Protein AF-0000000069866896 (afdb_homodimer)

Radius of gyration: 44.09 Å; Cα contacts (8 Å, |Δi|>4): 687; chains: 2; bounding box: 106×120×138 Å

InterPro domains:
  IPR025711 PepSY domain [PF03413] (64-121)
  IPR025711 PepSY domain [PF03413] (147-204)

Sequence (416 aa):
MKKILYGALTGFALFLVAGCTPKTPTAVSSTNEQKETAISTSETSSSVQQEATTTSEKTSAVAVSLEKVTTAFEKKYPEAKITSLQLDTDFGRYFYEIEGVDQQKEYQVEVNAETGEFTKEKVETLDADEQNGVKMQEEALDLTNIISREQATTLAEKAAKVGQATDWKLEKELGITYWEVKVKEGQQKIEVKIDAHSGKILTTERDDMKKILYGALTGFALFLVAGCTPKTPTAVSSTNEQKETAISTSETSSSVQQEATTTSEKTSAVAVSLEKVTTAFEKKYPEAKITSLQLDTDFGRYFYEIEGVDQQKEYQVEVNAETGEFTKEKVETLDADEQNGVKMQEEALDLTNIISREQATTLAEKAAKVGQATDWKLEKELGITYWEVKVKEGQQKIEVKIDAHSGKILTTERDD

Organism: Enterococcus faecalis (strain ATCC 700802 / V583) (NCBI:txid226185)

Secondary structure (DSSP, 8-state):
---------------------------------------------------------GGGG--S-HHHHHHHHHHHSTT-EEEEEEEEEETTEEEEEEEEE-SSEEEEEEEETTT--EEEEEEEEPPGGGTTTHHHHHH----TTPPPHHHHHHHHHHHHSSSEEEEEEEEEETTEEEEEEEEEETTEEEEEEEETTT--EEEEEEE-/---------------------------------------------------------GGGG--S-HHHHHHHHHHH-TT-EEEEEEEEEETTEEEEEEEEE-SSEEEEEEEETTT--EEEEEEEEPPGGGTTTHHHHHH----TTPPPHHHHHHHHHHHHSSSEEEEEEEEEETTEEEEEEEEEETTEEEEEEEETTT--EEEEEEE-

Solvent-accessible surface area (backbone atoms only — not comparable to full-atom values): 24681 Å² total; per-residue (Å²): 130,80,86,76,87,73,82,90,84,91,80,91,74,91,82,87,89,81,88,79,87,81,82,88,85,86,83,89,86,89,80,89,78,86,80,79,80,75,77,78,77,79,77,79,79,77,76,76,74,76,71,76,72,74,79,69,59,82,62,62,59,51,64,46,48,70,68,57,53,51,50,53,49,38,67,75,38,72,73,40,39,51,34,34,41,32,43,41,66,58,96,86,42,46,30,33,41,39,28,28,26,32,48,53,37,35,39,40,36,30,29,36,17,57,80,57,46,76,45,31,38,35,39,34,58,46,55,79,88,37,28,80,38,45,44,36,71,70,29,43,52,74,74,75,77,42,60,49,68,67,56,50,41,54,53,39,32,61,72,61,71,48,53,43,71,66,34,41,32,41,36,49,56,95,91,40,41,26,34,41,33,36,25,39,44,90,89,38,40,32,40,28,30,26,35,27,64,78,64,46,78,70,48,77,47,73,52,132,132,80,80,85,84,89,88,82,88,82,87,90,80,86,73,86,78,84,83,77,86,81,78,82,86,78,87,81,89,88,77,87,80,76,79,75,73,77,74,76,76,73,78,74,77,74,74,74,73,74,71,75,70,73,78,69,61,80,63,64,60,52,66,46,48,70,68,56,53,51,49,52,49,37,69,75,37,72,72,40,39,51,34,33,41,31,42,41,67,57,94,88,41,44,31,34,41,40,29,28,26,31,48,53,37,35,38,37,36,30,28,36,17,57,80,58,46,78,45,32,40,35,39,34,58,47,55,79,89,37,29,78,39,46,43,37,72,71,30,42,51,73,76,74,78,43,61,50,70,66,54,50,42,53,52,39,33,61,72,60,70,50,52,43,70,66,32,40,31,40,38,52,57,96,89,40,41,26,33,42,33,34,25,39,44,91,90,38,40,32,41,28,30,26,34,26,64,80,62,47,78,71,48,77,46,74,53,131

pLDDT: mean 75.47, std 33.35, range [16.34, 98.94]

Structure (mmCIF, N/CA/C/O backbone):
data_AF-0000000069866896-model_v1
#
loop_
_entity.id
_entity.type
_entity.pdbx_description
1 polymer 'Lipoprotein, putative'
#
loop_
_atom_site.group_PDB
_atom_site.id
_atom_site.type_symbol
_atom_site.label_atom_id
_atom_site.label_alt_id
_atom_site.label_comp_id
_atom_site.label_asym_id
_atom_site.label_entity_id
_atom_site.label_seq_id
_atom_site.pdbx_PDB_ins_code
_atom_site.Cartn_x
_atom_site.Cartn_y
_atom_site.Cartn_z
_atom_site.occupancy
_atom_site.B_iso_or_equiv
_atom_site.auth_seq_id
_atom_site.auth_comp_id
_atom_site.auth_asym_id
_atom_site.auth_atom_id
_atom_site.pdbx_PDB_model_num
ATOM 1 N N . MET A 1 1 ? -50.562 -15.789 8.359 1 18.11 1 MET A N 1
ATOM 2 C CA . MET A 1 1 ? -51.438 -16.938 8.516 1 18.11 1 MET A CA 1
ATOM 3 C C . MET A 1 1 ? -52.25 -17.172 7.246 1 18.11 1 MET A C 1
ATOM 5 O O . MET A 1 1 ? -53 -18.156 7.156 1 18.11 1 MET A O 1
ATOM 9 N N . LYS A 1 2 ? -52.156 -16.047 6.371 1 21.34 2 LYS A N 1
ATOM 10 C CA . LYS A 1 2 ? -53.531 -15.992 5.875 1 21.34 2 LYS A CA 1
ATOM 11 C C . LYS A 1 2 ? -53.844 -17.188 4.98 1 21.34 2 LYS A C 1
ATOM 13 O O . LYS A 1 2 ? -52.938 -17.828 4.457 1 21.34 2 LYS A O 1
ATOM 18 N N . LYS A 1 3 ? -54.625 -16.875 3.834 1 18.48 3 LYS A N 1
ATOM 19 C CA . LYS A 1 3 ? -55.875 -17.453 3.383 1 18.48 3 LYS A CA 1
ATOM 20 C C . LYS A 1 3 ? -55.656 -18.578 2.365 1 18.48 3 LYS A C 1
ATOM 22 O O . LYS A 1 3 ? -54.844 -18.422 1.441 1 18.48 3 LYS A O 1
ATOM 27 N N . ILE A 1 4 ? -56.156 -19.828 2.529 1 22.61 4 ILE A N 1
ATOM 28 C CA . ILE A 1 4 ? -56.125 -21.266 2.33 1 22.61 4 ILE A CA 1
ATOM 29 C C . ILE A 1 4 ? -56.844 -21.641 1.04 1 22.61 4 ILE A C 1
ATOM 31 O O . ILE A 1 4 ? -56.969 -22.812 0.704 1 22.61 4 ILE A O 1
ATOM 35 N N . LEU A 1 5 ? -56.812 -20.734 -0.034 1 19.7 5 LEU A N 1
ATOM 36 C CA . LEU A 1 5 ? -58 -21 -0.825 1 19.7 5 LEU A CA 1
ATOM 37 C C . LEU A 1 5 ? -57.906 -22.359 -1.504 1 19.7 5 LEU A C 1
ATOM 39 O O . LEU A 1 5 ? -56.938 -22.656 -2.197 1 19.7 5 LEU A O 1
ATOM 43 N N . TYR A 1 6 ? -58.875 -23.344 -1.36 1 19.8 6 TYR A N 1
ATOM 44 C CA . TYR A 1 6 ? -59.094 -24.781 -1.345 1 19.8 6 TYR A CA 1
ATOM 45 C C . TYR A 1 6 ? -59.625 -25.266 -2.686 1 19.8 6 TYR A C 1
ATOM 47 O O . TYR A 1 6 ? -59.688 -26.469 -2.936 1 19.8 6 TYR A O 1
ATOM 55 N N . GLY A 1 7 ? -59.719 -24.594 -3.854 1 18.8 7 GLY A N 1
ATOM 56 C CA . GLY A 1 7 ? -60.969 -24.953 -4.453 1 18.8 7 GLY A CA 1
ATOM 57 C C . GLY A 1 7 ? -61 -26.375 -4.996 1 18.8 7 GLY A C 1
ATOM 58 O O . GLY A 1 7 ? -59.969 -26.969 -5.258 1 18.8 7 GLY A O 1
ATOM 59 N N . AL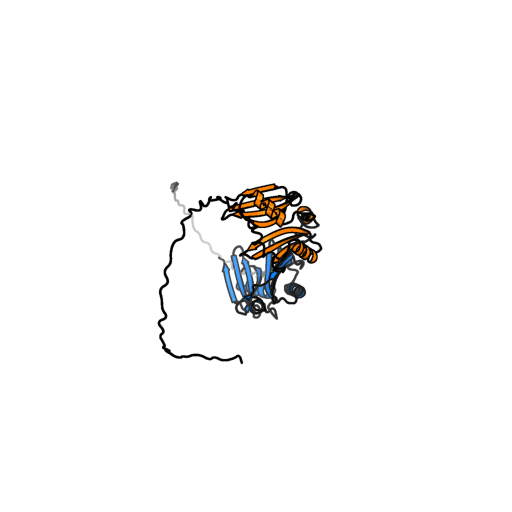A A 1 8 ? -62.219 -26.688 -5.578 1 19.08 8 ALA A N 1
ATOM 60 C CA . ALA A 1 8 ? -63.156 -27.797 -5.555 1 19.08 8 ALA A CA 1
ATOM 61 C C . ALA A 1 8 ? -62.844 -28.797 -6.668 1 19.08 8 ALA A C 1
ATOM 63 O O . ALA A 1 8 ? -62.156 -28.469 -7.625 1 19.0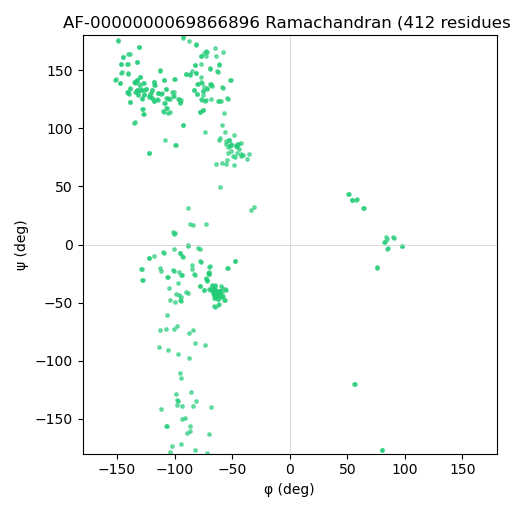8 8 ALA A O 1
ATOM 64 N N . LEU A 1 9 ? -63.938 -29.469 -7.184 1 18.72 9 LEU A N 1
ATOM 65 C CA . LEU A 1 9 ? -64.562 -30.781 -7.031 1 18.72 9 LEU A CA 1
ATOM 66 C C . LEU A 1 9 ? -64.438 -31.578 -8.328 1 18.72 9 LEU A C 1
ATOM 68 O O . LEU A 1 9 ? -63.969 -32.719 -8.32 1 18.72 9 LEU A O 1
ATOM 72 N N . THR A 1 10 ? -65.375 -31.547 -9.422 1 18.38 10 THR A N 1
ATOM 73 C CA . THR A 1 10 ? -66.375 -32.625 -9.625 1 18.38 10 THR A CA 1
ATOM 74 C C . THR A 1 10 ? -65.938 -33.531 -10.773 1 18.38 10 THR A C 1
ATOM 76 O O . THR A 1 10 ? -65.125 -33.125 -11.617 1 18.38 10 THR A O 1
ATOM 79 N N . GLY A 1 11 ? -66.812 -34.688 -11.188 1 16.78 11 GLY A N 1
ATOM 80 C CA . GLY A 1 11 ? -66.938 -36.125 -11.258 1 16.78 11 GLY A CA 1
ATOM 81 C C . GLY A 1 11 ? -67.062 -36.656 -12.68 1 16.78 11 GLY A C 1
ATOM 82 O O . GLY A 1 11 ? -66.812 -37.844 -12.922 1 16.78 11 GLY A O 1
ATOM 83 N N . PHE A 1 12 ? -67.25 -36.031 -13.922 1 18.12 12 PHE A N 1
ATOM 84 C CA . PHE A 1 12 ? -68.375 -36.625 -14.625 1 18.12 12 PHE A CA 1
ATOM 85 C C . PHE A 1 12 ? -67.938 -37.875 -15.398 1 18.12 12 PHE A C 1
ATOM 87 O O . PHE A 1 12 ? -66.812 -37.875 -15.977 1 18.12 12 PHE A O 1
ATOM 94 N N . ALA A 1 13 ? -68.875 -38.969 -15.609 1 17.62 13 ALA A N 1
ATOM 95 C CA . ALA A 1 13 ? -69.062 -40.438 -15.648 1 17.62 13 ALA A CA 1
ATOM 96 C C . ALA A 1 13 ? -69.062 -40.938 -17.094 1 17.62 13 ALA A C 1
ATOM 98 O O . ALA A 1 13 ? -68.875 -42.125 -17.328 1 17.62 13 ALA A O 1
ATOM 99 N N . LEU A 1 14 ? -69 -40.375 -18.25 1 18.34 14 LEU A N 1
ATOM 100 C CA . LEU A 1 14 ? -69.938 -40.969 -19.141 1 18.34 14 LEU A CA 1
ATOM 101 C C . LEU A 1 14 ? -69.5 -42.312 -19.688 1 18.34 14 LEU A C 1
ATOM 103 O O . LEU A 1 14 ? -68.312 -42.438 -20.125 1 18.34 14 LEU A O 1
ATOM 107 N N . PHE A 1 15 ? -70.5 -43.281 -19.891 1 16.72 15 PHE A N 1
ATOM 108 C CA . PHE A 1 15 ? -70.688 -44.719 -19.828 1 16.72 15 PHE A CA 1
ATOM 109 C C . PHE A 1 15 ? -70.312 -45.375 -21.156 1 16.72 15 PHE A C 1
ATOM 111 O O . PHE A 1 15 ? -69.562 -46.344 -21.172 1 16.72 15 PHE A O 1
ATOM 118 N N . LEU A 1 16 ? -71.312 -45.719 -22.156 1 16.92 16 LEU A N 1
ATOM 119 C CA . LEU A 1 16 ? -71.812 -47.062 -22.266 1 16.92 16 LEU A CA 1
ATOM 120 C C . LEU A 1 16 ? -71.125 -47.844 -23.359 1 16.92 16 LEU A C 1
ATOM 122 O O . LEU A 1 16 ? -70.438 -47.281 -24.188 1 16.92 16 LEU A O 1
ATOM 126 N N . VAL A 1 17 ? -71.938 -48.625 -24.266 1 18.25 17 VAL A N 1
ATOM 127 C CA . VAL A 1 17 ? -72.312 -50.031 -24.328 1 18.25 17 VAL A CA 1
ATOM 128 C C . VAL A 1 17 ? -71.625 -50.656 -25.547 1 18.25 17 VAL A C 1
ATOM 130 O O . VAL A 1 17 ? -71.125 -49.969 -26.438 1 18.25 17 VAL A O 1
ATOM 133 N N . ALA A 1 18 ? -72.375 -51.656 -26.359 1 18 18 ALA A N 1
ATOM 134 C CA . ALA A 1 18 ? -72.25 -53.125 -26.359 1 18 18 ALA A CA 1
ATOM 135 C C . ALA A 1 18 ? -71.688 -53.625 -27.672 1 18 18 ALA A C 1
ATOM 137 O O . ALA A 1 18 ? -70.688 -54.375 -27.656 1 18 18 ALA A O 1
ATOM 138 N N . GLY A 1 19 ? -72.375 -53.656 -28.812 1 16.98 19 GLY A N 1
ATOM 139 C CA . GLY A 1 19 ? -72.812 -55.031 -29.125 1 16.98 19 GLY A CA 1
ATOM 140 C C . GLY A 1 19 ? -71.875 -55.719 -30.094 1 16.98 19 GLY A C 1
ATOM 141 O O . GLY A 1 19 ? -70.938 -55.062 -30.641 1 16.98 19 GLY A O 1
ATOM 142 N N . CYS A 1 20 ? -72.5 -56.406 -31.141 1 19.55 20 CYS A N 1
ATOM 143 C CA . CYS A 1 20 ? -72.562 -57.844 -31.422 1 19.55 20 CYS A CA 1
ATOM 144 C C . CYS A 1 20 ? -71.562 -58.219 -32.5 1 19.55 20 CYS A C 1
ATOM 146 O O . CYS A 1 20 ? -70.812 -59.188 -32.344 1 19.55 20 CYS A O 1
ATOM 148 N N . THR A 1 21 ? -71.688 -57.906 -33.844 1 17.23 21 THR A N 1
ATOM 149 C CA . THR A 1 21 ? -72.062 -59.125 -34.562 1 17.23 21 THR A CA 1
ATOM 150 C C . THR A 1 21 ? -70.812 -59.844 -35.094 1 17.23 21 THR A C 1
ATOM 152 O O . THR A 1 21 ? -69.75 -59.188 -35.312 1 17.23 21 THR A O 1
ATOM 155 N N . PRO A 1 22 ? -71 -61.062 -35.812 1 17.48 22 PRO A N 1
ATOM 156 C CA . PRO A 1 22 ? -70.375 -62.406 -35.812 1 17.48 22 PRO A CA 1
ATOM 157 C C . PRO A 1 22 ? -69.312 -62.562 -36.875 1 17.48 22 PRO A C 1
ATOM 159 O O . PRO A 1 22 ? -68.5 -63.5 -36.812 1 17.48 22 PRO A O 1
ATOM 162 N N . LYS A 1 23 ? -69.375 -61.781 -37.906 1 17.7 23 LYS A N 1
ATOM 163 C CA . LYS A 1 23 ? -69.375 -62.5 -39.156 1 17.7 23 LYS A CA 1
ATOM 164 C C . LYS A 1 23 ? -68.125 -63.375 -39.281 1 17.7 23 LYS A C 1
ATOM 166 O O . LYS A 1 23 ? -67.062 -63 -38.812 1 17.7 23 LYS A O 1
ATOM 171 N N . THR A 1 24 ? -68 -64.312 -40.156 1 16.86 24 THR A N 1
ATOM 172 C CA . THR A 1 24 ? -67.625 -65.688 -40.312 1 16.86 24 THR A CA 1
ATOM 173 C C . THR A 1 24 ? -66.125 -65.812 -40.719 1 16.86 24 THR A C 1
ATOM 175 O O . THR A 1 24 ? -65.562 -64.812 -41.25 1 16.86 24 THR A O 1
ATOM 178 N N . PRO A 1 25 ? -65.625 -67.062 -41.094 1 16.39 25 PRO A N 1
ATOM 179 C CA . PRO A 1 25 ? -64.562 -68 -40.688 1 16.39 25 PRO A CA 1
ATOM 180 C C . PRO A 1 25 ? -63.312 -67.875 -41.562 1 16.39 25 PRO A C 1
ATOM 182 O O . PRO A 1 25 ? -62.188 -67.812 -41.062 1 16.39 25 PRO A O 1
ATOM 185 N N . THR A 1 26 ? -63.375 -68.312 -42.906 1 17.56 26 THR A N 1
ATOM 186 C CA . THR A 1 26 ? -62.656 -69.562 -43.156 1 17.56 26 THR A CA 1
ATOM 187 C C . THR A 1 26 ? -61.188 -69.312 -43.531 1 17.56 26 THR A C 1
ATOM 189 O O . THR A 1 26 ? -60.844 -68.25 -43.969 1 17.56 26 THR A O 1
ATOM 192 N N . ALA A 1 27 ? -60.406 -70.375 -44.188 1 17.64 27 ALA A N 1
ATOM 193 C CA . ALA A 1 27 ? -59.188 -71.125 -43.875 1 17.64 27 ALA A CA 1
ATOM 194 C C . ALA A 1 27 ? -58 -70.688 -44.656 1 17.64 27 ALA A C 1
ATOM 196 O O . ALA A 1 27 ? -56.906 -70.5 -44.125 1 17.64 27 ALA A O 1
ATOM 197 N N . VAL A 1 28 ? -58 -70.5 -46.031 1 19.02 28 VAL A N 1
ATOM 198 C CA . VAL A 1 28 ? -57.188 -71.562 -46.688 1 19.02 28 VAL A CA 1
ATOM 199 C C . VAL A 1 28 ? -55.719 -71.188 -46.625 1 19.02 28 VAL A C 1
ATOM 201 O O . VAL A 1 28 ? -55.375 -70 -46.438 1 19.02 28 VAL A O 1
ATOM 204 N N . SER A 1 29 ? -54.656 -72 -47.25 1 16.8 29 SER A N 1
ATOM 205 C CA . SER A 1 29 ? -53.469 -72.812 -46.938 1 16.8 29 SER A CA 1
ATOM 206 C C . SER A 1 29 ? -52.188 -72.062 -47.344 1 16.8 29 SER A C 1
ATOM 208 O O . SER A 1 29 ? -51.25 -71.938 -46.531 1 16.8 29 SER A O 1
ATOM 210 N N . SER A 1 30 ? -51.781 -71.875 -48.688 1 17.64 30 SER A N 1
ATOM 211 C CA . SER A 1 30 ? -50.656 -72.625 -49.156 1 17.64 30 SER A CA 1
ATOM 212 C C . SER A 1 30 ? -49.344 -71.938 -48.875 1 17.64 30 SER A C 1
ATOM 214 O O . SER A 1 30 ? -49.344 -70.688 -48.594 1 17.64 30 SER A O 1
ATOM 216 N N . THR A 1 31 ? -48.094 -72.312 -49.656 1 18 31 THR A N 1
ATOM 217 C CA . THR A 1 31 ? -46.781 -72.875 -49.375 1 18 31 THR A CA 1
ATOM 218 C C . THR A 1 31 ? -45.719 -71.812 -49.438 1 18 31 THR A C 1
ATOM 220 O O . THR A 1 31 ? -44.75 -71.812 -48.688 1 18 31 THR A O 1
ATOM 223 N N . ASN A 1 32 ? -45.75 -70.812 -50.344 1 19.34 32 ASN A N 1
ATOM 224 C CA . ASN A 1 32 ? -44.531 -70.688 -51.125 1 19.34 32 ASN A CA 1
ATOM 225 C C . ASN A 1 32 ? -43.406 -70.062 -50.312 1 19.34 32 ASN A C 1
ATOM 227 O O . ASN A 1 32 ? -43.594 -69.062 -49.688 1 19.34 32 ASN A O 1
ATOM 231 N N . GLU A 1 33 ? -42.188 -70.625 -50.219 1 17.58 33 GLU A N 1
ATOM 232 C CA . GLU A 1 33 ? -40.969 -70.75 -49.375 1 17.58 33 GLU A CA 1
ATOM 233 C C . GLU A 1 33 ? -40.156 -69.438 -49.438 1 17.58 33 GLU A C 1
ATOM 235 O O . GLU A 1 33 ? -39.812 -68.875 -48.406 1 17.58 33 GLU A O 1
ATOM 240 N N . GLN A 1 34 ? -39.219 -69.25 -50.469 1 18.62 34 GLN A N 1
ATOM 241 C CA . GLN A 1 34 ? -37.812 -69.375 -50.219 1 18.62 34 GLN A CA 1
ATOM 242 C C . GLN A 1 34 ? -37.219 -68.062 -49.719 1 18.62 34 GLN A C 1
ATOM 244 O O . GLN A 1 34 ? -37.875 -67.062 -49.719 1 18.62 34 GLN A O 1
ATOM 249 N N . LYS A 1 35 ? -36.031 -67.5 -50.438 1 21.28 35 LYS A N 1
ATOM 250 C CA . LYS A 1 35 ? -34.625 -67.375 -50.125 1 21.28 35 LYS A CA 1
ATOM 251 C C . LYS A 1 35 ? -34.25 -65.938 -49.844 1 21.28 35 LYS A C 1
ATOM 253 O O . LYS A 1 35 ? -34.438 -65.062 -50.688 1 21.28 35 LYS A O 1
ATOM 258 N N . GLU A 1 36 ? -34.281 -65.438 -48.781 1 21.36 36 GLU A N 1
ATOM 259 C CA . GLU A 1 36 ? -34.125 -64.062 -48.438 1 21.36 36 GLU A CA 1
ATOM 260 C C . GLU A 1 36 ? -32.656 -63.594 -48.562 1 21.36 36 GLU A C 1
ATOM 262 O O . GLU A 1 36 ? -31.766 -64.25 -47.969 1 21.36 36 GLU A O 1
ATOM 267 N N . THR A 1 37 ? -32.438 -63.031 -49.656 1 24.77 37 THR A N 1
ATOM 268 C CA . THR A 1 37 ? -31.109 -62.469 -49.969 1 24.77 37 THR A CA 1
ATOM 269 C C . THR A 1 37 ? -30.734 -61.406 -48.906 1 24.77 37 THR A C 1
ATOM 271 O O . THR A 1 37 ? -31.453 -60.438 -48.719 1 24.77 37 THR A O 1
ATOM 274 N N . ALA A 1 38 ? -29.875 -61.75 -47.969 1 22.69 38 ALA A N 1
ATOM 275 C CA . ALA A 1 38 ? -29.391 -61.031 -46.812 1 22.69 38 ALA A CA 1
ATOM 276 C C . ALA A 1 38 ? -28.594 -59.781 -47.219 1 22.69 38 ALA A C 1
ATOM 278 O O . ALA A 1 38 ? -27.547 -59.875 -47.844 1 22.69 38 ALA A O 1
ATOM 279 N N . ILE A 1 39 ? -29.203 -58.781 -47.75 1 22.2 39 ILE A N 1
ATOM 280 C CA . ILE A 1 39 ? -28.406 -57.625 -48.125 1 22.2 39 ILE A CA 1
ATOM 281 C C . ILE A 1 39 ? -27.719 -57.062 -46.875 1 22.2 39 ILE A C 1
ATOM 283 O O . ILE A 1 39 ? -28.375 -56.719 -45.906 1 22.2 39 ILE A O 1
ATOM 287 N N . SER A 1 40 ? -26.453 -57.5 -46.531 1 21.53 40 SER A N 1
ATOM 288 C CA . SER A 1 40 ? -25.594 -57.094 -45.438 1 21.53 40 SER A CA 1
ATOM 289 C C . SER A 1 40 ? -25.281 -55.594 -45.5 1 21.53 40 SER A C 1
ATOM 291 O O . SER A 1 40 ? -24.656 -55.125 -46.438 1 21.53 40 SER A O 1
ATOM 293 N N . THR A 1 41 ? -26.219 -54.719 -45.25 1 23.33 41 THR A N 1
ATOM 294 C CA . THR A 1 41 ? -25.922 -53.281 -45.219 1 23.33 41 THR A CA 1
ATOM 295 C C . THR A 1 41 ? -24.812 -52.969 -44.219 1 23.33 41 THR A C 1
ATOM 297 O O . THR A 1 41 ? -24.953 -53.281 -43.031 1 23.33 41 THR A O 1
ATOM 300 N N . SER A 1 42 ? -23.531 -52.844 -44.625 1 25.25 42 SER A N 1
ATOM 301 C CA . SER A 1 42 ? -22.312 -52.406 -43.938 1 25.25 42 SER A CA 1
ATOM 302 C C . SER A 1 42 ? -22.484 -51.031 -43.281 1 25.25 42 SER A C 1
ATOM 304 O O . SER A 1 42 ? -22.766 -50.062 -43.969 1 25.25 42 SER A O 1
ATOM 306 N N . GLU A 1 43 ? -23.031 -50.938 -42.094 1 23.8 43 GLU A N 1
ATOM 307 C CA . GLU A 1 43 ? -23.141 -49.75 -41.25 1 23.8 43 GLU A CA 1
ATOM 308 C C . GLU A 1 43 ? -21.766 -49.125 -41 1 23.8 43 GLU A C 1
ATOM 310 O O . GLU A 1 43 ? -20.875 -49.812 -40.469 1 23.8 43 GLU A O 1
ATOM 315 N N . THR A 1 44 ? -21.266 -48.25 -41.875 1 28.25 44 THR A N 1
ATOM 316 C CA . THR A 1 44 ? -20.078 -47.438 -41.656 1 28.25 44 THR A CA 1
ATOM 317 C C . THR A 1 44 ? -20.219 -46.625 -40.375 1 28.25 44 THR A C 1
ATOM 319 O O . THR A 1 44 ? -21.141 -45.812 -40.25 1 28.25 44 THR A O 1
ATOM 322 N N . SER A 1 45 ? -19.812 -47.125 -39.188 1 25.72 45 SER A N 1
ATOM 323 C CA . SER A 1 45 ? -19.703 -46.5 -37.875 1 25.72 45 SER A CA 1
ATOM 324 C C . SER A 1 45 ? -18.859 -45.219 -37.969 1 25.72 45 SER A C 1
ATOM 326 O O . SER A 1 45 ? -17.672 -45.281 -38.312 1 25.72 45 SER A O 1
ATOM 328 N N . SER A 1 46 ? -19.406 -44.094 -38.438 1 29.73 46 SER A N 1
ATOM 329 C CA . SER A 1 46 ? -18.766 -42.781 -38.344 1 29.73 46 SER A CA 1
ATOM 330 C C . SER A 1 46 ? -18.328 -42.5 -36.906 1 29.73 46 SER A C 1
ATOM 332 O O . SER A 1 46 ? -19.156 -42.344 -36 1 29.73 46 SER A O 1
ATOM 334 N N . SER A 1 47 ? -17.094 -42.969 -36.5 1 28.16 47 SER A N 1
ATOM 335 C CA . SER A 1 47 ? -16.422 -42.594 -35.25 1 28.16 47 SER A CA 1
ATOM 336 C C . SER A 1 47 ? -16.359 -41.062 -35.094 1 28.16 47 SER A C 1
ATOM 338 O O . SER A 1 47 ? -15.805 -40.375 -35.938 1 28.16 47 SER A O 1
ATOM 340 N N . VAL A 1 48 ? -17.422 -40.469 -34.531 1 30.62 48 VAL A N 1
ATOM 341 C CA . VAL A 1 48 ? -17.344 -39.094 -34.062 1 30.62 48 VAL A CA 1
ATOM 342 C C . VAL A 1 48 ? -16.125 -38.938 -33.156 1 30.62 48 VAL A C 1
ATOM 344 O O . VAL A 1 48 ? -16.062 -39.531 -32.062 1 30.62 48 VAL A O 1
ATOM 347 N N . GLN A 1 49 ? -14.898 -38.781 -33.688 1 29 49 GLN A N 1
ATOM 348 C CA . GLN A 1 49 ? -13.789 -38.25 -32.906 1 29 49 GLN A CA 1
ATOM 349 C C . GLN A 1 49 ? -14.219 -37 -32.125 1 29 49 GLN A C 1
ATOM 351 O O . GLN A 1 49 ? -14.578 -35.969 -32.719 1 29 49 GLN A O 1
ATOM 356 N N . GLN A 1 50 ? -14.797 -37.188 -30.938 1 29.97 50 GLN A N 1
ATOM 357 C CA . GLN A 1 50 ? -14.852 -36.062 -30 1 29.97 50 GLN A CA 1
ATOM 358 C C . GLN A 1 50 ? -13.508 -35.344 -29.906 1 29.97 50 GLN A C 1
ATOM 360 O O . GLN A 1 50 ? -12.539 -35.906 -29.391 1 29.97 50 GLN A O 1
ATOM 365 N N . GLU A 1 51 ? -13.188 -34.531 -30.844 1 30.19 51 GLU A N 1
ATOM 366 C CA . GLU A 1 51 ? -12.102 -33.594 -30.609 1 30.19 51 GLU A CA 1
ATOM 367 C C . GLU A 1 51 ? -12.227 -32.938 -29.234 1 30.19 51 GLU A C 1
ATOM 369 O O . GLU A 1 51 ? -13.195 -32.25 -28.969 1 30.19 51 GLU A O 1
ATOM 374 N N . ALA A 1 52 ? -11.695 -33.562 -28.156 1 33.41 52 ALA A N 1
ATOM 375 C CA . ALA A 1 52 ? -11.367 -32.812 -26.953 1 33.41 52 ALA A CA 1
ATOM 376 C C . ALA A 1 52 ? -10.742 -31.453 -27.312 1 33.41 52 ALA A C 1
ATOM 378 O O . ALA A 1 52 ? -9.641 -31.406 -27.859 1 33.41 52 ALA A O 1
ATOM 379 N N . THR A 1 53 ? -11.492 -30.484 -27.719 1 33.78 53 THR A N 1
ATOM 380 C CA . THR A 1 53 ? -10.992 -29.125 -27.719 1 33.78 53 THR A CA 1
ATOM 381 C C . THR A 1 53 ? -10.25 -28.812 -26.422 1 33.78 53 THR A C 1
ATOM 383 O O . THR A 1 53 ? -10.844 -28.828 -25.344 1 33.78 53 THR A O 1
ATOM 386 N N . THR A 1 54 ? -8.977 -29.188 -26.297 1 33.44 54 THR A N 1
ATOM 387 C CA . THR A 1 54 ? -8.086 -28.656 -25.266 1 33.44 54 THR A CA 1
ATOM 388 C C . THR A 1 54 ? -8.406 -27.188 -25 1 33.44 54 THR A C 1
ATOM 390 O O . THR A 1 54 ? -8.273 -26.344 -25.891 1 33.44 54 THR A O 1
ATOM 393 N N . THR A 1 55 ? -9.43 -26.844 -24.281 1 35.5 55 THR A N 1
ATOM 394 C CA . THR A 1 55 ? -9.648 -25.531 -23.703 1 35.5 55 THR A CA 1
ATOM 395 C C . THR A 1 55 ? -8.328 -24.891 -23.297 1 35.5 55 THR A C 1
ATOM 397 O O . THR A 1 55 ? -7.844 -25.078 -22.188 1 35.5 55 THR A O 1
ATOM 400 N N . SER A 1 56 ? -7.211 -25.141 -23.906 1 39.41 56 SER A N 1
ATOM 401 C CA . SER A 1 56 ? -6.016 -24.312 -23.766 1 39.41 56 SER A CA 1
ATOM 402 C C . SER A 1 56 ? -6.355 -22.828 -23.922 1 39.41 56 SER A C 1
ATOM 404 O O . SER A 1 56 ? -5.457 -21.984 -24.047 1 39.41 56 SER A O 1
ATOM 406 N N . GLU A 1 57 ? -7.457 -22.391 -24.391 1 43.88 57 GLU A N 1
ATOM 407 C CA . GLU A 1 57 ? -7.68 -21.031 -24.859 1 43.88 57 GLU A CA 1
ATOM 408 C C . GLU A 1 57 ? -7.594 -20.031 -23.703 1 43.88 57 GLU A C 1
ATOM 410 O O . GLU A 1 57 ? -7.191 -18.875 -23.891 1 43.88 57 GLU A O 1
ATOM 415 N N . LYS A 1 58 ? -8.148 -20.359 -22.5 1 51.28 58 LYS A N 1
ATOM 416 C CA . LYS A 1 58 ? -8.617 -19.297 -21.609 1 51.28 58 LYS A CA 1
ATOM 417 C C . LYS A 1 58 ? -7.453 -18.531 -20.984 1 51.28 58 LYS A C 1
ATOM 419 O O . LYS A 1 58 ? -7.633 -17.453 -20.438 1 51.28 58 LYS A O 1
ATOM 424 N N . THR A 1 59 ? -6.266 -19.188 -20.734 1 56.31 59 THR A N 1
ATOM 425 C CA . THR A 1 59 ? -5.184 -18.391 -20.156 1 56.31 59 THR A CA 1
ATOM 426 C C . THR A 1 59 ? -4.422 -17.641 -21.25 1 56.31 59 THR A C 1
ATOM 428 O O . THR A 1 59 ? -3.248 -17.312 -21.062 1 56.31 59 THR A O 1
ATOM 431 N N . SER A 1 60 ? -5.066 -17.578 -22.375 1 57.91 60 SER A N 1
ATOM 432 C CA . SER A 1 60 ? -4.414 -16.875 -23.484 1 57.91 60 SER A CA 1
ATOM 433 C C . SER A 1 60 ? -4 -15.469 -23.062 1 57.91 60 SER A C 1
ATOM 435 O O . SER A 1 60 ? -2.971 -14.961 -23.516 1 57.91 60 SER A O 1
ATOM 437 N N . ALA A 1 61 ? -4.664 -14.953 -21.953 1 66.75 61 ALA A N 1
ATOM 438 C CA . ALA A 1 61 ? -4.398 -13.555 -21.609 1 66.75 61 ALA A CA 1
ATOM 439 C C . ALA A 1 61 ? -3.197 -13.438 -20.688 1 66.75 61 ALA A C 1
ATOM 441 O O . ALA A 1 61 ? -2.783 -12.328 -20.328 1 66.75 61 ALA A O 1
ATOM 442 N N . VAL A 1 62 ? -2.621 -14.547 -20.344 1 81.06 62 VAL A N 1
ATOM 443 C CA . VAL A 1 62 ? -1.446 -14.477 -19.484 1 81.06 62 VAL A CA 1
ATOM 444 C C . VAL A 1 62 ? -0.178 -14.609 -20.312 1 81.06 62 VAL A C 1
ATOM 446 O O . VAL A 1 62 ? 0.33 -15.719 -20.516 1 81.06 62 VAL A O 1
ATOM 449 N N . ALA A 1 63 ? 0.231 -13.492 -20.797 1 83.5 63 ALA A N 1
ATOM 450 C CA . ALA A 1 63 ? 1.38 -13.461 -21.703 1 83.5 63 ALA A CA 1
ATOM 451 C C . ALA A 1 63 ? 2.691 -13.469 -20.922 1 83.5 63 ALA A C 1
ATOM 453 O O . ALA A 1 63 ? 3.721 -13.922 -21.422 1 83.5 63 ALA A O 1
ATOM 454 N N . VAL A 1 64 ? 2.666 -12.984 -19.719 1 92.44 64 VAL A N 1
ATOM 455 C CA . VAL A 1 64 ? 3.863 -12.922 -18.891 1 92.44 64 VAL A CA 1
ATOM 456 C C . VAL A 1 64 ? 3.93 -14.148 -17.969 1 92.44 64 VAL A C 1
ATOM 458 O O . VAL A 1 64 ? 3.004 -14.398 -17.203 1 92.44 64 VAL A O 1
ATOM 461 N N . SER A 1 65 ? 4.98 -14.844 -18.109 1 93.31 65 SER A N 1
ATOM 462 C CA . SER A 1 65 ? 5.117 -16.078 -17.359 1 93.31 65 SER A CA 1
ATOM 463 C C . SER A 1 65 ? 5.488 -15.805 -15.906 1 93.31 65 SER A C 1
ATOM 465 O O . SER A 1 65 ? 5.949 -14.711 -15.578 1 93.31 65 SER A O 1
ATOM 467 N N . LEU A 1 66 ? 5.262 -16.812 -15.109 1 93.81 66 LEU A N 1
ATOM 468 C CA . LEU A 1 66 ? 5.641 -16.719 -13.711 1 93.81 66 LEU A CA 1
ATOM 469 C C . LEU A 1 66 ? 7.145 -16.516 -13.562 1 93.81 66 LEU A C 1
ATOM 471 O O . LEU A 1 66 ? 7.594 -15.742 -12.711 1 93.81 66 LEU A O 1
ATOM 475 N N . GLU A 1 67 ? 7.898 -17.172 -14.352 1 92.75 67 GLU A N 1
ATOM 476 C CA . GLU A 1 67 ? 9.352 -17.047 -14.32 1 92.75 67 GLU A CA 1
ATOM 477 C C . GLU A 1 67 ? 9.789 -15.625 -14.641 1 92.75 67 GLU A C 1
ATOM 479 O O . GLU A 1 67 ? 10.656 -15.07 -13.969 1 92.75 67 GLU A O 1
ATOM 484 N N . LYS A 1 68 ? 9.125 -15.047 -15.602 1 95.12 68 LYS A N 1
ATOM 485 C CA . LYS A 1 68 ? 9.477 -13.68 -15.992 1 95.12 68 LYS A CA 1
ATOM 486 C C . LYS A 1 68 ? 9.148 -12.695 -14.875 1 95.12 68 LYS A C 1
ATOM 488 O O . LYS A 1 68 ? 9.93 -11.789 -14.594 1 95.12 68 LYS A O 1
ATOM 493 N N . VAL A 1 69 ? 8.031 -12.906 -14.281 1 96.38 69 VAL A N 1
ATOM 494 C CA . VAL A 1 69 ? 7.602 -11.969 -13.242 1 96.38 69 VAL A CA 1
ATOM 495 C C . VAL A 1 69 ? 8.492 -12.117 -12.016 1 96.38 69 VAL A C 1
ATOM 497 O O . VAL A 1 69 ? 8.836 -11.125 -11.367 1 96.38 69 VAL A O 1
ATOM 500 N N . THR A 1 70 ? 8.867 -13.344 -11.688 1 96.88 70 THR A N 1
ATOM 501 C CA . THR A 1 70 ? 9.758 -13.57 -10.555 1 96.88 70 THR A CA 1
ATOM 502 C C . THR A 1 70 ? 11.133 -12.953 -10.805 1 96.88 70 THR A C 1
ATOM 504 O O . THR A 1 70 ? 11.703 -12.32 -9.922 1 96.88 70 THR A O 1
ATOM 507 N N . THR A 1 71 ? 11.617 -13.062 -12 1 96.69 71 THR A N 1
ATOM 508 C CA . THR A 1 71 ? 12.898 -12.484 -12.375 1 96.69 71 THR A CA 1
ATOM 509 C C . THR A 1 71 ? 12.852 -10.961 -12.281 1 96.69 71 THR A C 1
ATOM 511 O O . THR A 1 71 ? 13.781 -10.336 -11.773 1 96.69 71 THR A O 1
ATOM 514 N N . ALA A 1 72 ? 11.734 -10.398 -12.773 1 97.5 72 ALA A N 1
ATOM 515 C CA . ALA A 1 72 ? 11.578 -8.945 -12.727 1 97.5 72 ALA A CA 1
ATOM 516 C C . ALA A 1 72 ? 11.562 -8.445 -11.281 1 97.5 72 ALA A C 1
ATOM 518 O O . ALA A 1 72 ? 12.172 -7.418 -10.969 1 97.5 72 ALA A O 1
ATOM 519 N N . PHE A 1 73 ? 10.859 -9.195 -10.445 1 98.44 73 PHE A N 1
ATOM 520 C CA . PHE A 1 73 ? 10.789 -8.859 -9.023 1 98.44 73 PHE A CA 1
ATOM 521 C C . PHE A 1 73 ? 12.172 -8.922 -8.391 1 98.44 73 PHE A C 1
ATOM 523 O O . PHE A 1 73 ? 12.578 -7.992 -7.684 1 98.44 73 PHE A O 1
ATOM 530 N N . GLU A 1 74 ? 12.852 -9.953 -8.672 1 97.75 74 GLU A N 1
ATOM 531 C CA . GLU A 1 74 ? 14.164 -10.156 -8.07 1 97.75 74 GLU A CA 1
ATOM 532 C C . GLU A 1 74 ? 15.172 -9.117 -8.57 1 97.75 74 GLU A C 1
ATOM 534 O O . GLU A 1 74 ? 16.062 -8.695 -7.824 1 97.75 74 GLU A O 1
ATOM 539 N N . LYS A 1 75 ? 15.047 -8.727 -9.805 1 98.06 75 LYS A N 1
ATOM 540 C CA . LYS A 1 75 ? 15.906 -7.68 -10.352 1 98.06 75 LYS A CA 1
ATOM 541 C C . LYS A 1 75 ? 15.648 -6.34 -9.672 1 98.06 75 LYS A C 1
ATOM 543 O O . LYS A 1 75 ? 16.578 -5.605 -9.352 1 98.06 75 LYS A O 1
ATOM 548 N N . LYS A 1 76 ? 14.414 -6.086 -9.43 1 97.56 76 LYS A N 1
ATOM 549 C CA . LYS A 1 76 ? 14.039 -4.809 -8.828 1 97.56 76 LYS A CA 1
ATOM 550 C C . LYS A 1 76 ? 14.398 -4.77 -7.348 1 97.56 76 LYS A C 1
ATOM 552 O O . LYS A 1 76 ? 14.75 -3.711 -6.816 1 97.56 76 LYS A O 1
ATOM 557 N N . TYR A 1 77 ? 14.203 -5.867 -6.703 1 98.19 77 TYR A N 1
ATOM 558 C CA . TYR A 1 77 ? 14.484 -5.992 -5.277 1 98.19 77 TYR A CA 1
ATOM 559 C C . TYR A 1 77 ? 15.484 -7.113 -5.02 1 98.19 77 TYR A C 1
ATOM 561 O O . TYR A 1 77 ? 15.133 -8.156 -4.473 1 98.19 77 TYR A O 1
ATOM 569 N N . PRO A 1 78 ? 16.734 -6.906 -5.219 1 98.38 78 PRO A N 1
ATOM 570 C CA . PRO A 1 78 ? 17.734 -7.977 -5.246 1 98.38 78 PRO A CA 1
ATOM 571 C C . PRO A 1 78 ? 17.969 -8.594 -3.871 1 98.38 78 PRO A C 1
ATOM 573 O O . PRO A 1 78 ? 18.469 -9.719 -3.775 1 98.38 78 PRO A O 1
ATOM 576 N N . GLU A 1 79 ? 17.578 -7.871 -2.789 1 98.44 79 GLU A N 1
ATOM 577 C CA . GLU A 1 79 ? 17.812 -8.406 -1.451 1 98.44 79 GLU A CA 1
ATOM 578 C C . GLU A 1 79 ? 16.578 -9.141 -0.928 1 98.44 79 GLU A C 1
ATOM 580 O O . GLU A 1 79 ? 16.625 -9.75 0.144 1 98.44 79 GLU A O 1
ATOM 585 N N . ALA A 1 80 ? 15.523 -9.055 -1.643 1 98.75 80 ALA A N 1
ATOM 586 C CA . ALA A 1 80 ? 14.266 -9.641 -1.178 1 98.75 80 ALA A CA 1
ATOM 587 C C . ALA A 1 80 ? 14.125 -11.086 -1.652 1 98.75 80 ALA A C 1
ATOM 589 O O . ALA A 1 80 ? 14.625 -11.445 -2.721 1 98.75 80 ALA A O 1
ATOM 590 N N . LYS A 1 81 ? 13.5 -11.891 -0.846 1 98.75 81 LYS A N 1
ATOM 591 C CA . LYS A 1 81 ? 13.039 -13.219 -1.227 1 98.75 81 LYS A CA 1
ATOM 592 C C . LYS A 1 81 ? 11.516 -13.266 -1.322 1 98.75 81 LYS A C 1
ATOM 594 O O . LYS A 1 81 ? 10.82 -12.68 -0.491 1 98.75 81 LYS A O 1
ATOM 599 N N . ILE A 1 82 ? 11.039 -13.992 -2.295 1 98.88 82 ILE A N 1
ATOM 600 C CA . ILE A 1 82 ? 9.602 -14.07 -2.525 1 98.88 82 ILE A CA 1
ATOM 601 C C . ILE A 1 82 ? 8.953 -14.961 -1.468 1 98.88 82 ILE A C 1
ATOM 603 O O . ILE A 1 82 ? 9.445 -16.047 -1.186 1 98.88 82 ILE A O 1
ATOM 607 N N . THR A 1 83 ? 7.848 -14.5 -0.843 1 98.81 83 THR A N 1
ATOM 608 C CA . THR A 1 83 ? 7.148 -15.25 0.191 1 98.81 83 THR A CA 1
ATOM 609 C C . THR A 1 83 ? 5.773 -15.695 -0.298 1 98.81 83 THR A C 1
ATOM 611 O O . THR A 1 83 ? 5.156 -16.578 0.287 1 98.81 83 THR A O 1
ATOM 614 N N . SER A 1 84 ? 5.254 -15.023 -1.269 1 98.69 84 SER A N 1
ATOM 615 C CA . SER A 1 84 ? 3.973 -15.375 -1.869 1 98.69 84 SER A CA 1
ATOM 616 C C . SER A 1 84 ? 3.914 -14.953 -3.334 1 98.69 84 SER A C 1
ATOM 618 O O . SER A 1 84 ? 4.43 -13.898 -3.703 1 98.69 84 SER A O 1
ATOM 620 N N . LEU A 1 85 ? 3.297 -15.75 -4.191 1 98.5 85 LEU A N 1
ATOM 621 C CA . LEU A 1 85 ? 3.074 -15.484 -5.609 1 98.5 85 LEU A CA 1
ATOM 622 C C . LEU A 1 85 ? 1.671 -15.914 -6.027 1 98.5 85 LEU A C 1
ATOM 624 O O . LEU A 1 85 ? 1.296 -17.078 -5.859 1 98.5 85 LEU A O 1
ATOM 628 N N . GLN A 1 86 ? 0.925 -14.969 -6.562 1 98.12 86 GLN A N 1
ATOM 629 C CA . GLN A 1 86 ? -0.461 -15.258 -6.922 1 98.12 86 GLN A CA 1
ATOM 630 C C . GLN A 1 86 ? -0.779 -14.758 -8.328 1 98.12 86 GLN A C 1
ATOM 632 O O . GLN A 1 86 ? -0.348 -13.672 -8.719 1 98.12 86 GLN A O 1
ATOM 637 N N . LEU A 1 87 ? -1.384 -15.57 -9.078 1 97.62 87 LEU A N 1
ATOM 638 C CA . LEU A 1 87 ? -2.049 -15.188 -10.32 1 97.62 87 LEU A CA 1
ATOM 639 C C . LEU A 1 87 ? -3.564 -15.211 -10.156 1 97.62 87 LEU A C 1
ATOM 641 O O . LEU A 1 87 ? -4.141 -16.266 -9.852 1 97.62 87 LEU A O 1
ATOM 645 N N . ASP A 1 88 ? -4.164 -14.039 -10.312 1 94.31 88 ASP A N 1
ATOM 646 C CA . ASP A 1 88 ? -5.605 -13.898 -10.141 1 94.31 88 ASP A CA 1
ATOM 647 C C . ASP A 1 88 ? -6.23 -13.148 -11.312 1 94.31 88 ASP A C 1
ATOM 649 O O . ASP A 1 88 ? -5.523 -12.711 -12.227 1 94.31 88 ASP A O 1
ATOM 653 N N . THR A 1 89 ? -7.555 -13.172 -11.305 1 90 89 THR A N 1
ATOM 654 C CA . THR A 1 89 ? -8.281 -12.523 -12.391 1 90 89 THR A CA 1
ATOM 655 C C . THR A 1 89 ? -9.367 -11.594 -11.844 1 90 89 THR A C 1
ATOM 657 O O . THR A 1 89 ? -10 -11.906 -10.836 1 90 89 THR A O 1
ATOM 660 N N . ASP A 1 90 ? -9.391 -10.367 -12.422 1 86.06 90 ASP A N 1
ATOM 661 C CA . ASP A 1 90 ? -10.438 -9.391 -12.156 1 86.06 90 ASP A CA 1
ATOM 662 C C . ASP A 1 90 ? -11.047 -8.867 -13.453 1 86.06 90 ASP A C 1
ATOM 664 O O . ASP A 1 90 ? -10.359 -8.258 -14.273 1 86.06 90 ASP A O 1
ATOM 668 N N . PHE A 1 91 ? -12.312 -9.148 -13.609 1 85.44 91 PHE A N 1
ATOM 669 C CA . PHE A 1 91 ? -13.047 -8.742 -14.805 1 85.44 91 PHE A CA 1
ATOM 670 C C . PHE A 1 91 ? -12.305 -9.164 -16.062 1 85.44 91 PHE A C 1
ATOM 672 O O . PHE A 1 91 ? -12.125 -8.367 -16.984 1 85.44 91 PHE A O 1
ATOM 679 N N . GLY A 1 92 ? -11.812 -10.328 -16.078 1 83.94 92 GLY A N 1
ATOM 680 C CA . GLY A 1 92 ? -11.203 -10.922 -17.266 1 83.94 92 GLY A CA 1
ATOM 681 C C . GLY A 1 92 ? -9.742 -10.547 -17.438 1 83.94 92 GLY A C 1
ATOM 682 O O . GLY A 1 92 ? -9.07 -11.023 -18.344 1 83.94 92 GLY A O 1
ATOM 683 N N . ARG A 1 93 ? -9.266 -9.711 -16.547 1 89.38 93 ARG A N 1
ATOM 684 C CA . ARG A 1 93 ? -7.867 -9.312 -16.656 1 89.38 93 ARG A CA 1
ATOM 685 C C . ARG A 1 93 ? -7.023 -10.008 -15.586 1 89.38 93 ARG A C 1
ATOM 687 O O . ARG A 1 93 ? -7.312 -9.898 -14.391 1 89.38 93 ARG A O 1
ATOM 694 N N . TYR A 1 94 ? -5.984 -10.68 -16.094 1 93.38 94 TYR A N 1
ATOM 695 C CA . TYR A 1 94 ? -5.121 -11.406 -15.164 1 93.38 94 TYR A CA 1
ATOM 696 C C . TYR A 1 94 ? -4.035 -10.492 -14.617 1 93.38 94 TYR A C 1
ATOM 698 O O . TYR A 1 94 ? -3.521 -9.625 -15.328 1 93.38 94 TYR A O 1
ATOM 706 N N . PHE A 1 95 ? -3.67 -10.727 -13.391 1 96.81 95 PHE A N 1
ATOM 707 C CA . PHE A 1 95 ? -2.555 -10.031 -12.75 1 96.81 95 PHE A CA 1
ATOM 708 C C . PHE A 1 95 ? -1.845 -10.945 -11.766 1 96.81 95 PHE A C 1
ATOM 710 O O . PHE A 1 95 ? -2.449 -11.883 -11.227 1 96.81 95 PHE A O 1
ATOM 717 N N . TYR A 1 96 ? -0.597 -10.562 -11.578 1 98.12 96 TYR A N 1
ATOM 718 C CA . TYR A 1 96 ? 0.191 -11.219 -10.539 1 98.12 96 TYR A CA 1
ATOM 719 C C . TYR A 1 96 ? 0.255 -10.367 -9.281 1 98.12 96 TYR A C 1
ATOM 721 O O . TYR A 1 96 ? 0.307 -9.141 -9.352 1 98.12 96 TYR A O 1
ATOM 729 N N . GLU A 1 97 ? 0.217 -10.984 -8.172 1 98.5 97 GLU A N 1
ATOM 730 C CA . GLU A 1 97 ? 0.604 -10.383 -6.898 1 98.5 97 GLU A CA 1
ATOM 731 C C . GLU A 1 97 ? 1.791 -11.117 -6.281 1 98.5 97 GLU A C 1
ATOM 733 O O . GLU A 1 97 ? 1.729 -12.328 -6.051 1 98.5 97 GLU A O 1
ATOM 738 N N . ILE A 1 98 ? 2.824 -10.352 -6.035 1 98.81 98 ILE A N 1
ATOM 739 C CA . ILE A 1 98 ? 4.039 -10.914 -5.457 1 98.81 98 ILE A CA 1
ATOM 740 C C . ILE A 1 98 ? 4.328 -10.242 -4.113 1 98.81 98 ILE A C 1
ATOM 742 O O . ILE A 1 98 ? 4.258 -9.016 -3.996 1 98.81 98 ILE A O 1
ATOM 746 N N . GLU A 1 99 ? 4.613 -11.055 -3.174 1 98.88 99 GLU A N 1
ATOM 747 C CA . GLU A 1 99 ? 5.125 -10.555 -1.9 1 98.88 99 GLU A CA 1
ATOM 748 C C . GLU A 1 99 ? 6.535 -11.078 -1.63 1 98.88 99 GLU A C 1
ATOM 750 O O . GLU A 1 99 ? 6.848 -12.227 -1.943 1 98.88 99 GLU A O 1
ATOM 755 N N . GLY A 1 100 ? 7.379 -10.219 -1.1 1 98.88 100 GLY A N 1
ATOM 756 C CA . GLY A 1 100 ? 8.734 -10.562 -0.697 1 98.88 100 GLY A CA 1
ATOM 757 C C . GLY A 1 100 ? 9.188 -9.82 0.547 1 98.88 100 GLY A C 1
ATOM 758 O O . GLY A 1 100 ? 8.539 -8.875 0.987 1 98.88 100 GLY A O 1
ATOM 759 N N . VAL A 1 101 ? 10.211 -10.375 1.124 1 98.88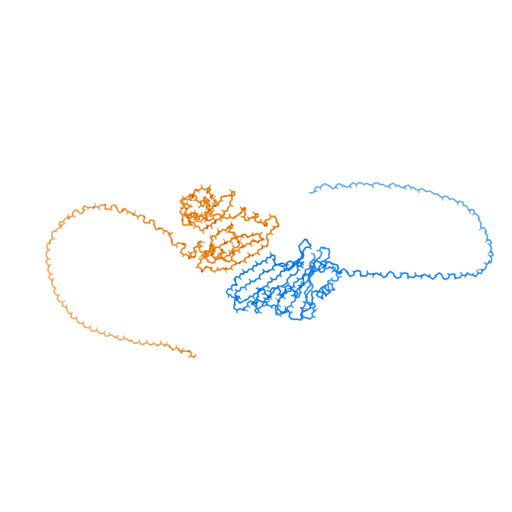 101 VAL A N 1
ATOM 760 C CA . VAL A 1 101 ? 10.781 -9.75 2.312 1 98.88 101 VAL A CA 1
ATOM 761 C C . VAL A 1 101 ? 12.305 -9.719 2.203 1 98.88 101 VAL A C 1
ATOM 763 O O . VAL A 1 101 ? 12.906 -10.625 1.623 1 98.88 101 VAL A O 1
ATOM 766 N N . ASP A 1 102 ? 12.914 -8.602 2.627 1 98.75 102 ASP A N 1
ATOM 767 C CA . ASP A 1 102 ? 14.344 -8.609 2.918 1 98.75 102 ASP A CA 1
ATOM 768 C C . ASP A 1 102 ? 14.594 -8.562 4.422 1 98.75 102 ASP A C 1
ATOM 770 O O . ASP A 1 102 ? 13.758 -9 5.211 1 98.75 102 ASP A O 1
ATOM 774 N N . GLN A 1 103 ? 15.773 -8.086 4.867 1 98.69 103 GLN A N 1
ATOM 775 C CA . GLN A 1 103 ? 16.141 -8.133 6.281 1 98.69 103 GLN A CA 1
ATOM 776 C C . GLN A 1 103 ? 15.297 -7.156 7.098 1 98.69 103 GLN A C 1
ATOM 778 O O . GLN A 1 103 ? 15.109 -7.348 8.297 1 98.69 103 GLN A O 1
ATOM 783 N N . GLN A 1 104 ? 14.781 -6.074 6.441 1 98.25 104 GLN A N 1
ATOM 784 C CA . GLN A 1 104 ? 14.18 -4.977 7.195 1 98.25 104 GLN A CA 1
ATOM 785 C C . GLN A 1 104 ? 12.789 -4.645 6.668 1 98.25 104 GLN A C 1
ATOM 787 O O . GLN A 1 104 ? 11.969 -4.07 7.387 1 98.25 104 GLN A O 1
ATOM 792 N N . LYS A 1 105 ? 12.531 -5.043 5.41 1 98.69 105 LYS A N 1
ATOM 793 C CA . LYS A 1 105 ? 11.328 -4.531 4.762 1 98.69 105 LYS A CA 1
ATOM 794 C C . LYS A 1 105 ? 10.547 -5.652 4.086 1 98.69 105 LYS A C 1
ATOM 796 O O . LYS A 1 105 ? 11.109 -6.703 3.768 1 98.69 105 LYS A O 1
ATOM 801 N N . GLU A 1 106 ? 9.266 -5.398 3.898 1 98.88 106 GLU A N 1
ATOM 802 C CA . GLU A 1 106 ? 8.398 -6.227 3.068 1 98.88 106 GLU A CA 1
ATOM 803 C C . GLU A 1 106 ? 7.941 -5.473 1.823 1 98.88 106 GLU A C 1
ATOM 805 O O . GLU A 1 106 ? 7.785 -4.25 1.854 1 98.88 106 GLU A O 1
ATOM 810 N N . TYR A 1 107 ? 7.707 -6.23 0.777 1 98.88 107 TYR A N 1
ATOM 811 C CA . TYR A 1 107 ? 7.32 -5.715 -0.53 1 98.88 107 TYR A CA 1
ATOM 812 C C . TYR A 1 107 ? 6.059 -6.406 -1.038 1 98.88 107 TYR A C 1
ATOM 814 O O . TYR A 1 107 ? 5.898 -7.617 -0.867 1 98.88 107 TYR A O 1
ATOM 822 N N . GLN A 1 108 ? 5.191 -5.664 -1.61 1 98.81 108 GLN A N 1
ATOM 823 C CA . GLN A 1 108 ? 4.047 -6.176 -2.354 1 98.81 108 GLN A CA 1
ATOM 824 C C . GLN A 1 108 ? 3.922 -5.496 -3.713 1 98.81 108 GLN A C 1
ATOM 826 O O . GLN A 1 108 ? 3.883 -4.266 -3.797 1 98.81 108 GLN A O 1
ATOM 831 N N . VAL A 1 109 ? 3.801 -6.34 -4.727 1 98.69 109 VAL A N 1
ATOM 832 C CA . VAL A 1 109 ? 3.762 -5.785 -6.074 1 98.69 109 VAL A CA 1
ATOM 833 C C . VAL A 1 109 ? 2.637 -6.441 -6.871 1 98.69 109 VAL A C 1
ATOM 835 O O . VAL A 1 109 ? 2.389 -7.645 -6.73 1 98.69 109 VAL A O 1
ATOM 838 N N . GLU A 1 110 ? 1.977 -5.648 -7.609 1 98.5 110 GLU A N 1
ATOM 839 C CA . GLU A 1 110 ? 1.047 -6.137 -8.625 1 98.5 110 GLU A CA 1
ATOM 840 C C . GLU A 1 110 ? 1.604 -5.926 -10.031 1 98.5 110 GLU A C 1
ATOM 842 O O . GLU A 1 110 ? 2.129 -4.855 -10.344 1 98.5 110 GLU A O 1
ATOM 847 N N . VAL A 1 111 ? 1.475 -7 -10.82 1 98.06 111 VAL A N 1
ATOM 848 C CA . VAL A 1 111 ? 2.016 -6.969 -12.18 1 98.06 111 VAL A CA 1
ATOM 849 C C . VAL A 1 111 ? 0.928 -7.355 -13.18 1 98.06 111 VAL A C 1
ATOM 851 O O . VAL A 1 111 ? 0.268 -8.383 -13.016 1 98.06 111 VAL A O 1
ATOM 854 N N . ASN A 1 112 ? 0.781 -6.508 -14.172 1 96.38 112 ASN A N 1
ATOM 855 C CA . ASN A 1 112 ? -0.103 -6.871 -15.273 1 96.38 112 ASN A CA 1
ATOM 856 C C . ASN A 1 112 ? 0.379 -8.133 -15.984 1 96.38 112 ASN A C 1
ATOM 858 O O . ASN A 1 112 ? 1.517 -8.188 -16.453 1 96.38 112 ASN A O 1
ATOM 862 N N . ALA A 1 113 ? -0.489 -9.102 -16.031 1 96.5 113 ALA A N 1
ATOM 863 C CA . ALA A 1 113 ? -0.064 -10.414 -16.531 1 96.5 113 ALA A CA 1
ATOM 864 C C . ALA A 1 113 ? 0.028 -10.422 -18.047 1 96.5 113 ALA A C 1
ATOM 866 O O . ALA A 1 113 ? 0.583 -11.352 -18.641 1 96.5 113 ALA A O 1
ATOM 867 N N . GLU A 1 114 ? -0.535 -9.445 -18.703 1 94.19 114 GLU A N 1
ATOM 868 C CA . GLU A 1 114 ? -0.451 -9.328 -20.156 1 94.19 114 GLU A CA 1
ATOM 869 C C . GLU A 1 114 ? 0.782 -8.539 -20.578 1 94.19 114 GLU A C 1
ATOM 871 O O . GLU A 1 114 ? 1.541 -8.977 -21.438 1 94.19 114 GLU A O 1
ATOM 876 N N . THR A 1 115 ? 1.109 -7.406 -19.859 1 94.19 115 THR A N 1
ATOM 877 C CA . THR A 1 115 ? 2.135 -6.477 -20.328 1 94.19 115 THR A CA 1
ATOM 878 C C . THR A 1 115 ? 3.406 -6.613 -19.484 1 94.19 115 THR A C 1
ATOM 880 O O . THR A 1 115 ? 4.488 -6.211 -19.922 1 94.19 115 THR A O 1
ATOM 883 N N . GLY A 1 116 ? 3.291 -7.023 -18.25 1 96.06 116 GLY A N 1
ATOM 884 C CA . GLY A 1 116 ? 4.43 -7.129 -17.359 1 96.06 116 GLY A CA 1
ATOM 885 C C . GLY A 1 116 ? 4.691 -5.859 -16.562 1 96.06 116 GLY A C 1
ATOM 886 O O . GLY A 1 116 ? 5.637 -5.797 -15.781 1 96.06 116 GLY A O 1
ATOM 887 N N . GLU A 1 117 ? 3.816 -4.945 -16.703 1 95.69 117 GLU A N 1
ATOM 888 C CA . GLU A 1 117 ? 4.012 -3.672 -16.016 1 95.69 117 GLU A CA 1
ATOM 889 C C . GLU A 1 117 ? 3.684 -3.787 -14.531 1 95.69 117 GLU A C 1
ATOM 891 O O . GLU A 1 117 ? 2.691 -4.418 -14.156 1 95.69 117 GLU A O 1
ATOM 896 N N . PHE A 1 118 ? 4.516 -3.156 -13.734 1 97.56 118 PHE A N 1
ATOM 897 C CA . PHE A 1 118 ? 4.195 -3.02 -12.312 1 97.56 118 PHE A CA 1
ATOM 898 C C . PHE A 1 118 ? 3.113 -1.965 -12.109 1 97.56 118 PHE A C 1
ATOM 900 O O . PHE A 1 118 ? 3.355 -0.773 -12.305 1 97.56 118 PHE A O 1
ATOM 907 N N . THR A 1 119 ? 1.959 -2.439 -11.609 1 97.44 119 THR A N 1
ATOM 908 C CA . THR A 1 119 ? 0.816 -1.537 -11.523 1 97.44 119 THR A CA 1
ATOM 909 C C . THR A 1 119 ? 0.646 -1.021 -10.094 1 97.44 119 THR A C 1
ATOM 911 O O . THR A 1 119 ? 0.006 0.01 -9.875 1 97.44 119 THR A O 1
ATOM 914 N N . LYS A 1 120 ? 1.167 -1.729 -9.133 1 98.44 120 LYS A N 1
ATOM 915 C CA . LYS A 1 120 ? 1.157 -1.351 -7.723 1 98.44 120 LYS A CA 1
ATOM 916 C C . LYS A 1 120 ? 2.408 -1.857 -7.008 1 98.44 120 LYS A C 1
ATOM 918 O O . LYS A 1 120 ? 2.855 -2.98 -7.25 1 98.44 120 LYS A O 1
ATOM 923 N N . GLU A 1 121 ? 2.92 -1.016 -6.172 1 98.69 121 GLU A N 1
ATOM 924 C CA . GLU A 1 121 ? 4.055 -1.375 -5.324 1 98.69 121 GLU A CA 1
ATOM 925 C C . GLU A 1 121 ? 3.881 -0.825 -3.91 1 98.69 121 GLU A C 1
ATOM 927 O O . GLU A 1 121 ? 3.527 0.342 -3.73 1 98.69 121 GLU A O 1
ATOM 932 N N . LYS A 1 122 ? 4.137 -1.651 -2.992 1 98.69 122 LYS A N 1
ATOM 933 C CA . LYS A 1 122 ? 4.094 -1.27 -1.584 1 98.69 122 LYS A CA 1
ATOM 934 C C . LYS A 1 122 ? 5.32 -1.786 -0.836 1 98.69 122 LYS A C 1
ATOM 936 O O . LYS A 1 122 ? 5.691 -2.951 -0.977 1 98.69 122 LYS A O 1
ATOM 941 N N . VAL A 1 123 ? 5.941 -0.909 -0.103 1 98.56 123 VAL A N 1
ATOM 942 C CA . VAL A 1 123 ? 7.07 -1.245 0.758 1 98.56 123 VAL A CA 1
ATOM 943 C C . VAL A 1 123 ? 6.777 -0.802 2.189 1 98.56 123 VAL A C 1
ATOM 945 O O . VAL A 1 123 ? 6.332 0.323 2.42 1 98.56 123 VAL A O 1
ATOM 948 N N . GLU A 1 124 ? 7.047 -1.699 3.119 1 98.44 124 GLU A N 1
ATOM 949 C CA . GLU A 1 124 ? 6.82 -1.389 4.527 1 98.44 124 GLU A CA 1
ATOM 950 C C . GLU A 1 124 ? 7.941 -1.944 5.402 1 98.44 124 GLU A C 1
ATOM 952 O O . GLU A 1 124 ? 8.477 -3.021 5.125 1 98.44 124 GLU A O 1
ATOM 957 N N . THR A 1 125 ? 8.195 -1.178 6.465 1 98.06 125 THR A N 1
ATOM 958 C CA . THR A 1 125 ? 9.148 -1.685 7.445 1 98.06 125 THR A CA 1
ATOM 959 C C . THR A 1 125 ? 8.547 -2.844 8.234 1 98.06 125 THR A C 1
ATOM 961 O O . THR A 1 125 ? 7.391 -2.785 8.648 1 98.06 125 THR A O 1
ATOM 964 N N . LEU A 1 126 ? 9.328 -3.871 8.375 1 98.38 126 LEU A N 1
ATOM 965 C CA . LEU A 1 126 ? 8.891 -5.012 9.172 1 98.38 126 LEU A CA 1
ATOM 966 C C . LEU A 1 126 ? 8.828 -4.652 10.656 1 98.38 126 LEU A C 1
ATOM 968 O O . LEU A 1 126 ? 9.602 -3.811 11.125 1 98.38 126 LEU A O 1
ATOM 972 N N . ASP A 1 127 ? 7.887 -5.398 11.344 1 96.56 127 ASP A N 1
ATOM 973 C CA . ASP A 1 127 ? 7.934 -5.336 12.797 1 96.56 127 ASP A CA 1
ATOM 974 C C . ASP A 1 127 ? 9.266 -5.863 13.328 1 96.56 127 ASP A C 1
ATOM 976 O O . ASP A 1 127 ? 9.906 -6.695 12.68 1 96.56 127 ASP A O 1
ATOM 980 N N . AL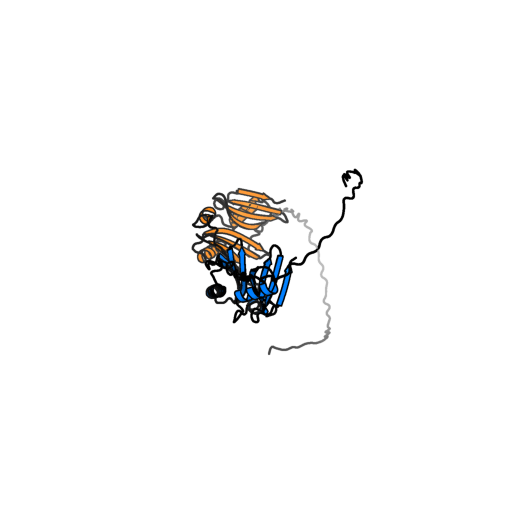A A 1 128 ? 9.547 -5.359 14.461 1 96.19 128 ALA A N 1
ATOM 981 C CA . ALA A 1 128 ? 10.859 -5.656 15.023 1 96.19 128 ALA A CA 1
ATOM 982 C C . ALA A 1 128 ? 11.086 -7.16 15.125 1 96.19 128 ALA A C 1
ATOM 984 O O . ALA A 1 128 ? 12.172 -7.652 14.82 1 96.19 128 ALA A O 1
ATOM 985 N N . ASP A 1 129 ? 10.078 -7.922 15.484 1 97.94 129 ASP A N 1
ATOM 986 C CA . ASP A 1 129 ? 10.219 -9.359 15.719 1 97.94 129 ASP A CA 1
ATOM 987 C C . ASP A 1 129 ? 10.266 -10.125 14.398 1 97.94 129 ASP A C 1
ATOM 989 O O . ASP A 1 129 ? 10.508 -11.336 14.383 1 97.94 129 ASP A O 1
ATOM 993 N N . GLU A 1 130 ? 10.109 -9.484 13.266 1 98.38 130 GLU A N 1
ATOM 994 C CA . GLU A 1 130 ? 10.125 -10.109 11.945 1 98.38 130 GLU A CA 1
ATOM 995 C C . GLU A 1 130 ? 11.383 -9.719 11.172 1 98.38 130 GLU A C 1
ATOM 997 O O . GLU A 1 130 ? 11.625 -10.227 10.07 1 98.38 130 GLU A O 1
ATOM 1002 N N . GLN A 1 131 ? 12.188 -8.789 11.719 1 98.31 131 GLN A N 1
ATOM 1003 C CA . GLN A 1 131 ? 13.367 -8.242 11.047 1 98.31 131 GLN A CA 1
ATOM 1004 C C . GLN A 1 131 ? 14.562 -9.18 11.195 1 98.31 131 GLN A C 1
ATOM 1006 O O . GLN A 1 131 ? 14.453 -10.242 11.805 1 98.31 131 GLN A O 1
ATOM 1011 N N . ASN A 1 132 ? 15.641 -8.828 10.469 1 98.38 132 ASN A N 1
ATOM 1012 C CA . ASN A 1 132 ? 16.922 -9.516 10.57 1 98.38 132 ASN A CA 1
ATOM 1013 C C . ASN A 1 132 ? 16.828 -10.969 10.133 1 98.38 132 ASN A C 1
ATOM 1015 O O . ASN A 1 132 ? 17.391 -11.859 10.781 1 98.38 132 ASN A O 1
ATOM 1019 N N . GLY A 1 133 ? 15.945 -11.211 9.195 1 98.19 133 GLY A N 1
ATOM 1020 C CA . GLY A 1 133 ? 15.898 -12.5 8.508 1 98.19 133 GLY A CA 1
ATOM 1021 C C . GLY A 1 133 ? 14.852 -13.43 9.078 1 98.19 133 GLY A C 1
ATOM 1022 O O . GLY A 1 133 ? 14.633 -14.523 8.547 1 98.19 133 GLY A O 1
ATOM 1023 N N . VAL A 1 134 ? 14.109 -13.062 10.117 1 98.31 134 VAL A N 1
ATOM 1024 C CA . VAL A 1 134 ? 13.156 -13.945 10.781 1 98.31 134 VAL A CA 1
ATOM 1025 C C . VAL A 1 134 ? 12.023 -14.297 9.82 1 98.31 134 VAL A C 1
ATOM 1027 O O . VAL A 1 134 ? 11.781 -15.477 9.539 1 98.31 134 VAL A O 1
ATOM 1030 N N . LYS A 1 135 ? 11.438 -13.305 9.297 1 98.12 135 LYS A N 1
ATOM 1031 C CA . LYS A 1 135 ? 10.32 -13.555 8.391 1 98.12 135 LYS A CA 1
ATOM 1032 C C . LYS A 1 135 ? 10.805 -14.227 7.105 1 98.12 135 LYS A C 1
ATOM 1034 O O . LYS A 1 135 ? 10.102 -15.062 6.535 1 98.12 135 LYS A O 1
ATOM 1039 N N . MET A 1 136 ? 11.953 -13.836 6.609 1 98.25 136 MET A N 1
ATOM 1040 C CA . MET A 1 136 ? 12.539 -14.422 5.41 1 98.25 136 MET A CA 1
ATOM 1041 C C . MET A 1 136 ? 12.719 -15.93 5.574 1 98.25 136 MET A C 1
ATOM 1043 O O . MET A 1 136 ? 12.32 -16.703 4.703 1 98.25 136 MET A O 1
ATOM 1047 N N . GLN A 1 137 ? 13.273 -16.297 6.676 1 97.19 137 GLN A N 1
ATOM 1048 C CA . GLN A 1 137 ? 13.5 -17.719 6.945 1 97.19 137 GLN A CA 1
ATOM 1049 C C . GLN A 1 137 ? 12.188 -18.469 7.059 1 97.19 137 GLN A C 1
ATOM 1051 O O . GLN A 1 137 ? 12.07 -19.609 6.582 1 97.19 137 GLN A O 1
ATOM 1056 N N . GLU A 1 138 ? 11.234 -17.812 7.605 1 97.06 138 GLU A N 1
ATOM 1057 C CA . GLU A 1 138 ? 9.961 -18.469 7.887 1 97.06 138 GLU A CA 1
ATOM 1058 C C . GLU A 1 138 ? 9.117 -18.609 6.617 1 97.06 138 GLU A C 1
ATOM 1060 O O . GLU A 1 138 ? 8.43 -19.609 6.43 1 97.06 138 GLU A O 1
ATOM 1065 N N . GLU A 1 139 ? 9.211 -17.609 5.742 1 98.12 139 GLU A N 1
ATOM 1066 C CA . GLU A 1 139 ? 8.141 -17.547 4.746 1 98.12 139 GLU A CA 1
ATOM 1067 C C . GLU A 1 139 ? 8.703 -17.609 3.328 1 98.12 139 GLU A C 1
ATOM 1069 O O . GLU A 1 139 ? 7.961 -17.797 2.367 1 98.12 139 GLU A O 1
ATOM 1074 N N . ALA A 1 140 ? 9.992 -17.469 3.119 1 98.56 140 ALA A N 1
ATOM 1075 C CA . ALA A 1 140 ? 10.562 -17.5 1.772 1 98.56 140 ALA A CA 1
ATOM 1076 C C . ALA A 1 140 ? 10.242 -18.812 1.066 1 98.56 140 ALA A C 1
ATOM 1078 O O . ALA A 1 140 ? 10.375 -19.891 1.656 1 98.56 140 ALA A O 1
ATOM 1079 N N . LEU A 1 141 ? 9.852 -18.656 -0.119 1 98.69 141 LEU A N 1
ATOM 1080 C CA . LEU A 1 141 ? 9.516 -19.844 -0.917 1 98.69 141 LEU A CA 1
ATOM 1081 C C . LEU A 1 141 ? 10.766 -20.484 -1.485 1 98.69 141 LEU A C 1
ATOM 1083 O O . LEU A 1 141 ? 11.742 -19.812 -1.793 1 98.69 141 LEU A O 1
ATOM 1087 N N . ASP A 1 142 ? 10.758 -21.781 -1.633 1 96.81 142 ASP A N 1
ATOM 1088 C CA . ASP A 1 142 ? 11.703 -22.5 -2.48 1 96.81 142 ASP A CA 1
ATOM 1089 C C . ASP A 1 142 ? 11.141 -22.703 -3.885 1 96.81 142 ASP A C 1
ATOM 1091 O O . ASP A 1 142 ? 10.328 -23.594 -4.109 1 96.81 142 ASP A O 1
ATOM 1095 N N . LEU A 1 143 ? 11.648 -21.891 -4.758 1 97.12 143 LEU A N 1
ATOM 1096 C CA . LEU A 1 143 ? 11.078 -21.906 -6.102 1 97.12 143 LEU A CA 1
ATOM 1097 C C . LEU A 1 143 ? 11.953 -22.703 -7.062 1 97.12 143 LEU A C 1
ATOM 1099 O O . LEU A 1 143 ? 11.75 -22.656 -8.273 1 97.12 143 LEU A O 1
ATOM 1103 N N . THR A 1 144 ? 12.945 -23.391 -6.48 1 95.44 144 THR A N 1
ATOM 1104 C CA . THR A 1 144 ? 13.82 -24.203 -7.309 1 95.44 144 THR A CA 1
ATOM 1105 C C . THR A 1 144 ? 13.117 -25.5 -7.719 1 95.44 144 THR A C 1
ATOM 1107 O O . THR A 1 144 ? 12.602 -26.234 -6.871 1 95.44 144 THR A O 1
ATOM 1110 N N . ASN A 1 145 ? 13.023 -25.781 -8.984 1 96.38 145 ASN A N 1
ATOM 1111 C CA . ASN A 1 145 ? 12.516 -27.016 -9.57 1 96.38 145 ASN A CA 1
ATOM 1112 C C . ASN A 1 145 ? 11.086 -27.297 -9.133 1 96.38 145 ASN A C 1
ATOM 1114 O O . ASN A 1 145 ? 10.75 -28.422 -8.766 1 96.38 145 ASN A O 1
ATOM 1118 N N . ILE A 1 146 ? 10.258 -26.297 -9.031 1 97.81 146 ILE A N 1
ATOM 1119 C CA . ILE A 1 146 ? 8.852 -26.516 -8.727 1 97.81 146 ILE A CA 1
ATOM 1120 C C . ILE A 1 146 ? 8.094 -26.875 -10 1 97.81 146 ILE A C 1
ATOM 1122 O O . ILE A 1 146 ? 8.547 -26.578 -11.102 1 97.81 146 ILE A O 1
ATOM 1126 N N . ILE A 1 147 ? 6.969 -27.609 -9.797 1 98 147 ILE A N 1
ATOM 1127 C CA . ILE A 1 147 ? 6.125 -27.891 -10.961 1 98 147 ILE A CA 1
ATOM 1128 C C . ILE A 1 147 ? 5.586 -26.578 -11.523 1 98 147 ILE A C 1
ATOM 1130 O O . ILE A 1 147 ? 5.391 -25.609 -10.781 1 98 147 ILE A O 1
ATOM 1134 N N . SER A 1 148 ? 5.371 -26.578 -12.812 1 96.12 148 SER A N 1
ATOM 1135 C CA . SER A 1 148 ? 4.887 -25.375 -13.484 1 96.12 148 SER A CA 1
ATOM 1136 C C . SER A 1 148 ? 3.424 -25.109 -13.156 1 96.12 148 SER A C 1
ATOM 1138 O O . SER A 1 148 ? 2.732 -25.969 -12.617 1 96.12 148 SER A O 1
ATOM 1140 N N . ARG A 1 149 ? 3.018 -23.984 -13.477 1 96.44 149 ARG A N 1
ATOM 1141 C CA . ARG A 1 149 ? 1.604 -23.656 -13.32 1 96.44 149 ARG A CA 1
ATOM 1142 C C . ARG A 1 149 ? 0.73 -24.578 -14.156 1 96.44 149 ARG A C 1
ATOM 1144 O O . ARG A 1 149 ? -0.343 -25 -13.711 1 96.44 149 ARG A O 1
ATOM 1151 N N . GLU A 1 150 ? 1.152 -24.891 -15.367 1 96 150 GLU A N 1
ATOM 1152 C CA . GLU A 1 150 ? 0.414 -25.797 -16.25 1 96 150 GLU A CA 1
ATOM 1153 C C . GLU A 1 150 ? 0.259 -27.172 -15.625 1 96 150 GLU A C 1
ATOM 1155 O O . GLU A 1 150 ? -0.825 -27.766 -15.664 1 96 150 GLU A O 1
ATOM 1160 N N . GLN A 1 151 ? 1.333 -27.609 -15.102 1 97.94 151 GLN A N 1
ATOM 1161 C CA . GLN A 1 151 ? 1.265 -28.906 -14.43 1 97.94 151 GLN A CA 1
ATOM 1162 C C . GLN A 1 151 ? 0.333 -28.859 -13.227 1 97.94 151 GLN A C 1
ATOM 1164 O O . GLN A 1 151 ? -0.484 -29.75 -13.023 1 97.94 151 GLN A O 1
ATOM 1169 N N . ALA A 1 152 ? 0.472 -27.781 -12.438 1 98.31 152 ALA A N 1
ATOM 1170 C CA . ALA A 1 152 ? -0.408 -27.625 -11.281 1 98.31 152 ALA A CA 1
ATOM 1171 C C . ALA A 1 152 ? -1.871 -27.562 -11.711 1 98.31 152 ALA A C 1
ATOM 1173 O O . ALA A 1 152 ? -2.744 -28.109 -11.023 1 98.31 152 ALA A O 1
ATOM 1174 N N . THR A 1 153 ? -2.104 -26.953 -12.82 1 97.94 153 THR A N 1
ATOM 1175 C CA . THR A 1 153 ? -3.451 -26.859 -13.375 1 97.94 153 THR A CA 1
ATOM 1176 C C . THR A 1 153 ? -4 -28.25 -13.688 1 97.94 153 THR A C 1
ATOM 1178 O O . THR A 1 153 ? -5.102 -28.594 -13.25 1 97.94 153 THR A O 1
ATOM 1181 N N . THR A 1 154 ? -3.225 -28.953 -14.398 1 98.62 154 THR A N 1
ATOM 1182 C CA . THR A 1 154 ? -3.641 -30.297 -14.789 1 98.62 154 THR A CA 1
ATOM 1183 C C . THR A 1 154 ? -3.941 -31.156 -13.562 1 98.62 154 THR A C 1
ATOM 1185 O O . THR A 1 154 ? -4.984 -31.812 -13.492 1 98.62 154 THR A O 1
ATOM 1188 N N . LEU A 1 155 ? -3.07 -31.062 -12.609 1 98.88 155 LEU A N 1
ATOM 1189 C CA . LEU A 1 155 ? -3.23 -31.859 -11.398 1 98.88 155 LEU A CA 1
ATOM 1190 C C . LEU A 1 155 ? -4.469 -31.422 -10.625 1 98.88 155 LEU A C 1
ATOM 1192 O O . LEU A 1 155 ? -5.23 -32.281 -10.141 1 98.88 155 LEU A O 1
ATOM 1196 N N . ALA A 1 156 ? -4.672 -30.141 -10.5 1 98.81 156 ALA A N 1
ATOM 1197 C CA . ALA A 1 156 ? -5.797 -29.609 -9.734 1 98.81 156 ALA A CA 1
ATOM 1198 C C . ALA A 1 156 ? -7.125 -29.984 -10.391 1 98.81 156 ALA A C 1
ATOM 1200 O O . ALA A 1 156 ? -8.07 -30.391 -9.703 1 98.81 156 ALA A O 1
ATOM 1201 N N . GLU A 1 157 ? -7.148 -29.781 -11.688 1 98.56 157 GLU A N 1
ATOM 1202 C CA . GLU A 1 157 ? -8.391 -30.078 -12.383 1 98.56 157 GLU A CA 1
ATOM 1203 C C . GLU A 1 157 ? -8.711 -31.562 -12.328 1 98.56 157 GLU A C 1
ATOM 1205 O O . GLU A 1 157 ? -9.875 -31.953 -12.172 1 98.56 157 GLU A O 1
ATOM 1210 N N . LYS A 1 158 ? -7.703 -32.375 -12.43 1 98.62 158 LYS A N 1
ATOM 1211 C CA . LYS A 1 158 ? -7.906 -33.812 -12.273 1 98.62 158 LYS A CA 1
ATOM 1212 C C . LYS A 1 158 ? -8.445 -34.156 -10.891 1 98.62 158 LYS A C 1
ATOM 1214 O O . LYS A 1 158 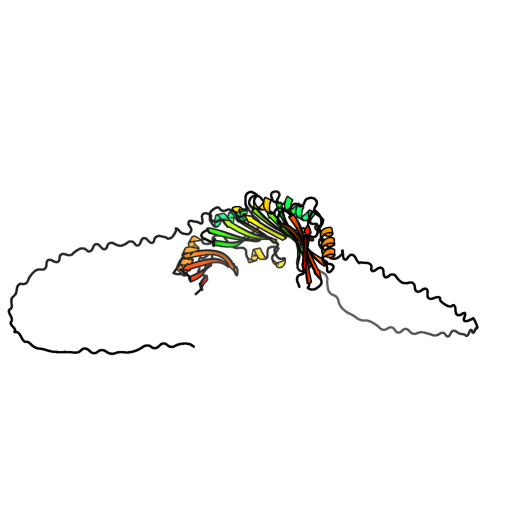? -9.375 -34.938 -10.75 1 98.62 158 LYS A O 1
ATOM 1219 N N . ALA A 1 159 ? -7.871 -33.5 -9.906 1 98.38 159 ALA A N 1
ATOM 1220 C CA . ALA A 1 159 ? -8.305 -33.75 -8.531 1 98.38 159 ALA A CA 1
ATOM 1221 C C . ALA A 1 159 ? -9.734 -33.25 -8.312 1 98.38 159 ALA A C 1
ATOM 1223 O O . ALA A 1 159 ? -10.5 -33.875 -7.578 1 98.38 159 ALA A O 1
ATOM 1224 N N . ALA A 1 160 ? -10.039 -32.156 -8.898 1 97.69 160 ALA A N 1
ATOM 1225 C CA . ALA A 1 160 ? -11.359 -31.562 -8.742 1 97.69 160 ALA A CA 1
ATOM 1226 C C . ALA A 1 160 ? -12.414 -32.344 -9.508 1 97.69 160 ALA A C 1
ATOM 1228 O O . ALA A 1 160 ? -13.602 -32.312 -9.18 1 97.69 160 ALA A O 1
ATOM 1229 N N . LYS A 1 161 ? -12.055 -32.969 -10.578 1 97.25 161 LYS A N 1
ATOM 1230 C CA . LYS A 1 161 ? -12.883 -33.812 -11.43 1 97.25 161 LYS A CA 1
ATOM 1231 C C . LYS A 1 161 ? -13.82 -32.969 -12.297 1 97.25 161 LYS A C 1
ATOM 1233 O O . LYS A 1 161 ? -14.383 -33.469 -13.273 1 97.25 161 LYS A O 1
ATOM 1238 N N . VAL A 1 162 ? -14.016 -31.781 -11.898 1 95.5 162 VAL A N 1
ATOM 1239 C CA . VAL A 1 162 ? -14.867 -30.859 -12.656 1 95.5 162 VAL A CA 1
ATOM 1240 C C . VAL A 1 162 ? -14.258 -29.469 -12.648 1 95.5 162 VAL A C 1
ATOM 1242 O O . VAL A 1 162 ? -13.391 -29.156 -11.836 1 95.5 162 VAL A O 1
ATOM 1245 N N . GLY A 1 163 ? -14.773 -28.719 -13.555 1 96.06 163 GLY A N 1
ATOM 1246 C CA . GLY A 1 163 ? -14.461 -27.297 -13.516 1 96.06 163 GLY A CA 1
ATOM 1247 C C . GLY A 1 163 ? -13.102 -26.969 -14.109 1 96.06 163 GLY A C 1
ATOM 1248 O O . GLY A 1 163 ? -12.445 -27.844 -14.695 1 96.06 163 GLY A O 1
ATOM 1249 N N . GLN A 1 164 ? -12.836 -25.625 -13.984 1 95.62 164 GLN A N 1
ATOM 1250 C CA . GLN A 1 164 ? -11.586 -25.109 -14.531 1 95.62 164 GLN A CA 1
ATOM 1251 C C . GLN A 1 164 ? -10.844 -24.266 -13.5 1 95.62 164 GLN A C 1
ATOM 1253 O O . GLN A 1 164 ? -11.461 -23.547 -12.711 1 95.62 164 GLN A O 1
ATOM 1258 N N . ALA A 1 165 ? -9.477 -24.453 -13.625 1 95.69 165 ALA A N 1
ATOM 1259 C CA . ALA A 1 165 ? -8.648 -23.656 -12.734 1 95.69 165 ALA A CA 1
ATOM 1260 C C . ALA A 1 165 ? -8.711 -22.172 -13.102 1 95.69 165 ALA A C 1
ATOM 1262 O O . ALA A 1 165 ? -8.633 -21.812 -14.281 1 95.69 165 ALA A O 1
ATOM 1263 N N . THR A 1 166 ? -8.805 -21.219 -12.039 1 93.75 166 THR A N 1
ATOM 1264 C CA . THR A 1 166 ? -8.945 -19.797 -12.305 1 93.75 166 THR A CA 1
ATOM 1265 C C . THR A 1 166 ? -7.898 -19 -11.539 1 93.75 166 THR A C 1
ATOM 1267 O O . THR A 1 166 ? -7.523 -17.906 -11.953 1 93.75 166 THR A O 1
ATOM 1270 N N . ASP A 1 167 ? -7.539 -19.516 -10.422 1 95.88 167 ASP A N 1
ATOM 1271 C CA . ASP A 1 167 ? -6.602 -18.812 -9.555 1 95.88 167 ASP A CA 1
ATOM 1272 C C . ASP A 1 167 ? -5.492 -19.75 -9.07 1 95.88 167 ASP A C 1
ATOM 1274 O O . ASP A 1 167 ? -5.75 -20.906 -8.742 1 95.88 167 ASP A O 1
ATOM 1278 N N . TRP A 1 168 ? -4.348 -19.203 -9.008 1 97.81 168 TRP A N 1
ATOM 1279 C CA . TRP A 1 168 ? -3.166 -19.938 -8.57 1 97.81 168 TRP A CA 1
ATOM 1280 C C . TRP A 1 168 ? -2.398 -19.156 -7.512 1 97.81 168 TRP A C 1
ATOM 1282 O O . TRP A 1 168 ? -2.203 -17.953 -7.645 1 97.81 168 TRP A O 1
ATOM 1292 N N . LYS A 1 169 ? -1.941 -19.828 -6.496 1 98.62 169 LYS A N 1
ATOM 1293 C CA . LYS A 1 169 ? -1.116 -19.219 -5.461 1 98.62 169 LYS A CA 1
ATOM 1294 C C . LYS A 1 169 ? -0.011 -20.156 -5 1 98.62 169 LYS A C 1
ATOM 1296 O O . LYS A 1 169 ? -0.252 -21.344 -4.797 1 98.62 169 LYS A O 1
ATOM 1301 N N . LEU A 1 170 ? 1.182 -19.594 -4.961 1 98.75 170 LEU A N 1
ATOM 1302 C CA . LEU A 1 170 ? 2.297 -20.281 -4.305 1 98.75 170 LEU A CA 1
ATOM 1303 C C . LEU A 1 170 ? 2.545 -19.703 -2.918 1 98.75 170 LEU A C 1
ATOM 1305 O O . LEU A 1 170 ? 2.707 -18.484 -2.768 1 98.75 170 LEU A O 1
ATOM 1309 N N . GLU A 1 171 ? 2.59 -20.547 -1.908 1 98 171 GLU A N 1
ATOM 1310 C CA . GLU A 1 171 ? 2.893 -20.156 -0.535 1 98 171 GLU A CA 1
ATOM 1311 C C . GLU A 1 171 ? 3.596 -21.281 0.218 1 98 171 GLU A C 1
ATOM 1313 O O . GLU A 1 171 ? 3.822 -22.359 -0.336 1 98 171 GLU A O 1
ATOM 1318 N N . LYS A 1 172 ? 3.963 -20.906 1.418 1 98.25 172 LYS A N 1
ATOM 1319 C CA . LYS A 1 172 ? 4.676 -21.859 2.266 1 98.25 172 LYS A CA 1
ATOM 1320 C C . LYS A 1 172 ? 3.998 -22 3.625 1 98.25 172 LYS A C 1
ATOM 1322 O O . LYS A 1 172 ? 3.59 -21 4.227 1 98.25 172 LYS A O 1
ATOM 1327 N N . GLU A 1 173 ? 3.824 -23.156 4.012 1 94.56 173 GLU A N 1
ATOM 1328 C CA . GLU A 1 173 ? 3.336 -23.5 5.34 1 94.56 173 GLU A CA 1
ATOM 1329 C C . GLU A 1 173 ? 4.07 -24.703 5.902 1 94.56 173 GLU A C 1
ATOM 1331 O O . GLU A 1 173 ? 4.215 -25.719 5.215 1 94.56 173 GLU A O 1
ATOM 1336 N N . LEU A 1 174 ? 4.555 -24.562 7.129 1 92.12 174 LEU A N 1
ATOM 1337 C CA . LEU A 1 174 ? 5.242 -25.656 7.801 1 92.12 174 LEU A CA 1
ATOM 1338 C C . LEU A 1 174 ? 6.387 -26.188 6.945 1 92.12 174 LEU A C 1
ATOM 1340 O O . LEU A 1 174 ? 6.512 -27.406 6.75 1 92.12 174 LEU A O 1
ATOM 1344 N N . GLY A 1 175 ? 7.051 -25.312 6.301 1 95.19 175 GLY A N 1
ATOM 1345 C CA . GLY A 1 175 ? 8.266 -25.641 5.562 1 95.19 175 GLY A CA 1
ATOM 1346 C C . GLY A 1 175 ? 7.988 -26.203 4.188 1 95.19 175 GLY A C 1
ATOM 1347 O O . GLY A 1 175 ? 8.922 -26.531 3.449 1 95.19 175 GLY A O 1
ATOM 1348 N N . ILE A 1 176 ? 6.703 -26.281 3.836 1 97 176 ILE A N 1
ATOM 1349 C CA . ILE A 1 176 ? 6.336 -26.859 2.549 1 97 176 ILE A CA 1
ATOM 1350 C C . ILE A 1 176 ? 5.84 -25.766 1.61 1 97 176 ILE A C 1
ATOM 1352 O O . ILE A 1 176 ? 4.871 -25.062 1.921 1 97 176 ILE A O 1
ATOM 1356 N N . THR A 1 177 ? 6.539 -25.672 0.493 1 98.62 177 THR A N 1
ATOM 1357 C CA . THR A 1 177 ? 6.016 -24.828 -0.58 1 98.62 177 THR A CA 1
ATOM 1358 C C . THR A 1 177 ? 4.945 -25.562 -1.376 1 98.62 177 THR A C 1
ATOM 1360 O O . THR A 1 177 ? 5.156 -26.703 -1.798 1 98.62 177 THR A O 1
ATOM 1363 N N . TYR A 1 178 ? 3.801 -24.906 -1.562 1 98.75 178 TYR A N 1
ATOM 1364 C CA . TYR A 1 178 ? 2.719 -25.594 -2.264 1 98.75 178 TYR A CA 1
ATOM 1365 C C . TYR A 1 178 ? 1.977 -24.625 -3.184 1 98.75 178 TYR A C 1
ATOM 1367 O O . TYR A 1 178 ? 1.979 -23.422 -2.957 1 98.75 178 TYR A O 1
ATOM 1375 N N . TRP A 1 179 ? 1.378 -25.188 -4.184 1 98.75 179 TRP A N 1
ATOM 1376 C CA . TRP A 1 179 ? 0.37 -24.5 -4.984 1 98.75 179 TRP A CA 1
ATOM 1377 C C . TRP A 1 179 ? -1.001 -24.578 -4.324 1 98.75 179 TRP A C 1
ATOM 1379 O O . TRP A 1 179 ? -1.394 -25.641 -3.818 1 98.75 179 TRP A O 1
ATOM 1389 N N . GLU A 1 180 ? -1.668 -23.547 -4.246 1 98.81 180 GLU A N 1
ATOM 1390 C CA . GLU A 1 180 ? -3.107 -23.516 -4.008 1 98.81 180 GLU A CA 1
ATOM 1391 C C . GLU A 1 180 ? -3.867 -23.078 -5.258 1 98.81 180 GLU A C 1
ATOM 1393 O O . GLU A 1 180 ? -3.744 -21.938 -5.699 1 98.81 180 GLU A O 1
ATOM 1398 N N . VAL A 1 181 ? -4.652 -23.984 -5.805 1 98.56 181 VAL A N 1
ATOM 1399 C CA . VAL A 1 181 ? -5.363 -23.734 -7.051 1 98.56 181 VAL A CA 1
ATOM 1400 C C . VAL A 1 181 ? -6.871 -23.719 -6.797 1 98.56 181 VAL A C 1
ATOM 1402 O O . VAL A 1 181 ? -7.402 -24.641 -6.16 1 98.56 181 VAL A O 1
ATOM 1405 N N . LYS A 1 182 ? -7.504 -22.719 -7.277 1 97.75 182 LYS A N 1
ATOM 1406 C CA . LYS A 1 182 ? -8.961 -22.672 -7.238 1 97.75 182 LYS A CA 1
ATOM 1407 C C . LYS A 1 182 ? -9.562 -23.141 -8.562 1 97.75 182 LYS A C 1
ATOM 1409 O O . LYS A 1 182 ? -9.219 -22.625 -9.625 1 97.75 182 LYS A O 1
ATOM 1414 N N . VAL A 1 183 ? -10.43 -24.109 -8.461 1 97.44 183 VAL A N 1
ATOM 1415 C CA . VAL A 1 183 ? -11.156 -24.656 -9.609 1 97.44 183 VAL A CA 1
ATOM 1416 C C . VAL A 1 183 ? -12.641 -24.281 -9.492 1 97.44 183 VAL A C 1
ATOM 1418 O O . VAL A 1 183 ? -13.25 -24.469 -8.438 1 97.44 183 VAL A O 1
ATOM 1421 N N . LYS A 1 184 ? -13.102 -23.766 -10.562 1 95.06 184 LYS A N 1
ATOM 1422 C CA . LYS A 1 184 ? -14.492 -23.328 -10.539 1 95.06 184 LYS A CA 1
ATOM 1423 C C . LYS A 1 184 ? -15.328 -24.109 -11.555 1 95.06 184 LYS A C 1
ATOM 1425 O O . LYS A 1 184 ? -14.875 -24.359 -12.68 1 95.06 184 LYS A O 1
ATOM 1430 N N . GLU A 1 185 ? -16.484 -24.484 -11.125 1 93.69 185 GLU A N 1
ATOM 1431 C CA . GLU A 1 185 ? -17.547 -25.062 -11.93 1 93.69 185 GLU A CA 1
ATOM 1432 C C . GLU A 1 185 ? -18.906 -24.438 -11.594 1 93.69 185 GLU A C 1
ATOM 1434 O O . GLU A 1 185 ? -19.531 -24.797 -10.602 1 93.69 185 GLU A O 1
ATOM 1439 N N . GLY A 1 186 ? -19.344 -23.578 -12.5 1 91.06 186 GLY A N 1
ATOM 1440 C CA . GLY A 1 186 ? -20.516 -22.812 -12.117 1 91.06 186 GLY A CA 1
ATOM 1441 C C . GLY A 1 186 ? -20.328 -22.031 -10.836 1 91.06 186 GLY A C 1
ATOM 1442 O O . GLY A 1 186 ? -19.422 -21.203 -10.742 1 91.06 186 GLY A O 1
ATOM 1443 N N . GLN A 1 187 ? -21.141 -22.297 -9.828 1 92.25 187 GLN A N 1
ATOM 1444 C CA . GLN A 1 187 ? -21.062 -21.594 -8.555 1 92.25 187 GLN A CA 1
ATOM 1445 C C . GLN A 1 187 ? -20.156 -22.344 -7.57 1 92.25 187 GLN A C 1
ATOM 1447 O O . GLN A 1 187 ? -19.812 -21.812 -6.512 1 92.25 187 GLN A O 1
ATOM 1452 N N . GLN A 1 188 ? -19.844 -23.469 -7.941 1 93.94 188 GLN A N 1
ATOM 1453 C CA . GLN A 1 188 ? -19.031 -24.281 -7.055 1 93.94 188 GLN A CA 1
ATOM 1454 C C . GLN A 1 188 ? -17.562 -23.891 -7.145 1 93.94 188 GLN A C 1
ATOM 1456 O O . GLN A 1 188 ? -17.031 -23.672 -8.242 1 93.94 188 GLN A O 1
ATOM 1461 N N . LYS A 1 189 ? -16.953 -23.844 -5.91 1 96.81 189 LYS A N 1
ATOM 1462 C CA . LYS A 1 189 ? -15.516 -23.578 -5.809 1 96.81 189 LYS A CA 1
ATOM 1463 C C . LYS A 1 189 ? -14.789 -24.719 -5.113 1 96.81 189 LYS A C 1
ATOM 1465 O O . LYS A 1 189 ? -15.203 -25.172 -4.047 1 96.81 189 LYS A O 1
ATOM 1470 N N . ILE A 1 190 ? -13.742 -25.125 -5.77 1 98.12 190 ILE A N 1
ATOM 1471 C CA . ILE A 1 190 ? -12.898 -26.188 -5.227 1 98.12 190 ILE A CA 1
ATOM 1472 C C . ILE A 1 190 ? -11.469 -25.672 -5.082 1 98.12 190 ILE A C 1
ATOM 1474 O O . ILE A 1 190 ? -10.898 -25.125 -6.031 1 98.12 190 ILE A O 1
ATOM 1478 N N . GLU A 1 191 ? -10.977 -25.844 -3.912 1 98.56 191 GLU A N 1
ATOM 1479 C CA . GLU A 1 191 ? -9.586 -25.469 -3.66 1 98.56 191 GLU A CA 1
ATOM 1480 C C . GLU A 1 191 ? -8.703 -26.703 -3.516 1 98.56 191 GLU A C 1
ATOM 1482 O O . GLU A 1 191 ? -8.984 -27.594 -2.701 1 98.56 191 GLU A O 1
ATOM 1487 N N . VAL A 1 192 ? -7.641 -26.734 -4.309 1 98.81 192 VAL A N 1
ATOM 1488 C CA . VAL A 1 192 ? -6.727 -27.859 -4.309 1 98.81 192 VAL A CA 1
ATOM 1489 C C . VAL A 1 192 ? -5.324 -27.406 -3.916 1 98.81 192 VAL A C 1
ATOM 1491 O O . VAL A 1 192 ? -4.777 -26.484 -4.523 1 98.81 192 VAL A O 1
ATOM 1494 N N . LYS A 1 193 ? -4.746 -28.031 -2.922 1 98.81 193 LYS A N 1
ATOM 1495 C CA . LYS A 1 193 ? -3.348 -27.797 -2.564 1 98.81 193 LYS A CA 1
ATOM 1496 C C . LYS A 1 193 ? -2.453 -28.922 -3.076 1 98.81 193 LYS A C 1
ATOM 1498 O O . LYS A 1 193 ? -2.768 -30.094 -2.906 1 98.81 193 LYS A O 1
ATOM 1503 N N . ILE A 1 194 ? -1.408 -28.484 -3.703 1 98.94 194 ILE A N 1
ATOM 1504 C CA . ILE A 1 194 ? -0.488 -29.391 -4.367 1 98.94 194 ILE A CA 1
ATOM 1505 C C . ILE A 1 194 ? 0.943 -29.109 -3.92 1 98.94 194 ILE A C 1
ATOM 1507 O O . ILE A 1 194 ? 1.406 -27.969 -4.012 1 98.94 194 ILE A O 1
ATOM 1511 N N . ASP A 1 195 ? 1.639 -30.094 -3.443 1 98.88 195 ASP A N 1
ATOM 1512 C CA . ASP A 1 195 ? 3.059 -29.891 -3.168 1 98.88 195 ASP A CA 1
ATOM 1513 C C . ASP A 1 195 ? 3.791 -29.375 -4.402 1 98.88 195 ASP A C 1
ATOM 1515 O O . ASP A 1 195 ? 3.721 -29.984 -5.473 1 98.88 195 ASP A O 1
ATOM 1519 N N . ALA A 1 196 ? 4.441 -28.312 -4.23 1 98.81 196 ALA A N 1
ATOM 1520 C CA . ALA A 1 196 ? 4.977 -27.609 -5.395 1 98.81 196 ALA A CA 1
ATOM 1521 C C . ALA A 1 196 ? 6.133 -28.391 -6.016 1 98.81 196 ALA A C 1
ATOM 1523 O O . ALA A 1 196 ? 6.465 -28.188 -7.188 1 98.81 196 ALA A O 1
ATOM 1524 N N . HIS A 1 197 ? 6.801 -29.219 -5.289 1 98.69 197 HIS A N 1
ATOM 1525 C CA . HIS A 1 197 ? 7.961 -29.953 -5.789 1 98.69 197 HIS A CA 1
ATOM 1526 C C . HIS A 1 197 ? 7.57 -31.328 -6.297 1 98.69 197 HIS A C 1
ATOM 1528 O O . HIS A 1 197 ? 7.844 -31.672 -7.449 1 98.69 197 HIS A O 1
ATOM 1534 N N . SER A 1 198 ? 6.754 -32.062 -5.582 1 98.5 198 SER A N 1
ATOM 1535 C CA . SER A 1 198 ? 6.457 -33.438 -5.922 1 98.5 198 SER A CA 1
ATOM 1536 C C . SER A 1 198 ? 5.199 -33.531 -6.777 1 98.5 198 SER A C 1
ATOM 1538 O O . SER A 1 198 ? 4.961 -34.562 -7.418 1 98.5 198 SER A O 1
ATOM 1540 N N . GLY A 1 199 ? 4.32 -32.625 -6.695 1 98.69 199 GLY A N 1
ATOM 1541 C CA . GLY A 1 199 ? 3.045 -32.688 -7.391 1 98.69 199 GLY A CA 1
ATOM 1542 C C . GLY A 1 199 ? 1.997 -33.5 -6.641 1 98.69 199 GLY A C 1
ATOM 1543 O O . GLY A 1 199 ? 0.877 -33.688 -7.125 1 98.69 199 GLY A O 1
ATOM 1544 N N . LYS A 1 200 ? 2.4 -33.875 -5.441 1 98.69 200 LYS A N 1
ATOM 1545 C CA . LYS A 1 200 ? 1.44 -34.625 -4.633 1 98.69 200 LYS A CA 1
ATOM 1546 C C . LYS A 1 200 ? 0.277 -33.75 -4.199 1 98.69 200 LYS A C 1
ATOM 1548 O O . LYS A 1 200 ? 0.481 -32.594 -3.781 1 98.69 200 LYS A O 1
ATOM 1553 N N . ILE A 1 201 ? -0.958 -34.281 -4.277 1 98.88 201 ILE A N 1
ATOM 1554 C CA . ILE A 1 201 ? -2.129 -33.562 -3.787 1 98.88 201 ILE A CA 1
ATOM 1555 C C . ILE A 1 201 ? -2.145 -33.562 -2.262 1 98.88 201 ILE A C 1
ATOM 1557 O O . ILE A 1 201 ? -2.133 -34.656 -1.644 1 98.88 201 ILE A O 1
ATOM 1561 N N . LEU A 1 202 ? -2.191 -32.344 -1.723 1 98.69 202 LEU A N 1
ATOM 1562 C CA . LEU A 1 202 ? -2.162 -32.25 -0.268 1 98.69 202 LEU A CA 1
ATOM 1563 C C . LEU A 1 202 ? -3.576 -32.156 0.298 1 98.69 202 LEU A C 1
ATOM 1565 O O . LEU A 1 202 ? -3.877 -32.781 1.322 1 98.69 202 LEU A O 1
ATOM 1569 N N . THR A 1 203 ? -4.441 -31.312 -0.224 1 98.25 203 THR A N 1
ATOM 1570 C CA . THR A 1 203 ? -5.836 -31.188 0.183 1 98.25 203 THR A CA 1
ATOM 1571 C C . THR A 1 203 ? -6.719 -30.828 -1.013 1 98.25 203 THR A C 1
ATOM 1573 O O . THR A 1 203 ? -6.242 -30.266 -1.999 1 98.25 203 THR A O 1
ATOM 1576 N N . THR A 1 204 ? -7.949 -31.281 -1.026 1 98.25 204 THR A N 1
ATOM 1577 C CA . THR A 1 204 ? -9.031 -30.844 -1.901 1 98.25 204 THR A CA 1
ATOM 1578 C C . THR A 1 204 ? -10.258 -30.438 -1.086 1 98.25 204 THR A C 1
ATOM 1580 O O . THR A 1 204 ? -10.836 -31.266 -0.38 1 98.25 204 THR A O 1
ATOM 1583 N N . GLU A 1 205 ? -10.523 -29.156 -1.137 1 97.69 205 GLU A N 1
ATOM 1584 C CA . GLU A 1 205 ? -11.656 -28.656 -0.37 1 97.69 205 GLU A CA 1
ATOM 1585 C C . GLU A 1 205 ? -12.742 -28.109 -1.291 1 97.69 205 GLU A C 1
ATOM 1587 O O . GLU A 1 205 ? -12.484 -27.234 -2.123 1 97.69 205 GLU A O 1
ATOM 1592 N N . ARG A 1 206 ? -13.961 -28.547 -1.202 1 94.44 206 ARG A N 1
ATOM 1593 C CA . ARG A 1 206 ? -15.102 -28.109 -1.999 1 94.44 206 ARG A CA 1
ATOM 1594 C C . ARG A 1 206 ? -16.031 -27.219 -1.176 1 94.44 206 ARG A C 1
ATOM 1596 O O . ARG A 1 206 ? -16.391 -27.562 -0.052 1 94.44 206 ARG A O 1
ATOM 1603 N N . ASP A 1 207 ? -16.062 -25.891 -1.645 1 85.19 207 ASP A N 1
ATOM 1604 C CA . ASP A 1 207 ? -17.031 -25.016 -0.987 1 85.19 207 ASP A CA 1
ATOM 1605 C C . ASP A 1 207 ? -18.438 -25.281 -1.514 1 85.19 207 ASP A C 1
ATOM 1607 O O . ASP A 1 207 ? -18.641 -25.438 -2.721 1 85.19 207 ASP A O 1
ATOM 1611 N N . ASP A 1 208 ? -19.453 -25.797 -0.785 1 63.31 208 ASP A N 1
ATOM 1612 C CA . ASP A 1 208 ? -20.844 -26 -1.165 1 63.31 208 ASP A CA 1
ATOM 1613 C C . ASP A 1 208 ? -21.531 -24.672 -1.458 1 63.31 208 ASP A C 1
ATOM 1615 O O . ASP A 1 208 ? -21.156 -23.641 -0.919 1 63.31 208 ASP A O 1
ATOM 1619 N N . MET B 1 1 ? 33.062 -15.305 30.016 1 22.59 1 MET B N 1
ATOM 1620 C CA . MET B 1 1 ? 33.594 -15.867 31.25 1 22.59 1 MET B CA 1
ATOM 1621 C C . MET B 1 1 ? 33.281 -14.984 32.438 1 22.59 1 MET B C 1
ATOM 1623 O O . MET B 1 1 ? 34.125 -14.773 33.312 1 22.59 1 MET B O 1
ATOM 1627 N N . LYS B 1 2 ? 32.281 -14.273 32 1 24.34 2 LYS B N 1
ATOM 1628 C CA . LYS B 1 2 ? 31.828 -13.266 32.938 1 24.34 2 LYS B CA 1
ATOM 1629 C C . LYS B 1 2 ? 31.578 -13.883 34.312 1 24.34 2 LYS B C 1
ATOM 1631 O O . LYS B 1 2 ? 31.188 -15.047 34.438 1 24.34 2 LYS B O 1
ATOM 1636 N N . LYS B 1 3 ? 31.984 -13 35.094 1 23.25 3 LYS B N 1
ATOM 1637 C CA . LYS B 1 3 ? 32.25 -12.758 36.531 1 23.25 3 LYS B CA 1
ATOM 1638 C C . LYS B 1 3 ? 31.016 -13.133 37.375 1 23.25 3 LYS B C 1
ATOM 1640 O O . LYS B 1 3 ? 29.875 -12.875 36.969 1 23.25 3 LYS B O 1
ATOM 1645 N N . ILE B 1 4 ? 31.484 -13.68 38.438 1 19.59 4 ILE B N 1
ATOM 1646 C CA . ILE B 1 4 ? 31.016 -14.516 39.531 1 19.59 4 ILE B CA 1
ATOM 1647 C C . ILE B 1 4 ? 30.078 -13.719 40.438 1 19.59 4 ILE B C 1
ATOM 1649 O O . ILE B 1 4 ? 30.141 -12.484 40.438 1 19.59 4 ILE B O 1
ATOM 1653 N N . LEU B 1 5 ? 29.859 -14.25 41.656 1 17.94 5 LEU B N 1
ATOM 1654 C CA . LEU B 1 5 ? 28.734 -14.719 42.469 1 17.94 5 LEU B CA 1
ATOM 1655 C C . LEU B 1 5 ? 28.438 -13.727 43.594 1 17.94 5 LEU B C 1
ATOM 1657 O O . LEU B 1 5 ? 27.281 -13.344 43.781 1 17.94 5 LEU B O 1
ATOM 1661 N N . TYR B 1 6 ? 29.406 -13.422 44.562 1 18.17 6 TYR B N 1
ATOM 1662 C CA . TYR B 1 6 ? 29.125 -13.945 45.906 1 18.17 6 TYR B CA 1
ATOM 1663 C C . TYR B 1 6 ? 28.266 -12.969 46.688 1 18.17 6 TYR B C 1
ATOM 1665 O O . TYR B 1 6 ? 28.266 -11.773 46.406 1 18.17 6 TYR B O 1
ATOM 1673 N N . GLY B 1 7 ? 27.812 -13.461 48.062 1 17.16 7 GLY B N 1
ATOM 1674 C CA . GLY B 1 7 ? 26.734 -13.68 49.031 1 17.16 7 GLY B CA 1
ATOM 1675 C C . GLY B 1 7 ? 26.594 -12.562 50.031 1 17.16 7 GLY B C 1
ATOM 1676 O O . GLY B 1 7 ? 25.562 -11.867 50.062 1 17.16 7 GLY B O 1
ATOM 1677 N N . ALA B 1 8 ? 26.969 -12.938 51.312 1 18 8 ALA B N 1
ATOM 1678 C CA . ALA B 1 8 ? 26.109 -13.117 52.469 1 18 8 ALA B CA 1
ATOM 1679 C C . ALA B 1 8 ? 26.109 -11.867 53.344 1 18 8 ALA B C 1
ATOM 1681 O O . ALA B 1 8 ? 25.047 -11.352 53.688 1 18 8 ALA B O 1
ATOM 1682 N N . LEU B 1 9 ? 27 -11.805 54.406 1 18.08 9 LEU B N 1
ATOM 1683 C CA . LEU B 1 9 ? 26.641 -12.148 55.781 1 18.08 9 LEU B CA 1
ATOM 1684 C C . LEU B 1 9 ? 26.344 -10.898 56.594 1 18.08 9 LEU B C 1
ATOM 1686 O O . LEU B 1 9 ? 26.688 -9.789 56.188 1 18.08 9 LEU B O 1
ATOM 1690 N N . THR B 1 10 ? 27 -10.734 57.844 1 17.47 10 THR B N 1
ATOM 1691 C CA . THR B 1 10 ? 26.641 -10.844 59.25 1 17.47 10 THR B CA 1
ATOM 1692 C C . THR B 1 10 ? 26.516 -9.469 59.875 1 17.47 10 THR B C 1
ATOM 1694 O O . THR B 1 10 ? 25.5 -9.164 60.531 1 17.47 10 THR B O 1
ATOM 1697 N N . GLY B 1 11 ? 27.578 -8.844 60.469 1 16.73 11 GLY B N 1
ATOM 1698 C CA . GLY B 1 11 ? 27.781 -8.883 61.906 1 16.73 11 GLY B CA 1
ATOM 1699 C C . GLY B 1 11 ? 27.172 -7.695 62.625 1 16.73 11 GLY B C 1
ATOM 1700 O O . GLY B 1 11 ? 26.781 -6.707 61.969 1 16.73 11 GLY B O 1
ATOM 1701 N N . PHE B 1 12 ? 27.844 -7.285 63.844 1 18.47 12 PHE B N 1
ATOM 1702 C CA . PHE B 1 12 ? 27.734 -7.23 65.312 1 18.47 12 PHE B CA 1
ATOM 1703 C C . PHE B 1 12 ? 27.375 -5.82 65.75 1 18.47 12 PHE B C 1
ATOM 1705 O O . PHE B 1 12 ? 27.609 -4.848 65.062 1 18.47 12 PHE B O 1
ATOM 1712 N N . ALA B 1 13 ? 27.406 -5.68 67.188 1 16.34 13 ALA B N 1
ATOM 1713 C CA . ALA B 1 13 ? 26.703 -5.301 68.375 1 16.34 13 ALA B CA 1
ATOM 1714 C C . ALA B 1 13 ? 27.031 -3.865 68.812 1 16.34 13 ALA B C 1
ATOM 1716 O O . ALA B 1 13 ? 26.203 -3.166 69.375 1 16.34 13 ALA B O 1
ATOM 1717 N N . LEU B 1 14 ? 28.266 -3.262 68.625 1 17.41 14 LEU B N 1
ATOM 1718 C CA . LEU B 1 14 ? 28.75 -2.871 69.938 1 17.41 14 LEU B CA 1
ATOM 1719 C C . LEU B 1 14 ? 28.062 -1.607 70.438 1 17.41 14 LEU B C 1
ATOM 1721 O O . LEU B 1 14 ? 27.688 -0.747 69.625 1 17.41 14 LEU B O 1
ATOM 1725 N N . PHE B 1 15 ? 28.078 -1.515 71.875 1 16.48 15 PHE B N 1
ATOM 1726 C CA . PHE B 1 15 ? 27.406 -1.057 73.062 1 16.48 15 PHE B CA 1
ATOM 1727 C C . PHE B 1 15 ? 27.734 0.408 73.375 1 16.48 15 PHE B C 1
ATOM 1729 O O . PHE B 1 15 ? 27.031 1.076 74.125 1 16.48 15 PHE B O 1
ATOM 1736 N N . LEU B 1 16 ? 28.828 0.968 72.875 1 17.19 16 LEU B N 1
ATOM 1737 C CA . LEU B 1 16 ? 29.422 1.613 74 1 17.19 16 LEU B CA 1
ATOM 1738 C C . LEU B 1 16 ? 28.531 2.734 74.562 1 17.19 16 LEU B C 1
ATOM 1740 O O . LEU B 1 16 ? 27.766 3.322 73.75 1 17.19 16 LEU B O 1
ATOM 1744 N N . VAL B 1 17 ? 28.922 3.047 75.812 1 17.66 17 VAL B N 1
ATOM 1745 C CA . VAL B 1 17 ? 28.516 3.455 77.188 1 17.66 17 VAL B CA 1
ATOM 1746 C C . VAL B 1 17 ? 28.297 4.969 77.188 1 17.66 17 VAL B C 1
ATOM 1748 O O . VAL B 1 17 ? 27.234 5.441 77.625 1 17.66 17 VAL B O 1
ATOM 1751 N N . ALA B 1 18 ? 29.438 5.766 77.375 1 18.45 18 ALA B N 1
ATOM 1752 C CA . ALA B 1 18 ? 29.5 6.34 78.75 1 18.45 18 ALA B CA 1
ATOM 1753 C C . ALA B 1 18 ? 28.672 7.621 78.812 1 18.45 18 ALA B C 1
ATOM 1755 O O . ALA B 1 18 ? 28.281 8.188 77.812 1 18.45 18 ALA B O 1
ATOM 1756 N N . GLY B 1 19 ? 29.281 8.523 79.5 1 16.73 19 GLY B N 1
ATOM 1757 C CA . GLY B 1 19 ? 29 9.078 80.812 1 16.73 19 GLY B CA 1
ATOM 1758 C C . GLY B 1 19 ? 28.25 10.391 80.75 1 16.73 19 GLY B C 1
ATOM 1759 O O . GLY B 1 19 ? 28.031 10.953 79.688 1 16.73 19 GLY B O 1
ATOM 1760 N N . CYS B 1 20 ? 28.812 11.234 81.688 1 19.16 20 CYS B N 1
ATOM 1761 C CA . CYS B 1 20 ? 28.266 11.922 82.812 1 19.16 20 CYS B CA 1
ATOM 1762 C C . CYS B 1 20 ? 27.703 13.289 82.438 1 19.16 20 CYS B C 1
ATOM 1764 O O . CYS B 1 20 ? 26.562 13.617 82.75 1 19.16 20 CYS B O 1
ATOM 1766 N N . THR B 1 21 ? 28.516 14.383 82.188 1 17.83 21 THR B N 1
ATOM 1767 C CA . THR B 1 21 ? 28.484 15.258 83.375 1 17.83 21 THR B CA 1
ATOM 1768 C C . THR B 1 21 ? 27.391 16.312 83.188 1 17.83 21 THR B C 1
ATOM 1770 O O . THR B 1 21 ? 27 16.656 82.062 1 17.83 21 THR B O 1
ATOM 1773 N N . PRO B 1 22 ? 27.266 17.188 84.375 1 17.58 22 PRO B N 1
ATOM 1774 C CA . PRO B 1 22 ? 26.172 17.812 85.125 1 17.58 22 PRO B CA 1
ATOM 1775 C C . PRO B 1 22 ? 25.734 19.156 84.5 1 17.58 22 PRO B C 1
ATOM 1777 O O . PRO B 1 22 ? 24.625 19.609 84.75 1 17.58 22 PRO B O 1
ATOM 1780 N N . LYS B 1 23 ? 26.453 19.797 83.688 1 18.14 23 LYS B N 1
ATOM 1781 C CA . LYS B 1 23 ? 26.672 21.141 84.188 1 18.14 23 LYS B CA 1
ATOM 1782 C C . LYS B 1 23 ? 25.375 21.938 84.25 1 18.14 23 LYS B C 1
ATOM 1784 O O . LYS B 1 23 ? 24.453 21.672 83.438 1 18.14 23 LYS B O 1
ATOM 1789 N N . THR B 1 24 ? 25.562 23.094 84.938 1 17.55 24 THR B N 1
ATOM 1790 C CA . THR B 1 24 ? 24.891 23.922 85.938 1 17.55 24 THR B CA 1
ATOM 1791 C C . THR B 1 24 ? 23.828 24.797 85.25 1 17.55 24 THR B C 1
ATOM 1793 O O . THR B 1 24 ? 23.812 24.969 84.062 1 17.55 24 THR B O 1
ATOM 1796 N N . PRO B 1 25 ? 23.859 26.141 85.688 1 17.38 25 PRO B N 1
ATOM 1797 C CA . PRO B 1 25 ? 22.859 26.859 86.5 1 17.38 25 PRO B CA 1
ATOM 1798 C C . PRO B 1 25 ? 21.844 27.609 85.625 1 17.38 25 PRO B C 1
ATOM 1800 O O . PRO B 1 25 ? 22.031 27.719 84.438 1 17.38 25 PRO B O 1
ATOM 1803 N N . THR B 1 26 ? 21.578 28.859 86.188 1 17.17 26 THR B N 1
ATOM 1804 C CA . THR B 1 26 ? 20.391 29.516 86.688 1 17.17 26 THR B CA 1
ATOM 1805 C C . THR B 1 26 ? 19.781 30.469 85.688 1 17.17 26 THR B C 1
ATOM 1807 O O . THR B 1 26 ? 18.547 30.516 85.562 1 17.17 26 THR B O 1
ATOM 1810 N N . ALA B 1 27 ? 20.578 31.312 84.938 1 18.92 27 ALA B N 1
ATOM 1811 C CA . ALA B 1 27 ? 20.234 32.688 85.25 1 18.92 27 ALA B CA 1
ATOM 1812 C C . ALA B 1 27 ? 18.906 33.094 84.625 1 18.92 27 ALA B C 1
ATOM 1814 O O . ALA B 1 27 ? 18.484 32.531 83.625 1 18.92 27 ALA B O 1
ATOM 1815 N N . VAL B 1 28 ? 18.375 34.312 85.188 1 17.94 28 VAL B N 1
ATOM 1816 C CA . VAL B 1 28 ? 17.141 34.938 85.625 1 17.94 28 VAL B CA 1
ATOM 1817 C C . VAL B 1 28 ? 16.422 35.562 84.438 1 17.94 28 VAL B C 1
ATOM 1819 O O . VAL B 1 28 ? 15.227 35.344 84.25 1 17.94 28 VAL B O 1
ATOM 1822 N N . SER B 1 29 ? 16.922 36.75 83.875 1 17.89 29 SER B N 1
ATOM 1823 C CA . SER B 1 29 ? 16.188 38 84.188 1 17.89 29 SER B CA 1
ATOM 1824 C C . SER B 1 29 ? 15.039 38.188 83.188 1 17.89 29 SER B C 1
ATOM 1826 O O . SER B 1 29 ? 15.016 37.594 82.125 1 17.89 29 SER B O 1
ATOM 1828 N N . SER B 1 30 ? 14.625 39.594 83.062 1 17.59 30 SER B N 1
ATOM 1829 C CA . SER B 1 30 ? 13.422 40.375 83.312 1 17.59 30 SER B CA 1
ATOM 1830 C C . SER B 1 30 ? 12.594 40.5 82 1 17.59 30 SER B C 1
ATOM 1832 O O . SER B 1 30 ? 11.484 39.969 81.938 1 17.59 30 SER B O 1
ATOM 1834 N N . THR B 1 31 ? 12.477 41.781 81.5 1 18.66 31 THR B N 1
ATOM 1835 C CA . THR B 1 31 ? 11.32 42.688 81.5 1 18.66 31 THR B CA 1
ATOM 1836 C C . THR B 1 31 ? 10.609 42.688 80.188 1 18.66 31 THR B C 1
ATOM 1838 O O . THR B 1 31 ? 9.375 42.688 80.125 1 18.66 31 THR B O 1
ATOM 1841 N N . ASN B 1 32 ? 11.344 42.844 79.062 1 17.91 32 ASN B N 1
ATOM 1842 C CA . ASN B 1 32 ? 10.93 44 78.25 1 17.91 32 ASN B CA 1
ATOM 1843 C C . ASN B 1 32 ? 9.594 43.719 77.562 1 17.91 32 ASN B C 1
ATOM 1845 O O . ASN B 1 32 ? 9.211 42.594 77.375 1 17.91 32 ASN B O 1
ATOM 1849 N N . GLU B 1 33 ? 9.008 44.938 77.125 1 21.25 33 GLU B N 1
ATOM 1850 C CA . GLU B 1 33 ? 7.785 45.656 76.812 1 21.25 33 GLU B CA 1
ATOM 1851 C C . GLU B 1 33 ? 7.195 45.219 75.5 1 21.25 33 GLU B C 1
ATOM 1853 O O . GLU B 1 33 ? 7.934 44.938 74.5 1 21.25 33 GLU B O 1
ATOM 1858 N N . GLN B 1 34 ? 5.855 45 75.438 1 19.75 34 GLN B N 1
ATOM 1859 C CA . GLN B 1 34 ? 4.855 44.375 74.625 1 19.75 34 GLN B CA 1
ATOM 1860 C C . GLN B 1 34 ? 4.613 45.188 73.312 1 19.75 34 GLN B C 1
ATOM 1862 O O . GLN B 1 34 ? 3.74 44.844 72.562 1 19.75 34 GLN B O 1
ATOM 1867 N N . LYS B 1 35 ? 5.609 46.125 72.938 1 21.91 35 LYS B N 1
ATOM 1868 C CA . LYS B 1 35 ? 4.82 47.062 72.125 1 21.91 35 LYS B CA 1
ATOM 1869 C C . LYS B 1 35 ? 4.176 46.375 70.938 1 21.91 35 LYS B C 1
ATOM 1871 O O . LYS B 1 35 ? 4.809 45.531 70.25 1 21.91 35 LYS B O 1
ATOM 1876 N N . GLU B 1 36 ? 2.838 46.5 70.875 1 20.67 36 GLU B N 1
ATOM 1877 C CA . GLU B 1 36 ? 1.739 46 70.062 1 20.67 36 GLU B CA 1
ATOM 1878 C C . GLU B 1 36 ? 1.909 46.406 68.625 1 20.67 36 GLU B C 1
ATOM 1880 O O . GLU B 1 36 ? 1.824 47.562 68.25 1 20.67 36 GLU B O 1
ATOM 1885 N N . THR B 1 37 ? 3.172 46.156 68.062 1 19.88 37 THR B N 1
ATOM 1886 C CA . THR B 1 37 ? 3.219 46.781 66.75 1 19.88 37 THR B CA 1
ATOM 1887 C C . THR B 1 37 ? 2.078 46.25 65.875 1 19.88 37 THR B C 1
ATOM 1889 O O . THR B 1 37 ? 1.878 45.031 65.75 1 19.88 37 THR B O 1
ATOM 1892 N N . ALA B 1 38 ? 1.122 47.188 65.562 1 24.14 38 ALA B N 1
ATOM 1893 C CA . ALA B 1 38 ? -0.059 47.156 64.688 1 24.14 38 ALA B CA 1
ATOM 1894 C C . ALA B 1 38 ? 0.302 46.719 63.281 1 24.14 38 ALA B C 1
ATOM 1896 O O . ALA B 1 38 ? 1.098 47.375 62.594 1 24.14 38 ALA B O 1
ATOM 1897 N N . ILE B 1 39 ? 0.592 45.5 63.031 1 22.17 39 ILE B N 1
ATOM 1898 C CA . ILE B 1 39 ? 0.982 45.094 61.688 1 22.17 39 ILE B CA 1
ATOM 1899 C C . ILE B 1 39 ? -0.158 45.375 60.719 1 22.17 39 ILE B C 1
ATOM 1901 O O . ILE B 1 39 ? -1.298 44.969 60.938 1 22.17 39 ILE B O 1
ATOM 1905 N N . SER B 1 40 ? -0.076 46.594 60.188 1 23.91 40 SER B N 1
ATOM 1906 C CA . SER B 1 40 ? -0.886 46.969 59.031 1 23.91 40 SER B CA 1
ATOM 1907 C C . SER B 1 40 ? -0.804 45.906 57.938 1 23.91 40 SER B C 1
ATOM 1909 O O . SER B 1 40 ? 0.29 45.531 57.5 1 23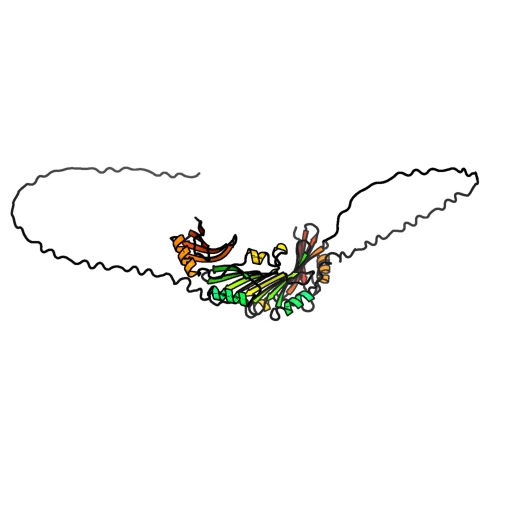.91 40 SER B O 1
ATOM 1911 N N . THR B 1 41 ? -1.763 45 57.969 1 24.41 41 THR B N 1
ATOM 1912 C CA . THR B 1 41 ? -1.938 43.906 57 1 24.41 41 THR B CA 1
ATOM 1913 C C . THR B 1 41 ? -2.025 44.469 55.594 1 24.41 41 THR B C 1
ATOM 1915 O O . THR B 1 41 ? -2.967 45.188 55.25 1 24.41 41 THR B O 1
ATOM 1918 N N . SER B 1 42 ? -0.854 45.031 55.062 1 24.48 42 SER B N 1
ATOM 1919 C CA . SER B 1 42 ? -0.918 45.281 53.625 1 24.48 42 SER B CA 1
ATOM 1920 C C . SER B 1 42 ? -1.33 44.031 52.844 1 24.48 42 SER B C 1
ATOM 1922 O O . SER B 1 42 ? -0.7 43 52.969 1 24.48 42 SER B O 1
ATOM 1924 N N . GLU B 1 43 ? -2.66 43.875 52.656 1 23.45 43 GLU B N 1
ATOM 1925 C CA . GLU B 1 43 ? -3.248 42.875 51.781 1 23.45 43 GLU B CA 1
ATOM 1926 C C . GLU B 1 43 ? -2.576 42.875 50.406 1 23.45 43 GLU B C 1
ATOM 1928 O O . GLU B 1 43 ? -2.602 43.875 49.688 1 23.45 43 GLU B O 1
ATOM 1933 N N . THR B 1 44 ? -1.247 42.438 50.312 1 26.02 44 THR B N 1
ATOM 1934 C CA . THR B 1 44 ? -0.659 42.25 49 1 26.02 44 THR B CA 1
ATOM 1935 C C . THR B 1 44 ? -1.535 41.344 48.125 1 26.02 44 THR B C 1
ATOM 1937 O O . THR B 1 44 ? -1.787 40.188 48.5 1 26.02 44 THR B O 1
ATOM 1940 N N . SER B 1 45 ? -2.484 41.906 47.375 1 26.48 45 SER B N 1
ATOM 1941 C CA . SER B 1 45 ? -3.236 41.281 46.312 1 26.48 45 SER B CA 1
ATOM 1942 C C . SER B 1 45 ? -2.311 40.562 45.344 1 26.48 45 SER B C 1
ATOM 1944 O O . SER B 1 45 ? -1.459 41.188 44.688 1 26.48 45 SER B O 1
ATOM 1946 N N . SER B 1 46 ? -1.807 39.375 45.75 1 28.95 46 SER B N 1
ATOM 1947 C CA . SER B 1 46 ? -1.035 38.531 44.844 1 28.95 46 SER B CA 1
ATOM 1948 C C . SER B 1 46 ? -1.791 38.281 43.531 1 28.95 46 SER B C 1
ATOM 1950 O O . SER B 1 46 ? -2.877 37.719 43.562 1 28.95 46 SER B O 1
ATOM 1952 N N . SER B 1 47 ? -1.63 39.25 42.594 1 29.55 47 SER B N 1
ATOM 1953 C CA . SER B 1 47 ? -1.995 38.969 41.219 1 29.55 47 SER B CA 1
ATOM 1954 C C . SER B 1 47 ? -1.453 37.625 40.75 1 29.55 47 SER B C 1
ATOM 1956 O O . SER B 1 47 ? -0.244 37.406 40.781 1 29.55 47 SER B O 1
ATOM 1958 N N . VAL B 1 48 ? -2.225 36.594 41.062 1 30.66 48 VAL B N 1
ATOM 1959 C CA . VAL B 1 48 ? -1.951 35.281 40.438 1 30.66 48 VAL B CA 1
ATOM 1960 C C . VAL B 1 48 ? -1.757 35.469 38.938 1 30.66 48 VAL B C 1
ATOM 1962 O O . VAL B 1 48 ? -2.684 35.875 38.219 1 30.66 48 VAL B O 1
ATOM 1965 N N . GLN B 1 49 ? -0.586 36 38.5 1 28.77 49 GLN B N 1
ATOM 1966 C CA . GLN B 1 49 ? -0.257 35.75 37.094 1 28.77 49 GLN B CA 1
ATOM 1967 C C . GLN B 1 49 ? -0.478 34.312 36.719 1 28.77 49 GLN B C 1
ATOM 1969 O O . GLN B 1 49 ? 0.196 33.406 37.25 1 28.77 49 GLN B O 1
ATOM 1974 N N . GLN B 1 50 ? -1.715 33.938 36.375 1 30.47 50 GLN B N 1
ATOM 1975 C CA . GLN B 1 50 ? -1.872 32.688 35.656 1 30.47 50 GLN B CA 1
ATOM 1976 C C . GLN B 1 50 ? -0.801 32.562 34.594 1 30.47 50 GLN B C 1
ATOM 1978 O O . GLN B 1 50 ? -0.791 33.312 33.594 1 30.47 50 GLN B O 1
ATOM 1983 N N . GLU B 1 51 ? 0.377 32.219 34.969 1 30.33 51 GLU B N 1
ATOM 1984 C CA . GLU B 1 51 ? 1.28 31.75 33.938 1 30.33 51 GLU B CA 1
ATOM 1985 C C . GLU B 1 51 ? 0.581 30.766 33 1 30.33 51 GLU B C 1
ATOM 1987 O O . GLU B 1 51 ? 0.141 29.703 33.438 1 30.33 51 GLU B O 1
ATOM 1992 N N . ALA B 1 52 ? -0.103 31.25 31.938 1 33.91 52 ALA B N 1
ATOM 1993 C CA . ALA B 1 52 ? -0.385 30.391 30.797 1 33.91 52 ALA B CA 1
ATOM 1994 C C . ALA B 1 52 ? 0.833 29.547 30.438 1 33.91 52 ALA B C 1
ATOM 1996 O O . ALA B 1 52 ? 1.866 30.078 30.031 1 33.91 52 ALA B O 1
ATOM 1997 N N . THR B 1 53 ? 1.111 28.516 31.188 1 33.78 53 THR B N 1
ATOM 1998 C CA . THR B 1 53 ? 2.025 27.516 30.656 1 33.78 53 THR B CA 1
ATOM 1999 C C . THR B 1 53 ? 1.716 27.219 29.203 1 33.78 53 THR B C 1
ATOM 2001 O O . THR B 1 53 ? 0.626 26.734 28.875 1 33.78 53 THR B O 1
ATOM 2004 N N . THR B 1 54 ? 2.277 27.984 28.281 1 33.72 54 THR B N 1
ATOM 2005 C CA . THR B 1 54 ? 2.324 27.562 26.891 1 33.72 54 THR B CA 1
ATOM 2006 C C . THR B 1 54 ? 2.557 26.062 26.766 1 33.72 54 THR B C 1
ATOM 2008 O O . THR B 1 54 ? 3.605 25.562 27.172 1 33.72 54 THR B O 1
ATOM 2011 N N . THR B 1 55 ? 1.603 25.219 27.047 1 35.81 55 THR B N 1
ATOM 2012 C CA . THR B 1 55 ? 1.618 23.812 26.656 1 35.81 55 THR B CA 1
ATOM 2013 C C . THR B 1 55 ? 2.361 23.609 25.344 1 35.81 55 THR B C 1
ATOM 2015 O O . THR B 1 55 ? 1.761 23.688 24.266 1 35.81 55 THR B O 1
ATOM 2018 N N . SER B 1 56 ? 3.373 24.359 24.984 1 39.78 56 SER B N 1
ATOM 2019 C CA . SER B 1 56 ? 4.297 24 23.906 1 39.78 56 SER B CA 1
ATOM 2020 C C . SER B 1 56 ? 4.773 22.562 24.047 1 39.78 56 SER B C 1
ATOM 2022 O O . SER B 1 56 ? 5.711 22.156 23.359 1 39.78 56 SER B O 1
ATOM 2024 N N . GLU B 1 57 ? 4.633 21.859 25.109 1 44.34 57 GLU B N 1
ATOM 2025 C CA . GLU B 1 57 ? 5.355 20.609 25.391 1 44.34 57 GLU B CA 1
ATOM 2026 C C . GLU B 1 57 ? 4.957 19.516 24.406 1 44.34 57 GLU B C 1
ATOM 2028 O O . GLU B 1 57 ? 5.766 18.641 24.078 1 44.34 57 GLU B O 1
ATOM 2033 N N . LYS B 1 58 ? 3.68 19.375 24.047 1 51.47 58 LYS B N 1
ATOM 2034 C CA . LYS B 1 58 ? 3.164 18.078 23.625 1 51.47 58 LYS B CA 1
ATOM 2035 C C . LYS B 1 58 ? 3.684 17.703 22.234 1 51.47 58 LYS B C 1
ATOM 2037 O O . LYS B 1 58 ? 3.643 16.531 21.844 1 51.47 58 LYS B O 1
ATOM 2042 N N . THR B 1 59 ? 4 18.688 21.328 1 56.97 59 THR B N 1
ATOM 2043 C CA . THR B 1 59 ? 4.52 18.25 20.031 1 56.97 59 THR B CA 1
ATOM 2044 C C . THR B 1 59 ? 6.031 18.047 20.094 1 56.97 59 THR B C 1
ATOM 2046 O O . THR B 1 59 ? 6.719 18.141 19.078 1 56.97 59 THR B O 1
ATOM 2049 N N . SER B 1 60 ? 6.5 17.938 21.328 1 58.31 60 SER B N 1
ATOM 2050 C CA . SER B 1 60 ? 7.934 17.734 21.5 1 58.31 60 SER B CA 1
ATOM 2051 C C . SER B 1 60 ? 8.406 16.516 20.703 1 58.31 60 SER B C 1
ATOM 2053 O O . SER B 1 60 ? 9.531 16.516 20.188 1 58.31 60 SER B O 1
ATOM 2055 N N . ALA B 1 61 ? 7.422 15.602 20.344 1 67.06 61 ALA B N 1
ATOM 2056 C CA . ALA B 1 61 ? 7.848 14.359 19.703 1 67.06 61 ALA B CA 1
ATOM 2057 C C . ALA B 1 61 ? 7.938 14.539 18.188 1 67.06 61 ALA B C 1
ATOM 2059 O O . ALA B 1 61 ? 8.352 13.625 17.469 1 67.06 61 ALA B O 1
ATOM 2060 N N . VAL B 1 62 ? 7.621 15.688 17.719 1 81.12 62 VAL B N 1
ATOM 2061 C CA . VAL B 1 62 ? 7.715 15.922 16.281 1 81.12 62 VAL B CA 1
ATOM 2062 C C . VAL B 1 62 ? 9.016 16.641 15.961 1 81.12 62 VAL B C 1
ATOM 2064 O O . VAL B 1 62 ? 9.055 17.875 15.914 1 81.12 62 VAL B O 1
ATOM 2067 N N . ALA B 1 63 ? 10.031 15.859 15.797 1 83.56 63 ALA B N 1
ATOM 2068 C CA . ALA B 1 63 ? 11.359 16.422 15.578 1 83.56 63 ALA B CA 1
ATOM 2069 C C . ALA B 1 63 ? 11.57 16.781 14.109 1 83.56 63 ALA B C 1
ATOM 2071 O O . ALA B 1 63 ? 12.367 17.656 13.789 1 83.56 63 ALA B O 1
ATOM 2072 N N . VAL B 1 64 ? 10.859 16.109 13.242 1 92.56 64 VAL B N 1
ATOM 2073 C CA . VAL B 1 64 ? 11 16.359 11.805 1 92.56 64 VAL B CA 1
ATOM 2074 C C . VAL B 1 64 ? 9.93 17.359 11.352 1 92.56 64 VAL B C 1
ATOM 2076 O O . VAL B 1 64 ? 8.734 17.125 11.539 1 92.56 64 VAL B O 1
ATOM 2079 N N . SER B 1 65 ? 10.398 18.406 10.797 1 93.25 65 SER B N 1
ATOM 2080 C CA . SER B 1 65 ? 9.477 19.469 10.391 1 93.25 65 SER B CA 1
ATOM 2081 C C . SER B 1 65 ? 8.75 19.094 9.094 1 93.25 65 SER B C 1
ATOM 2083 O O . SER B 1 65 ? 9.188 18.219 8.359 1 93.25 65 SER B O 1
ATOM 2085 N N . LEU B 1 66 ? 7.684 19.797 8.883 1 93.81 66 LEU B N 1
ATOM 2086 C CA . LEU B 1 66 ? 6.926 19.609 7.645 1 93.81 66 LEU B CA 1
ATOM 2087 C C . LEU B 1 66 ? 7.785 19.953 6.43 1 93.81 66 LEU B C 1
ATOM 2089 O O . LEU B 1 66 ? 7.719 19.266 5.406 1 93.81 66 LEU B O 1
ATOM 2093 N N . GLU B 1 67 ? 8.547 20.969 6.539 1 92.69 67 GLU B N 1
ATOM 2094 C CA . GLU B 1 67 ? 9.43 21.391 5.449 1 92.69 67 GLU B CA 1
ATOM 2095 C C . GLU B 1 67 ? 10.438 20.297 5.117 1 92.69 67 GLU B C 1
ATOM 2097 O O . GLU B 1 67 ? 10.672 19.984 3.943 1 92.69 67 GLU B O 1
ATOM 2102 N N . LYS B 1 68 ? 10.961 19.688 6.148 1 95.19 68 LYS B N 1
ATOM 2103 C CA . LYS B 1 68 ? 11.938 18.625 5.934 1 95.19 68 LYS B CA 1
ATOM 2104 C C . LYS B 1 68 ? 11.305 17.422 5.254 1 95.19 68 LYS B C 1
ATOM 2106 O O . LYS B 1 68 ? 11.898 16.828 4.348 1 95.19 68 LYS B O 1
ATOM 2111 N N . VAL B 1 69 ? 10.148 17.094 5.695 1 96.44 69 VAL B N 1
ATOM 2112 C CA . VAL B 1 69 ? 9.492 15.906 5.156 1 96.44 69 VAL B CA 1
ATOM 2113 C C . VAL B 1 69 ? 9.078 16.156 3.707 1 96.44 69 VAL B C 1
ATOM 2115 O O . VAL B 1 69 ? 9.18 15.266 2.863 1 96.44 69 VAL B O 1
ATOM 2118 N N . THR B 1 70 ? 8.609 17.359 3.408 1 96.94 70 THR B N 1
ATOM 2119 C CA . THR B 1 70 ? 8.234 17.703 2.041 1 96.94 70 THR B CA 1
ATOM 2120 C C . THR B 1 70 ? 9.453 17.688 1.123 1 96.94 70 THR B C 1
ATOM 2122 O O . THR B 1 70 ? 9.391 17.156 0.01 1 96.94 70 THR B O 1
ATOM 2125 N N . THR B 1 71 ? 10.547 18.172 1.603 1 96.75 71 THR B N 1
ATOM 2126 C CA . THR B 1 71 ? 11.789 18.172 0.835 1 96.75 71 THR B CA 1
ATOM 2127 C C . THR B 1 71 ? 12.258 16.75 0.56 1 96.75 71 THR B C 1
ATOM 2129 O O . THR B 1 71 ? 12.672 16.438 -0.558 1 96.75 71 THR B O 1
ATOM 2132 N N . ALA B 1 72 ? 12.172 15.906 1.593 1 97.56 72 ALA B N 1
ATOM 2133 C CA . ALA B 1 72 ? 12.578 14.508 1.432 1 97.56 72 ALA B CA 1
ATOM 2134 C C . ALA B 1 72 ? 11.711 13.805 0.392 1 97.56 72 ALA B C 1
ATOM 2136 O O . ALA B 1 72 ? 12.219 13.039 -0.429 1 97.56 72 ALA B O 1
ATOM 2137 N N . PHE B 1 73 ? 10.406 14.086 0.451 1 98.44 73 PHE B N 1
ATOM 2138 C CA . PHE B 1 73 ? 9.477 13.508 -0.509 1 98.44 73 PHE B CA 1
ATOM 2139 C C . PHE B 1 73 ? 9.812 13.961 -1.926 1 98.44 73 PHE B C 1
ATOM 2141 O O . PHE B 1 73 ? 9.883 13.141 -2.844 1 98.44 73 PHE B O 1
ATOM 2148 N N . GLU B 1 74 ? 10.031 15.195 -2.053 1 97.81 74 GLU B N 1
ATOM 2149 C CA . GLU B 1 74 ? 10.289 15.758 -3.375 1 97.81 74 GLU B CA 1
ATOM 2150 C C . GLU B 1 74 ? 11.625 15.266 -3.93 1 97.81 74 GLU B C 1
ATOM 2152 O O . GLU B 1 74 ? 11.766 15.078 -5.141 1 97.81 74 GLU B O 1
ATOM 2157 N N . LYS B 1 75 ? 12.602 15.094 -3.066 1 98.12 75 LYS B N 1
ATOM 2158 C CA . LYS B 1 75 ? 13.883 14.539 -3.488 1 98.12 75 LYS B CA 1
ATOM 2159 C C . LYS B 1 75 ? 13.734 13.102 -3.982 1 98.12 75 LYS B C 1
ATOM 2161 O O . LYS B 1 75 ? 14.328 12.719 -4.992 1 98.12 75 LYS B O 1
ATOM 2166 N N . LYS B 1 76 ? 12.922 12.367 -3.307 1 97.56 76 LYS B N 1
ATOM 2167 C CA . LYS B 1 76 ? 12.734 10.961 -3.645 1 97.56 76 LYS B CA 1
ATOM 2168 C C . LYS B 1 76 ? 11.898 10.805 -4.91 1 97.56 76 LYS B C 1
ATOM 2170 O O . LYS B 1 76 ? 12.109 9.875 -5.691 1 97.56 76 LYS B O 1
ATOM 2175 N N . TYR B 1 77 ? 10.906 11.641 -5.031 1 98.25 77 TYR B N 1
ATOM 2176 C CA . TYR B 1 77 ? 10.008 11.625 -6.176 1 98.25 77 TYR B CA 1
ATOM 2177 C C . TYR B 1 77 ? 10 12.969 -6.883 1 98.25 77 TYR B C 1
ATOM 2179 O O . TYR B 1 77 ? 9.008 13.711 -6.82 1 98.25 77 TYR B O 1
ATOM 2187 N N . PRO B 1 78 ? 10.961 13.273 -7.68 1 98.38 78 PRO B N 1
ATOM 2188 C CA . PRO B 1 78 ? 11.172 14.625 -8.203 1 98.38 78 PRO B CA 1
ATOM 2189 C C . PRO B 1 78 ? 10.094 15.047 -9.203 1 98.38 78 PRO B C 1
ATOM 2191 O O . PRO B 1 78 ? 9.906 16.234 -9.438 1 98.38 78 PRO B O 1
ATOM 2194 N N . GLU B 1 79 ? 9.344 14.055 -9.758 1 98.38 79 GLU B N 1
ATOM 2195 C CA . GLU B 1 79 ? 8.328 14.406 -10.742 1 98.38 79 GLU B CA 1
ATOM 2196 C C . GLU B 1 79 ? 6.953 14.547 -10.086 1 98.38 79 GLU B C 1
ATOM 2198 O O . GLU B 1 79 ? 5.984 14.938 -10.742 1 98.38 79 GLU B O 1
ATOM 2203 N N . ALA B 1 80 ? 6.879 14.203 -8.859 1 98.75 80 ALA B N 1
ATOM 2204 C CA . ALA B 1 80 ? 5.594 14.203 -8.164 1 98.75 80 ALA B CA 1
ATOM 2205 C C . ALA B 1 80 ? 5.32 15.555 -7.512 1 98.75 80 ALA B C 1
ATOM 2207 O O . ALA B 1 80 ? 6.254 16.25 -7.094 1 98.75 80 ALA B O 1
ATOM 2208 N N . LYS B 1 81 ? 4.07 15.93 -7.473 1 98.75 81 LYS B N 1
ATOM 2209 C CA . LYS B 1 81 ? 3.582 17.047 -6.664 1 98.75 81 LYS B CA 1
ATOM 2210 C C . LYS B 1 81 ? 2.736 16.547 -5.496 1 98.75 81 LYS B C 1
ATOM 2212 O O . LYS B 1 81 ? 1.941 15.609 -5.652 1 98.75 81 LYS B O 1
ATOM 2217 N N . ILE B 1 82 ? 2.885 17.188 -4.379 1 98.88 82 ILE B N 1
ATOM 2218 C CA . ILE B 1 82 ? 2.178 16.766 -3.176 1 98.88 82 ILE B CA 1
ATOM 2219 C C . ILE B 1 82 ? 0.707 17.172 -3.277 1 98.88 82 ILE B C 1
ATOM 2221 O O . ILE B 1 82 ? 0.387 18.297 -3.643 1 98.88 82 ILE B O 1
ATOM 2225 N N . THR B 1 83 ? -0.213 16.219 -2.971 1 98.81 83 THR B N 1
ATOM 2226 C CA . THR B 1 83 ? -1.647 16.484 -3.041 1 98.81 83 THR B CA 1
ATOM 2227 C C . THR B 1 83 ? -2.27 16.453 -1.648 1 98.81 83 THR B C 1
ATOM 2229 O O . THR B 1 83 ? -3.387 16.938 -1.453 1 98.81 83 THR B O 1
ATOM 2232 N N . SER B 1 84 ? -1.627 15.836 -0.721 1 98.69 84 SER B N 1
ATOM 2233 C CA . SER B 1 84 ? -2.08 15.773 0.665 1 98.69 84 SER B CA 1
ATOM 2234 C C . SER B 1 84 ? -0.907 15.617 1.625 1 98.69 84 SER B C 1
ATOM 2236 O O . SER B 1 84 ? 0.051 14.898 1.329 1 98.69 84 SER B O 1
ATOM 2238 N N . LEU B 1 85 ? -0.951 16.266 2.771 1 98.5 85 LEU B N 1
ATOM 2239 C CA . LEU B 1 85 ? 0.033 16.188 3.846 1 98.5 85 LEU B CA 1
ATOM 2240 C C . LEU B 1 85 ? -0.651 16.141 5.207 1 98.5 85 LEU B C 1
ATOM 2242 O O . LEU B 1 85 ? -1.422 17.031 5.559 1 98.5 85 LEU B O 1
ATOM 2246 N N . GLN B 1 86 ? -0.351 15.094 5.957 1 98.19 86 GLN B N 1
ATOM 2247 C CA . GLN B 1 86 ? -1.015 14.906 7.242 1 98.19 86 GLN B CA 1
ATOM 2248 C C . GLN B 1 86 ? -0.006 14.57 8.336 1 98.19 86 GLN B C 1
ATOM 2250 O O . GLN B 1 86 ? 0.932 13.797 8.109 1 98.19 86 GLN B O 1
ATOM 2255 N N . LEU B 1 87 ? -0.128 15.211 9.414 1 97.62 87 LEU B N 1
ATOM 2256 C CA . LEU B 1 87 ? 0.517 14.82 10.664 1 97.62 87 LEU B CA 1
ATOM 2257 C C . LEU B 1 87 ? -0.503 14.266 11.648 1 97.62 87 LEU B C 1
ATOM 2259 O O . LEU B 1 87 ? -1.444 14.961 12.031 1 97.62 87 LEU B O 1
ATOM 2263 N N . ASP B 1 88 ? -0.317 12.992 11.992 1 94.44 88 ASP B N 1
ATOM 2264 C CA . ASP B 1 88 ? -1.239 12.305 12.891 1 94.44 88 ASP B CA 1
ATOM 2265 C C . ASP B 1 88 ? -0.485 11.586 14.008 1 94.44 88 ASP B C 1
ATOM 2267 O O . ASP B 1 88 ? 0.748 11.586 14.039 1 94.44 88 ASP B O 1
ATOM 2271 N N . THR B 1 89 ? -1.275 11.125 14.961 1 90.12 89 THR B N 1
ATOM 2272 C CA . THR B 1 89 ? -0.679 10.453 16.109 1 90.12 89 THR B CA 1
ATOM 2273 C C . THR B 1 89 ? -1.372 9.117 16.359 1 90.12 89 THR B C 1
ATOM 2275 O O . THR B 1 89 ? -2.588 9 16.188 1 90.12 89 THR B O 1
ATOM 2278 N N . ASP B 1 90 ? -0.516 8.07 16.562 1 86.25 90 ASP B N 1
ATOM 2279 C CA . ASP B 1 90 ? -0.963 6.742 16.969 1 86.25 90 ASP B CA 1
ATOM 2280 C C . ASP B 1 90 ? -0.202 6.254 18.203 1 86.25 90 ASP B C 1
ATOM 2282 O O . ASP B 1 90 ? 1.018 6.078 18.156 1 86.25 90 ASP B O 1
ATOM 2286 N N . PHE B 1 91 ? -0.943 6.078 19.25 1 85.56 91 PHE B N 1
ATOM 2287 C CA . PHE B 1 91 ? -0.365 5.633 20.516 1 85.56 91 PHE B CA 1
ATOM 2288 C C . PHE B 1 91 ? 0.824 6.504 20.906 1 85.56 91 PHE B C 1
ATOM 2290 O O . PHE B 1 91 ? 1.885 5.992 21.266 1 85.56 91 PHE B O 1
ATOM 2297 N N . GLY B 1 92 ? 0.698 7.762 20.766 1 83.88 92 GLY B N 1
ATOM 2298 C CA . GLY B 1 92 ? 1.691 8.719 21.219 1 83.88 92 GLY B CA 1
ATOM 2299 C C . GLY B 1 92 ? 2.811 8.945 20.219 1 83.88 92 GLY B C 1
ATOM 2300 O O . GLY B 1 92 ? 3.684 9.789 20.438 1 83.88 92 GLY B O 1
ATOM 2301 N N . ARG B 1 93 ? 2.758 8.203 19.156 1 89.44 93 ARG B N 1
ATOM 2302 C CA . ARG B 1 93 ? 3.797 8.367 18.141 1 89.44 93 ARG B CA 1
ATOM 2303 C C . ARG B 1 93 ? 3.273 9.141 16.938 1 89.44 93 ARG B C 1
ATOM 2305 O O . ARG B 1 93 ? 2.283 8.742 16.312 1 89.44 93 ARG B O 1
ATOM 2312 N N . TYR B 1 94 ? 4 10.211 16.641 1 93.56 94 TYR B N 1
ATOM 2313 C CA . TYR B 1 94 ? 3.576 11.031 15.516 1 93.56 94 TYR B CA 1
ATOM 2314 C C . TYR B 1 94 ? 4.16 10.508 14.211 1 93.56 94 TY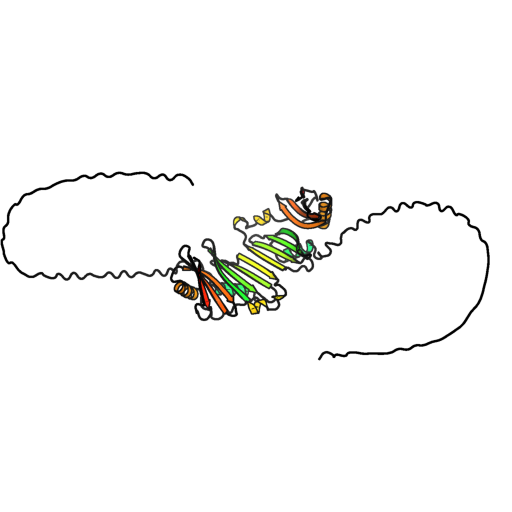R B C 1
ATOM 2316 O O . TYR B 1 94 ? 5.297 10.031 14.18 1 93.56 94 TYR B O 1
ATOM 2324 N N . PHE B 1 95 ? 3.406 10.648 13.156 1 97 95 PHE B N 1
ATOM 2325 C CA . PHE B 1 95 ? 3.859 10.312 11.812 1 97 95 PHE B CA 1
ATOM 2326 C C . PHE B 1 95 ? 3.229 11.242 10.781 1 97 95 PHE B C 1
ATOM 2328 O O . PHE B 1 95 ? 2.143 11.781 11.008 1 97 95 PHE B O 1
ATOM 2335 N N . TYR B 1 96 ? 3.971 11.328 9.695 1 98.19 96 TYR B N 1
ATOM 2336 C CA . TYR B 1 96 ? 3.449 12.047 8.539 1 98.19 96 TYR B CA 1
ATOM 2337 C C . TYR B 1 96 ? 2.895 11.078 7.5 1 98.19 96 TYR B C 1
ATOM 2339 O O . TYR B 1 96 ? 3.434 9.984 7.312 1 98.19 96 TYR B O 1
ATOM 2347 N N . GLU B 1 97 ? 1.845 11.445 6.879 1 98.5 97 GLU B N 1
ATOM 2348 C CA . GLU B 1 97 ? 1.38 10.82 5.645 1 98.5 97 GLU B CA 1
ATOM 2349 C C . GLU B 1 97 ? 1.363 11.828 4.496 1 98.5 97 GLU B C 1
ATOM 2351 O O . GLU B 1 97 ? 0.721 12.875 4.59 1 98.5 97 GLU B O 1
ATOM 2356 N N . ILE B 1 98 ? 2.076 11.461 3.457 1 98.81 98 ILE B N 1
ATOM 2357 C CA . ILE B 1 98 ? 2.168 12.328 2.285 1 98.81 98 ILE B CA 1
ATOM 2358 C C . ILE B 1 98 ? 1.626 11.594 1.06 1 98.81 98 ILE B C 1
ATOM 2360 O O . ILE B 1 98 ? 1.952 10.43 0.831 1 98.81 98 ILE B O 1
ATOM 2364 N N . GLU B 1 99 ? 0.818 12.289 0.353 1 98.88 99 GLU B N 1
ATOM 2365 C CA . GLU B 1 99 ? 0.391 11.805 -0.957 1 98.88 99 GLU B CA 1
ATOM 2366 C C . GLU B 1 99 ? 0.834 12.75 -2.066 1 98.88 99 GLU B C 1
ATOM 2368 O O . GLU B 1 99 ? 0.822 13.977 -1.889 1 98.88 99 GLU B O 1
ATOM 2373 N N . GLY B 1 100 ? 1.263 12.188 -3.17 1 98.88 100 GLY B N 1
ATOM 2374 C CA . GLY B 1 100 ? 1.646 12.93 -4.359 1 98.88 100 GLY B CA 1
ATOM 2375 C C . GLY B 1 100 ? 1.295 12.219 -5.648 1 98.88 100 GLY B C 1
ATOM 2376 O O . GLY B 1 100 ? 0.952 11.031 -5.637 1 98.88 100 GLY B O 1
ATOM 2377 N N . VAL B 1 101 ? 1.271 12.984 -6.699 1 98.88 101 VAL B N 1
ATOM 2378 C CA . VAL B 1 101 ? 0.984 12.422 -8.016 1 98.88 101 VAL B CA 1
ATOM 2379 C C . VAL B 1 101 ? 1.968 12.984 -9.039 1 98.88 101 VAL B C 1
ATOM 2381 O O . VAL B 1 101 ? 2.402 14.133 -8.93 1 98.88 101 VAL B O 1
ATOM 2384 N N . ASP B 1 102 ? 2.432 12.109 -9.953 1 98.81 102 ASP B N 1
ATOM 2385 C CA . ASP B 1 102 ? 3.061 12.602 -11.18 1 98.81 102 ASP B CA 1
ATOM 2386 C C . ASP B 1 102 ? 2.148 12.391 -12.383 1 98.81 102 ASP B C 1
ATOM 2388 O O . ASP B 1 102 ? 0.925 12.344 -12.242 1 98.81 102 ASP B O 1
ATOM 2392 N N . GLN B 1 103 ? 2.709 12.312 -13.609 1 98.69 103 GLN B N 1
ATOM 2393 C CA . GLN B 1 103 ? 1.891 12.25 -14.812 1 98.69 103 GLN B CA 1
ATOM 2394 C C . GLN B 1 103 ? 1.165 10.914 -14.914 1 98.69 103 GLN B C 1
ATOM 2396 O O . GLN B 1 103 ? 0.122 10.812 -15.562 1 98.69 103 GLN B O 1
ATOM 2401 N N . GLN B 1 104 ? 1.728 9.852 -14.273 1 98.31 104 GLN B N 1
ATOM 2402 C CA . GLN B 1 104 ? 1.235 8.508 -14.531 1 98.31 104 GLN B CA 1
ATOM 2403 C C . GLN B 1 104 ? 0.919 7.781 -13.227 1 98.31 104 GLN B C 1
ATOM 2405 O O . GLN B 1 104 ? 0.13 6.832 -13.211 1 98.31 104 GLN B O 1
ATOM 2410 N N . LYS B 1 105 ? 1.527 8.258 -12.125 1 98.69 105 LYS B N 1
ATOM 2411 C CA . LYS B 1 105 ? 1.474 7.449 -10.906 1 98.69 105 LYS B CA 1
ATOM 2412 C C . LYS B 1 105 ? 1.083 8.305 -9.703 1 98.69 105 LYS B C 1
ATOM 2414 O O . LYS B 1 105 ? 1.254 9.523 -9.719 1 98.69 105 LYS B O 1
ATOM 2419 N N . GLU B 1 106 ? 0.559 7.641 -8.688 1 98.88 106 GLU B N 1
ATOM 2420 C CA . GLU B 1 106 ? 0.337 8.211 -7.363 1 98.88 106 GLU B CA 1
ATOM 2421 C C . GLU B 1 106 ? 1.24 7.562 -6.32 1 98.88 106 GLU B C 1
ATOM 2423 O O . GLU B 1 106 ? 1.57 6.383 -6.426 1 98.88 106 GLU B O 1
ATOM 2428 N N . TYR B 1 107 ? 1.583 8.352 -5.344 1 98.88 107 TYR B N 1
ATOM 2429 C CA . TYR B 1 107 ? 2.484 7.953 -4.266 1 98.88 107 TYR B CA 1
ATOM 2430 C C . TYR B 1 107 ? 1.854 8.211 -2.904 1 98.88 107 TYR B C 1
ATOM 2432 O O . TYR B 1 107 ? 1.191 9.234 -2.703 1 98.88 107 TYR B O 1
ATOM 2440 N N . GLN B 1 108 ? 2.018 7.312 -2.004 1 98.88 108 GLN B N 1
ATOM 2441 C CA . GLN B 1 108 ? 1.687 7.48 -0.593 1 98.88 108 GLN B CA 1
ATOM 2442 C C . GLN B 1 108 ? 2.838 7.031 0.302 1 98.88 108 GLN B C 1
ATOM 2444 O O . GLN B 1 108 ? 3.322 5.906 0.18 1 98.88 108 GLN B O 1
ATOM 2449 N N . VAL B 1 109 ? 3.195 7.93 1.203 1 98.69 109 VAL B N 1
ATOM 2450 C CA . VAL B 1 109 ? 4.332 7.605 2.061 1 98.69 109 VAL B CA 1
ATOM 2451 C C . VAL B 1 109 ? 3.996 7.934 3.512 1 98.69 109 VAL B C 1
ATOM 2453 O O . VAL B 1 109 ? 3.299 8.914 3.787 1 98.69 109 VAL B O 1
ATOM 2456 N N . GLU B 1 110 ? 4.426 7.098 4.363 1 98.5 110 GLU B N 1
ATOM 2457 C CA . GLU B 1 110 ? 4.434 7.375 5.797 1 98.5 110 GLU B CA 1
ATOM 2458 C C . GLU B 1 110 ? 5.852 7.621 6.305 1 98.5 110 GLU B C 1
ATOM 2460 O O . GLU B 1 110 ? 6.777 6.887 5.957 1 98.5 110 GLU B O 1
ATOM 2465 N N . VAL B 1 111 ? 5.953 8.688 7.105 1 98.12 111 VAL B N 1
ATOM 2466 C CA . VAL B 1 111 ? 7.258 9.086 7.621 1 98.12 111 VAL B CA 1
ATOM 2467 C C . VAL B 1 111 ? 7.195 9.203 9.141 1 98.12 111 VAL B C 1
ATOM 2469 O O . VAL B 1 111 ? 6.316 9.875 9.68 1 98.12 111 VAL B O 1
ATOM 2472 N N . ASN B 1 112 ? 8.141 8.555 9.781 1 96.44 112 ASN B N 1
ATOM 2473 C CA . ASN B 1 112 ? 8.281 8.75 11.219 1 96.44 112 ASN B CA 1
ATOM 2474 C C . ASN B 1 112 ? 8.609 10.195 11.562 1 96.44 112 ASN B C 1
ATOM 2476 O O . ASN B 1 112 ? 9.602 10.742 11.062 1 96.44 112 ASN B O 1
ATOM 2480 N N . ALA B 1 113 ? 7.785 10.766 12.383 1 96.56 113 ALA B N 1
ATOM 2481 C CA . ALA B 1 113 ? 7.91 12.203 12.625 1 96.56 113 ALA B CA 1
ATOM 2482 C C . ALA B 1 113 ? 9.055 12.5 13.586 1 96.56 113 ALA B C 1
ATOM 2484 O O . ALA B 1 113 ? 9.469 13.648 13.734 1 96.56 113 ALA B O 1
ATOM 2485 N N . GLU B 1 114 ? 9.547 11.508 14.258 1 94.25 114 GLU B N 1
ATOM 2486 C CA . GLU B 1 114 ? 10.688 11.688 15.156 1 94.25 114 GLU B CA 1
ATOM 2487 C C . GLU B 1 114 ? 12.008 11.477 14.422 1 94.25 114 GLU B C 1
ATOM 2489 O O . GLU B 1 114 ? 12.922 12.297 14.539 1 94.25 114 GLU B O 1
ATOM 2494 N N . THR B 1 115 ? 12.102 10.438 13.516 1 94.31 115 THR B N 1
ATOM 2495 C CA . THR B 1 115 ? 13.375 10.047 12.938 1 94.31 115 THR B CA 1
ATOM 2496 C C . THR B 1 115 ? 13.477 10.5 11.492 1 94.31 115 THR B C 1
ATOM 2498 O O . THR B 1 115 ? 14.578 10.602 10.938 1 94.31 115 THR B O 1
ATOM 2501 N N . GLY B 1 116 ? 12.375 10.633 10.812 1 96.19 116 GLY B N 1
ATOM 2502 C CA . GLY B 1 116 ? 12.359 11 9.406 1 96.19 116 GLY B CA 1
ATOM 2503 C C . GLY B 1 116 ? 12.414 9.805 8.477 1 96.19 116 GLY B C 1
ATOM 2504 O O . GLY B 1 116 ? 12.422 9.961 7.25 1 96.19 116 GLY B O 1
ATOM 2505 N N . GLU B 1 117 ? 12.336 8.672 9.039 1 95.81 117 GLU B N 1
ATOM 2506 C CA . GLU B 1 117 ? 12.43 7.465 8.219 1 95.81 117 GLU B CA 1
ATOM 2507 C C . GLU B 1 117 ? 11.117 7.199 7.48 1 95.81 117 GLU B C 1
ATOM 2509 O O . GLU B 1 117 ? 10.039 7.344 8.055 1 95.81 117 GLU B O 1
ATOM 2514 N N . PHE B 1 118 ? 11.273 6.785 6.234 1 97.69 118 PHE B N 1
ATOM 2515 C CA . PHE B 1 118 ? 10.109 6.305 5.488 1 97.69 118 PHE B CA 1
ATOM 2516 C C . PHE B 1 118 ? 9.711 4.91 5.953 1 97.69 118 PHE B C 1
ATOM 2518 O O . PHE B 1 118 ? 10.438 3.939 5.711 1 97.69 118 PHE B O 1
ATOM 2525 N N . THR B 1 119 ? 8.5 4.836 6.539 1 97.5 119 THR B N 1
ATOM 2526 C CA . THR B 1 119 ? 8.094 3.574 7.152 1 97.5 119 THR B CA 1
ATOM 2527 C C . THR B 1 119 ? 7.156 2.801 6.227 1 97.5 119 THR B C 1
ATOM 2529 O O . THR B 1 119 ? 7.004 1.584 6.363 1 97.5 119 THR B O 1
ATOM 2532 N N . LYS B 1 120 ? 6.504 3.479 5.316 1 98.44 120 LYS B N 1
ATOM 2533 C CA . LYS B 1 120 ? 5.625 2.889 4.309 1 98.44 120 LYS B CA 1
ATOM 2534 C C . LYS B 1 120 ? 5.664 3.688 3.01 1 98.44 120 LYS B C 1
ATOM 2536 O O . LYS B 1 120 ? 5.688 4.922 3.035 1 98.44 120 LYS B O 1
ATOM 2541 N N . GLU B 1 121 ? 5.676 2.971 1.936 1 98.69 121 GLU B N 1
ATOM 2542 C CA . GLU B 1 121 ? 5.598 3.576 0.609 1 98.69 121 GLU B CA 1
ATOM 2543 C C . GLU B 1 121 ? 4.684 2.775 -0.312 1 98.69 121 GLU B C 1
ATOM 2545 O O . GLU B 1 121 ? 4.773 1.547 -0.367 1 98.69 121 GLU B O 1
ATOM 2550 N N . LYS B 1 122 ? 3.869 3.469 -0.979 1 98.69 122 LYS B N 1
ATOM 2551 C CA . LYS B 1 122 ? 2.973 2.867 -1.962 1 98.69 122 LYS B CA 1
ATOM 2552 C C . LYS B 1 122 ? 2.971 3.662 -3.264 1 98.69 122 LYS B C 1
ATOM 2554 O O . LYS B 1 122 ? 2.857 4.891 -3.248 1 98.69 122 LYS B O 1
ATOM 2559 N N . VAL B 1 123 ? 3.131 2.967 -4.355 1 98.62 123 VAL B N 1
ATOM 2560 C CA . VAL B 1 123 ? 3.055 3.545 -5.691 1 98.62 123 VAL B CA 1
ATOM 2561 C C . VAL B 1 123 ? 2.018 2.793 -6.523 1 98.62 123 VAL B C 1
ATOM 2563 O O . VAL B 1 123 ? 2.004 1.56 -6.539 1 98.62 123 VAL B O 1
ATOM 2566 N N . GLU B 1 124 ? 1.183 3.562 -7.191 1 98.44 124 GLU B N 1
ATOM 2567 C CA . GLU B 1 124 ? 0.155 2.953 -8.031 1 98.44 124 GLU B CA 1
ATOM 2568 C C . GLU B 1 124 ? -0.02 3.725 -9.336 1 98.44 124 GLU B C 1
ATOM 2570 O O . GLU B 1 124 ? 0.09 4.953 -9.359 1 98.44 124 GLU B O 1
ATOM 2575 N N . THR B 1 125 ? -0.355 2.943 -10.367 1 98 125 THR B N 1
ATOM 2576 C CA . THR B 1 125 ? -0.688 3.594 -11.633 1 98 125 THR B CA 1
ATOM 2577 C C . THR B 1 125 ? -2.037 4.301 -11.539 1 98 125 THR B C 1
ATOM 2579 O O . THR B 1 125 ? -2.994 3.748 -10.992 1 98 125 THR B O 1
ATOM 2582 N N . LEU B 1 126 ? -2.049 5.5 -12.023 1 98.38 126 LEU B N 1
ATOM 2583 C CA . LEU B 1 126 ? -3.303 6.25 -12.062 1 98.38 126 LEU B CA 1
ATOM 2584 C C . LEU B 1 126 ? -4.27 5.645 -13.078 1 98.38 126 LEU B C 1
ATOM 2586 O O . LEU B 1 126 ? -3.842 5.078 -14.086 1 98.38 126 LEU B O 1
ATOM 2590 N N . ASP B 1 127 ? -5.586 5.863 -12.734 1 96.56 127 ASP B N 1
ATOM 2591 C CA . ASP B 1 127 ? -6.578 5.57 -13.766 1 96.56 127 ASP B CA 1
ATOM 2592 C C . ASP B 1 127 ? -6.367 6.445 -15 1 96.56 127 ASP B C 1
ATOM 2594 O O . ASP B 1 127 ? -5.84 7.555 -14.898 1 96.56 127 ASP B O 1
ATOM 2598 N N . ALA B 1 128 ? -6.84 5.895 -16.031 1 96.25 128 ALA B N 1
ATOM 2599 C CA . ALA B 1 128 ? -6.59 6.551 -17.312 1 96.25 128 ALA B CA 1
ATOM 2600 C C . ALA B 1 128 ? -7.082 7.996 -17.297 1 96.25 128 ALA B C 1
ATOM 2602 O O . ALA B 1 128 ? -6.406 8.898 -17.797 1 96.25 128 ALA B O 1
ATOM 2603 N N . ASP B 1 129 ? -8.203 8.273 -16.672 1 98 129 ASP B N 1
ATOM 2604 C CA . ASP B 1 129 ? -8.812 9.602 -16.703 1 98 129 ASP B CA 1
ATOM 2605 C C . ASP B 1 129 ? -8.125 10.547 -15.719 1 98 129 ASP B C 1
ATOM 2607 O O . ASP B 1 129 ? -8.406 11.742 -15.695 1 98 129 ASP B O 1
ATOM 2611 N N . GLU B 1 130 ? -7.18 10.094 -14.953 1 98.38 130 GLU B N 1
ATOM 2612 C CA . GLU B 1 130 ? -6.445 10.891 -13.977 1 98.38 130 GLU B CA 1
ATOM 2613 C C . GLU B 1 130 ? -5.008 11.125 -14.422 1 98.38 130 GLU B C 1
ATOM 2615 O O . GLU B 1 130 ? -4.262 11.867 -13.773 1 98.38 130 GLU B O 1
ATOM 2620 N N . GLN B 1 131 ? -4.578 10.469 -15.531 1 98.38 131 GLN B N 1
ATOM 2621 C CA . GLN B 1 131 ? -3.203 10.523 -16.016 1 98.38 131 GLN B CA 1
ATOM 2622 C C . GLN B 1 131 ? -2.953 11.789 -16.828 1 98.38 131 GLN B C 1
ATOM 2624 O O . GLN B 1 131 ? -3.85 12.625 -16.984 1 98.38 131 GLN B O 1
ATOM 2629 N N . ASN B 1 132 ? -1.66 12 -17.156 1 98.44 132 AS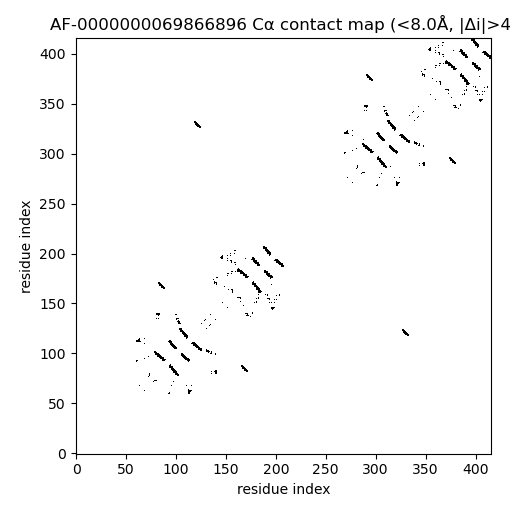N B N 1
ATOM 2630 C CA . ASN B 1 132 ? -1.231 13.078 -18.047 1 98.44 132 ASN B CA 1
ATOM 2631 C C . ASN B 1 132 ? -1.512 14.445 -17.438 1 98.44 132 ASN B C 1
ATOM 2633 O O . ASN B 1 132 ? -1.979 15.352 -18.125 1 98.44 132 ASN B O 1
ATOM 2637 N N . GLY B 1 133 ? -1.446 14.5 -16.125 1 98.19 133 GLY B N 1
ATOM 2638 C CA . GLY B 1 133 ? -1.458 15.773 -15.414 1 98.19 133 GLY B CA 1
ATOM 2639 C C . GLY B 1 133 ? -2.83 16.156 -14.891 1 98.19 133 GLY B C 1
ATOM 2640 O O . GLY B 1 133 ? -2.979 17.156 -14.195 1 98.19 133 GLY B O 1
ATOM 2641 N N . VAL B 1 134 ? -3.885 15.367 -15.117 1 98.31 134 VAL B N 1
ATOM 2642 C CA . VAL B 1 134 ? -5.25 15.719 -14.734 1 98.31 134 VAL B CA 1
ATOM 2643 C C . VAL B 1 134 ? -5.359 15.781 -13.211 1 98.31 134 VAL B C 1
ATOM 2645 O O . VAL B 1 134 ? -5.73 16.812 -12.656 1 98.31 134 VAL B O 1
ATOM 2648 N N . LYS B 1 135 ? -4.957 14.742 -12.602 1 98.12 135 LYS B N 1
ATOM 2649 C CA . LYS B 1 135 ? -5.055 14.719 -11.148 1 98.12 135 LYS B CA 1
ATOM 2650 C C . LYS B 1 135 ? -4.098 15.727 -10.516 1 98.12 135 LYS B C 1
ATOM 2652 O O . LYS B 1 135 ? -4.41 16.328 -9.484 1 98.12 135 LYS B O 1
ATOM 2657 N N . MET B 1 136 ? -2.916 15.867 -11.078 1 98.25 136 MET B N 1
ATOM 2658 C CA . MET B 1 136 ? -1.926 16.828 -10.602 1 98.25 136 MET B CA 1
ATOM 2659 C C . MET B 1 136 ? -2.494 18.234 -10.594 1 98.25 136 MET B C 1
ATOM 2661 O O . MET B 1 136 ? -2.385 18.953 -9.594 1 98.25 136 MET B O 1
ATOM 2665 N N . GLN B 1 137 ? -3.104 18.594 -11.664 1 97.19 137 GLN B N 1
ATOM 2666 C CA . GLN B 1 137 ? -3.684 19.938 -11.773 1 97.19 137 GLN B CA 1
ATOM 2667 C C . GLN B 1 137 ? -4.82 20.125 -10.773 1 97.19 137 GLN B C 1
ATOM 2669 O O . GLN B 1 137 ? -4.961 21.203 -10.188 1 97.19 137 GLN B O 1
ATOM 2674 N N . GLU B 1 138 ? -5.52 19.078 -10.555 1 97.06 138 GLU B N 1
ATOM 2675 C CA . GLU B 1 138 ? -6.711 19.156 -9.719 1 97.06 138 GLU B CA 1
ATOM 2676 C C . GLU B 1 138 ? -6.344 19.188 -8.234 1 97.06 138 GLU B C 1
ATOM 2678 O O . GLU B 1 138 ? -6.988 19.891 -7.445 1 97.06 138 GLU B O 1
ATOM 2683 N N . GLU B 1 139 ? -5.301 18.469 -7.875 1 98.12 139 GLU B N 1
ATOM 2684 C CA . GLU B 1 139 ? -5.184 18.188 -6.449 1 98.12 139 GLU B CA 1
ATOM 2685 C C . GLU B 1 139 ? -3.861 18.688 -5.887 1 98.12 139 GLU B C 1
ATOM 2687 O O . GLU B 1 139 ? -3.68 18.75 -4.668 1 98.12 139 GLU B O 1
ATOM 2692 N N . ALA B 1 140 ? -2.9 19.078 -6.691 1 98.56 140 ALA B N 1
ATOM 2693 C CA . ALA B 1 140 ? -1.609 19.531 -6.188 1 98.56 140 ALA B CA 1
ATOM 2694 C C . ALA B 1 140 ? -1.777 20.734 -5.266 1 98.56 140 ALA B C 1
ATOM 2696 O O . ALA B 1 140 ? -2.527 21.672 -5.578 1 98.56 140 ALA B O 1
ATOM 2697 N N . LEU B 1 141 ? -1.092 20.656 -4.211 1 98.62 141 LEU B N 1
ATOM 2698 C CA . LEU B 1 141 ? -1.153 21.75 -3.236 1 98.62 141 LEU B CA 1
ATOM 2699 C C . LEU B 1 141 ? -0.245 22.906 -3.646 1 98.62 141 LEU B C 1
ATOM 2701 O O . LEU B 1 141 ? 0.807 22.688 -4.25 1 98.62 141 LEU B O 1
ATOM 2705 N N . ASP B 1 142 ? -0.625 24.094 -3.328 1 96.75 142 ASP B N 1
ATOM 2706 C CA . ASP B 1 142 ? 0.277 25.25 -3.324 1 96.75 142 ASP B CA 1
ATOM 2707 C C . ASP B 1 142 ? 0.884 25.453 -1.939 1 96.75 142 ASP B C 1
ATOM 2709 O O . ASP B 1 142 ? 0.238 26.031 -1.054 1 96.75 142 ASP B O 1
ATOM 2713 N N . LEU B 1 143 ? 2.109 25.047 -1.848 1 97.12 143 LEU B N 1
ATOM 2714 C CA . LEU B 1 143 ? 2.732 25.078 -0.529 1 97.12 143 LEU B CA 1
ATOM 2715 C C . LEU B 1 143 ? 3.646 26.281 -0.381 1 97.12 143 LEU B C 1
ATOM 2717 O O . LEU B 1 143 ? 4.414 26.375 0.582 1 97.12 143 LEU B O 1
ATOM 2721 N N . THR B 1 144 ? 3.551 27.188 -1.357 1 95.38 144 THR B N 1
ATOM 2722 C CA . THR B 1 144 ? 4.355 28.391 -1.29 1 95.38 144 THR B CA 1
ATOM 2723 C C . THR B 1 144 ? 3.764 29.391 -0.291 1 95.38 144 THR B C 1
ATOM 2725 O O . THR B 1 144 ? 2.58 29.719 -0.369 1 95.38 144 THR B O 1
ATOM 2728 N N . ASN B 1 145 ? 4.523 29.844 0.669 1 96.25 145 ASN B N 1
ATOM 2729 C CA . ASN B 1 145 ? 4.188 30.891 1.635 1 96.25 145 ASN B CA 1
ATOM 2730 C C . ASN B 1 145 ? 2.924 30.531 2.42 1 96.25 145 ASN B C 1
ATOM 2732 O O . ASN B 1 145 ? 2.043 31.375 2.592 1 96.25 145 ASN B O 1
ATOM 2736 N N . ILE B 1 146 ? 2.729 29.281 2.785 1 97.75 146 ILE B N 1
ATOM 2737 C CA . ILE B 1 146 ? 1.598 28.922 3.629 1 97.75 146 ILE B CA 1
ATOM 2738 C C . ILE B 1 146 ? 1.938 29.188 5.094 1 97.75 146 ILE B C 1
ATOM 2740 O O . ILE B 1 146 ? 3.113 29.266 5.461 1 97.75 146 ILE B O 1
ATOM 2744 N N . ILE B 1 147 ? 0.86 29.422 5.891 1 97.94 147 ILE B N 1
ATOM 2745 C CA . ILE B 1 147 ? 1.099 29.547 7.324 1 97.94 147 ILE B CA 1
ATOM 2746 C C . ILE B 1 147 ? 1.671 28.25 7.879 1 97.94 147 ILE B C 1
ATOM 2748 O O . ILE B 1 147 ? 1.382 27.172 7.359 1 97.94 147 ILE B O 1
ATOM 2752 N N . SER B 1 148 ? 2.482 28.406 8.891 1 96.12 148 SER B N 1
ATOM 2753 C CA . SER B 1 148 ? 3.129 27.25 9.5 1 96.12 148 SER B CA 1
ATOM 2754 C C . SER B 1 148 ? 2.129 26.406 10.289 1 96.12 148 SER B C 1
ATOM 2756 O O . SER B 1 148 ? 1.016 26.844 10.57 1 96.12 148 SER B O 1
ATOM 2758 N N . ARG B 1 149 ? 2.533 25.266 10.594 1 96.44 149 ARG B N 1
ATOM 2759 C CA . ARG B 1 149 ? 1.711 24.422 11.453 1 96.44 149 ARG B CA 1
ATOM 2760 C C . ARG B 1 149 ? 1.454 25.094 12.805 1 96.44 149 ARG B C 1
ATOM 2762 O O . ARG B 1 149 ? 0.351 25 13.344 1 96.44 149 ARG B O 1
ATOM 2769 N N . GLU B 1 150 ? 2.457 25.734 13.367 1 95.94 150 GLU B N 1
ATOM 2770 C CA . GLU B 1 150 ? 2.326 26.422 14.641 1 95.94 150 GLU B CA 1
ATOM 2771 C C . GLU B 1 150 ? 1.276 27.531 14.562 1 95.94 150 GLU B C 1
ATOM 2773 O O . GLU B 1 150 ? 0.45 27.672 15.469 1 95.94 150 GLU B O 1
ATOM 2778 N N . GLN B 1 151 ? 1.364 28.234 13.508 1 97.94 151 GLN B N 1
ATOM 2779 C CA . GLN B 1 151 ? 0.366 29.281 13.32 1 97.94 151 GLN B CA 1
ATOM 2780 C C . GLN B 1 151 ? -1.031 28.688 13.164 1 97.94 151 GLN B C 1
ATOM 2782 O O . GLN B 1 151 ? -1.989 29.188 13.766 1 97.94 151 GLN B O 1
ATOM 2787 N N . ALA B 1 152 ? -1.124 27.641 12.367 1 98.31 152 ALA B N 1
ATOM 2788 C CA . ALA B 1 152 ? -2.41 26.969 12.188 1 98.31 152 ALA B CA 1
ATOM 2789 C C . ALA B 1 152 ? -2.943 26.453 13.523 1 98.31 152 ALA B C 1
ATOM 2791 O O . ALA B 1 152 ? -4.148 26.516 13.781 1 98.31 152 ALA B O 1
ATOM 2792 N N . THR B 1 153 ? -2.047 25.984 14.328 1 97.94 153 THR B N 1
ATOM 2793 C CA . THR B 1 153 ? -2.408 25.5 15.656 1 97.94 153 THR B CA 1
ATOM 2794 C C . THR B 1 153 ? -3.018 26.609 16.5 1 97.94 153 THR B C 1
ATOM 2796 O O . THR B 1 153 ? -4.105 26.453 17.062 1 97.94 153 THR B O 1
ATOM 2799 N N . THR B 1 154 ? -2.316 27.672 16.531 1 98.56 154 THR B N 1
ATOM 2800 C CA . THR B 1 154 ? -2.771 28.812 17.328 1 98.56 154 THR B CA 1
ATOM 2801 C C . THR B 1 154 ? -4.148 29.281 16.859 1 98.56 154 THR B C 1
ATOM 2803 O O . THR B 1 154 ? -5.051 29.484 17.672 1 98.56 154 THR B O 1
ATOM 2806 N N . LEU B 1 155 ? -4.297 29.359 15.57 1 98.81 155 LEU B N 1
ATOM 2807 C CA . LEU B 1 155 ? -5.559 29.812 15 1 98.81 155 LEU B CA 1
ATOM 2808 C C . LEU B 1 155 ? -6.684 28.828 15.297 1 98.81 155 LEU B C 1
ATOM 2810 O O . LEU B 1 155 ? -7.789 29.234 15.656 1 98.81 155 LEU B O 1
ATOM 2814 N N . ALA B 1 156 ? -6.402 27.562 15.156 1 98.81 156 ALA B N 1
ATOM 2815 C CA . ALA B 1 156 ? -7.418 26.531 15.359 1 98.81 156 ALA B CA 1
ATOM 2816 C C . ALA B 1 156 ? -7.867 26.484 16.828 1 98.81 156 ALA B C 1
ATOM 2818 O O . ALA B 1 156 ? -9.062 26.391 17.109 1 98.81 156 ALA B O 1
ATOM 2819 N N . GLU B 1 157 ? -6.871 26.516 17.656 1 98.5 157 GLU B N 1
ATOM 2820 C CA . GLU B 1 157 ? -7.207 26.438 19.078 1 98.5 157 GLU B CA 1
ATOM 2821 C C . GLU B 1 157 ? -7.992 27.672 19.516 1 98.5 157 GLU B C 1
ATOM 2823 O O . GLU B 1 157 ? -8.922 27.578 20.328 1 98.5 157 GLU B O 1
ATOM 2828 N N . LYS B 1 158 ? -7.625 28.812 19 1 98.56 158 LYS B N 1
ATOM 2829 C CA . LYS B 1 158 ? -8.383 30.031 19.281 1 98.56 158 LYS B CA 1
ATOM 2830 C C . LYS B 1 158 ? -9.82 29.906 18.781 1 98.56 158 LYS B C 1
ATOM 2832 O O . LYS B 1 158 ? -10.766 30.266 19.5 1 98.56 158 LYS B O 1
ATOM 2837 N N . ALA B 1 159 ? -9.961 29.359 17.609 1 98.38 159 ALA B N 1
ATOM 2838 C CA . ALA B 1 159 ? -11.297 29.188 17.047 1 98.38 159 ALA B CA 1
ATOM 2839 C C . ALA B 1 159 ? -12.109 28.172 17.844 1 98.38 159 ALA B C 1
ATOM 2841 O O . ALA B 1 159 ? -13.328 28.328 18 1 98.38 159 ALA B O 1
ATOM 2842 N N . ALA B 1 160 ? -11.453 27.156 18.266 1 97.62 160 ALA B N 1
ATOM 2843 C CA . ALA B 1 160 ? -12.109 26.094 19.016 1 97.62 160 ALA B CA 1
ATOM 2844 C C . ALA B 1 160 ? -12.477 26.562 20.438 1 97.62 160 ALA B C 1
ATOM 2846 O O . ALA B 1 160 ? -13.398 26.031 21.047 1 97.62 160 ALA B O 1
ATOM 2847 N N . LYS B 1 161 ? -11.719 27.438 20.984 1 97.19 161 LYS B N 1
ATOM 2848 C CA . LYS B 1 161 ? -11.906 28.047 22.297 1 97.19 161 LYS B CA 1
ATOM 2849 C C . LYS B 1 161 ? -11.523 27.094 23.406 1 97.19 161 LYS B C 1
ATOM 2851 O O . LYS B 1 161 ? -11.336 27.5 24.562 1 97.19 161 LYS B O 1
ATOM 2856 N N . VAL B 1 162 ? -11.5 25.828 23.094 1 95.44 162 VAL B N 1
ATOM 2857 C CA . VAL B 1 162 ? -11.117 24.812 24.062 1 95.44 162 VAL B CA 1
ATOM 2858 C C . VAL B 1 162 ? -10.242 23.766 23.391 1 95.44 162 VAL B C 1
ATOM 2860 O O . VAL B 1 162 ? -10.211 23.672 22.156 1 95.44 162 VAL B O 1
ATOM 2863 N N . GLY B 1 163 ? -9.617 23.047 24.234 1 96 163 GLY B N 1
ATOM 2864 C CA . GLY B 1 163 ? -8.938 21.859 23.75 1 96 163 GLY B CA 1
ATOM 2865 C C . GLY B 1 163 ? -7.594 22.156 23.109 1 96 163 GLY B C 1
ATOM 2866 O O . GLY B 1 163 ? -7.105 23.281 23.188 1 96 163 GLY B O 1
ATOM 2867 N N . GLN B 1 164 ? -7.023 21.016 22.609 1 95.56 164 GLN B N 1
ATOM 2868 C CA . GLN B 1 164 ? -5.703 21.094 22 1 95.56 164 GLN B CA 1
ATOM 2869 C C . GLN B 1 164 ? -5.703 20.422 20.625 1 95.56 164 GLN B C 1
ATOM 2871 O O . GLN B 1 164 ? -6.363 19.406 20.406 1 95.56 164 GLN B O 1
ATOM 2876 N N . ALA B 1 165 ? -4.883 21.094 19.75 1 95.75 165 ALA B N 1
ATOM 2877 C CA . ALA B 1 165 ? -4.738 20.516 18.422 1 95.75 165 ALA B CA 1
ATOM 2878 C C . ALA B 1 165 ? -3.965 19.203 18.469 1 95.75 165 ALA B C 1
ATOM 2880 O O . ALA B 1 165 ? -2.939 19.109 19.141 1 95.75 165 ALA B O 1
ATOM 2881 N N . THR B 1 166 ? -4.449 18.141 17.656 1 93.88 166 THR B N 1
ATOM 2882 C CA . THR B 1 166 ? -3.816 16.828 17.703 1 93.88 166 THR B CA 1
ATOM 2883 C C . THR B 1 166 ? -3.449 16.359 16.297 1 93.88 166 THR B C 1
ATOM 2885 O O . THR B 1 166 ? -2.52 15.57 16.125 1 93.88 166 THR B O 1
ATOM 2888 N N . ASP B 1 167 ? -4.227 16.781 15.383 1 96 167 ASP B N 1
ATOM 2889 C CA . ASP B 1 167 ? -4.039 16.344 14.008 1 96 167 ASP B CA 1
ATOM 2890 C C . ASP B 1 167 ? -4.078 17.516 13.039 1 96 167 ASP B C 1
ATOM 2892 O O . ASP B 1 167 ? -4.887 18.438 13.195 1 96 167 ASP B O 1
ATOM 2896 N N . TRP B 1 168 ? -3.262 17.453 12.094 1 97.88 168 TRP B N 1
ATOM 2897 C CA . TRP B 1 168 ? -3.148 18.484 11.07 1 97.88 168 TRP B CA 1
ATOM 2898 C C . TRP B 1 168 ? -3.172 17.875 9.672 1 97.88 168 TRP B C 1
ATOM 2900 O O . TRP B 1 168 ? -2.516 16.859 9.422 1 97.88 168 TRP B O 1
ATOM 2910 N N . LYS B 1 169 ? -3.893 18.469 8.766 1 98.62 169 LYS B N 1
ATOM 2911 C CA . LYS B 1 169 ? -3.924 18.031 7.375 1 98.62 169 LYS B CA 1
ATOM 2912 C C . LYS B 1 169 ? -3.951 19.234 6.426 1 98.62 169 LYS B C 1
ATOM 2914 O O . LYS B 1 169 ? -4.68 20.203 6.656 1 98.62 169 LYS B O 1
ATOM 2919 N N . LEU B 1 170 ? -3.066 19.156 5.457 1 98.75 170 LEU B N 1
ATOM 2920 C CA . LEU B 1 170 ? -3.129 20.078 4.324 1 98.75 170 LEU B CA 1
ATOM 2921 C C . LEU B 1 170 ? -3.766 19.406 3.113 1 98.75 170 LEU B C 1
ATOM 2923 O O . LEU B 1 170 ? -3.334 18.328 2.695 1 98.75 170 LEU B O 1
ATOM 2927 N N . GLU B 1 171 ? -4.777 20.031 2.541 1 98 171 GLU B N 1
ATOM 2928 C CA . GLU B 1 171 ? -5.441 19.547 1.333 1 98 171 GLU B CA 1
ATOM 2929 C C . GLU B 1 171 ? -5.988 20.719 0.507 1 98 171 GLU B C 1
ATOM 2931 O O . GLU B 1 171 ? -5.844 21.875 0.893 1 98 171 GLU B O 1
ATOM 2936 N N . LYS B 1 172 ? -6.512 20.281 -0.63 1 98.25 172 LYS B N 1
ATOM 2937 C CA . LYS B 1 172 ? -7.055 21.281 -1.557 1 98.25 172 LYS B CA 1
ATOM 2938 C C . LYS B 1 172 ? -8.484 20.922 -1.959 1 98.25 172 LYS B C 1
ATOM 2940 O O . LYS B 1 172 ? -8.789 19.766 -2.234 1 98.25 172 LYS B O 1
ATOM 2945 N N . GLU B 1 173 ? -9.273 21.859 -1.903 1 94.56 173 GLU B N 1
ATOM 2946 C CA . GLU B 1 173 ? -10.641 21.766 -2.391 1 94.56 173 GLU B CA 1
ATOM 2947 C C . GLU B 1 173 ? -11.062 23.047 -3.094 1 94.56 173 GLU B C 1
ATOM 2949 O O . GLU B 1 173 ? -10.859 24.141 -2.568 1 94.56 173 GLU B O 1
ATOM 2954 N N . LEU B 1 174 ? -11.617 22.891 -4.277 1 92.19 174 LEU B N 1
ATOM 2955 C CA . LEU B 1 174 ? -12.102 24.031 -5.047 1 92.19 174 LEU B CA 1
ATOM 2956 C C . LEU B 1 174 ? -11.008 25.078 -5.215 1 92.19 174 LEU B C 1
ATOM 2958 O O . LEU B 1 174 ? -11.234 26.266 -4.973 1 92.19 174 LEU B O 1
ATOM 2962 N N . GLY B 1 175 ? -9.836 24.625 -5.414 1 95.19 175 GLY B N 1
ATOM 2963 C CA . GLY B 1 175 ? -8.711 25.484 -5.742 1 95.19 175 GLY B CA 1
ATOM 2964 C C . GLY B 1 175 ? -8.086 26.141 -4.523 1 95.19 175 GLY B C 1
ATOM 2965 O O . GLY B 1 175 ? -7.117 26.906 -4.648 1 95.19 175 GLY B O 1
ATOM 2966 N N . ILE B 1 176 ? -8.617 25.812 -3.328 1 96.94 176 ILE B N 1
ATOM 2967 C CA . ILE B 1 176 ? -8.117 26.422 -2.102 1 96.94 176 ILE B CA 1
ATOM 2968 C C . ILE B 1 176 ? -7.328 25.391 -1.296 1 96.94 176 ILE B C 1
ATOM 2970 O O . ILE B 1 176 ? -7.863 24.344 -0.927 1 96.94 176 ILE B O 1
ATOM 2974 N N . THR B 1 177 ? -6.074 25.75 -1.065 1 98.62 177 THR B N 1
ATOM 2975 C CA . THR B 1 177 ? -5.297 24.969 -0.109 1 98.62 177 THR B CA 1
ATOM 2976 C C . THR B 1 177 ? -5.625 25.391 1.322 1 98.62 177 THR B C 1
ATOM 2978 O O . THR B 1 177 ? -5.621 26.578 1.646 1 98.62 177 THR B O 1
ATOM 2981 N N . TYR B 1 178 ? -5.938 24.391 2.16 1 98.75 178 TYR B N 1
ATOM 2982 C CA . TYR B 1 178 ? -6.316 24.734 3.525 1 98.75 178 TYR B CA 1
ATOM 2983 C C . TYR B 1 178 ? -5.734 23.75 4.52 1 98.75 178 TYR B C 1
ATOM 2985 O O . TYR B 1 178 ? -5.453 22.594 4.164 1 98.75 178 TYR B O 1
ATOM 2993 N N . TRP B 1 179 ? -5.57 24.203 5.715 1 98.75 179 TRP B N 1
ATOM 2994 C CA . TRP B 1 179 ? -5.332 23.344 6.867 1 98.75 179 TRP B CA 1
ATOM 2995 C C . TRP B 1 179 ? -6.645 22.797 7.422 1 98.75 179 TRP B C 1
ATOM 2997 O O . TRP B 1 179 ? -7.629 23.531 7.539 1 98.75 179 TRP B O 1
ATOM 3007 N N . GLU B 1 180 ? -6.703 21.594 7.68 1 98.81 180 GLU B N 1
ATOM 3008 C CA . GLU B 1 180 ? -7.715 21 8.555 1 98.81 180 GLU B CA 1
ATOM 3009 C C . GLU B 1 180 ? -7.098 20.531 9.867 1 98.81 180 GLU B C 1
ATOM 3011 O O . GLU B 1 180 ? -6.285 19.609 9.883 1 98.81 180 GLU B O 1
ATOM 3016 N N . VAL B 1 181 ? -7.496 21.156 10.961 1 98.62 181 VAL B N 1
ATOM 3017 C CA . VAL B 1 181 ? -6.922 20.875 12.273 1 98.62 181 VAL B CA 1
ATOM 3018 C C . VAL B 1 181 ? -7.992 20.266 13.18 1 98.62 181 VAL B C 1
ATOM 3020 O O . VAL B 1 181 ? -9.102 20.797 13.289 1 98.62 181 VAL B O 1
ATOM 3023 N N . LYS B 1 182 ? -7.641 19.203 13.773 1 97.81 182 LYS B N 1
ATOM 3024 C CA . LYS B 1 182 ? -8.508 18.609 14.789 1 97.81 182 LYS B CA 1
ATOM 3025 C C . LYS B 1 182 ? -8.086 19.031 16.188 1 97.81 182 LYS B C 1
ATOM 3027 O O . LYS B 1 182 ? -6.926 18.859 16.578 1 97.81 182 LYS B O 1
ATOM 3032 N N . VAL B 1 183 ? -9.023 19.578 16.922 1 97.44 183 VAL B N 1
ATOM 3033 C CA . VAL B 1 183 ? -8.828 20 18.297 1 97.44 183 VAL B CA 1
ATOM 3034 C C . VAL B 1 183 ? -9.641 19.094 19.234 1 97.44 183 VAL B C 1
ATOM 3036 O O . VAL B 1 183 ? -10.828 18.859 19 1 97.44 183 VAL B O 1
ATOM 3039 N N . LYS B 1 184 ? -8.953 18.625 20.188 1 95.06 184 LYS B N 1
ATOM 3040 C CA . LYS B 1 184 ? -9.625 17.703 21.109 1 95.06 184 LYS B CA 1
ATOM 3041 C C . LYS B 1 184 ? -9.664 18.281 22.516 1 95.06 184 LYS B C 1
ATOM 3043 O O . LYS B 1 184 ? -8.688 18.859 22.984 1 95.06 184 LYS B O 1
ATOM 3048 N N . GLU B 1 185 ? -10.812 18.125 23.141 1 93.62 185 GLU B N 1
ATOM 3049 C CA . GLU B 1 185 ? -11.078 18.391 24.547 1 93.62 185 GLU B CA 1
ATOM 3050 C C . GLU B 1 185 ? -11.875 17.25 25.188 1 93.62 185 GLU B C 1
ATOM 3052 O O . GLU B 1 185 ? -13.102 17.188 25.031 1 93.62 185 GLU B O 1
ATOM 3057 N N . GLY B 1 186 ? -11.188 16.469 25.984 1 91.12 186 GLY B N 1
ATOM 3058 C CA . GLY B 1 186 ? -11.875 15.273 26.438 1 91.12 186 GLY B CA 1
ATOM 3059 C C . GLY B 1 186 ? -12.383 14.406 25.297 1 91.12 186 GLY B C 1
ATOM 3060 O O . GLY B 1 186 ? -11.609 13.969 24.453 1 91.12 186 GLY B O 1
ATOM 3061 N N . GLN B 1 187 ? -13.664 14.195 25.234 1 92.31 187 GLN B N 1
ATOM 3062 C CA . GLN B 1 187 ? -14.266 13.367 24.188 1 92.31 187 GLN B CA 1
ATOM 3063 C C . GLN B 1 187 ? -14.727 14.211 23 1 92.31 187 GLN B C 1
ATOM 3065 O O . GLN B 1 187 ? -15.086 13.68 21.953 1 92.31 187 GLN B O 1
ATOM 3070 N N . GLN B 1 188 ? -14.68 15.414 23.219 1 93.88 188 GLN B N 1
ATOM 3071 C CA . GLN B 1 188 ? -15.141 16.312 22.172 1 93.88 188 GLN B CA 1
ATOM 3072 C C . GLN B 1 188 ? -14.062 16.516 21.109 1 93.88 188 GLN B C 1
ATOM 3074 O O . GLN B 1 188 ? -12.891 16.703 21.438 1 93.88 188 GLN B O 1
ATOM 3079 N N . LYS B 1 189 ? -14.586 16.5 19.844 1 96.81 189 LYS B N 1
ATOM 3080 C CA . LYS B 1 189 ? -13.719 16.766 18.688 1 96.81 189 LYS B CA 1
ATOM 3081 C C . LYS B 1 189 ? -14.211 17.969 17.891 1 96.81 189 LYS B C 1
ATOM 3083 O O . LYS B 1 189 ? -15.391 18.047 17.547 1 96.81 189 LYS B O 1
ATOM 3088 N N . ILE B 1 190 ? -13.289 18.844 17.656 1 98.12 190 ILE B N 1
ATOM 3089 C CA . ILE B 1 190 ? -13.578 20.031 16.859 1 98.12 190 ILE B CA 1
ATOM 3090 C C . ILE B 1 190 ? -12.648 20.078 15.648 1 98.12 190 ILE B C 1
ATOM 3092 O O . ILE B 1 190 ? -11.43 19.953 15.789 1 98.12 190 ILE B O 1
ATOM 3096 N N . GLU B 1 191 ? -13.266 20.203 14.523 1 98.5 191 GLU B N 1
ATOM 3097 C CA . GLU B 1 191 ? -12.484 20.344 13.289 1 98.5 191 GLU B CA 1
ATOM 3098 C C . GLU B 1 191 ? -12.523 21.766 12.766 1 98.5 191 GLU B C 1
ATOM 3100 O O . GLU B 1 191 ? -13.602 22.344 12.562 1 98.5 191 GLU B O 1
ATOM 3105 N N . VAL B 1 192 ? -11.336 22.328 12.547 1 98.81 192 VAL B N 1
ATOM 3106 C CA . VAL B 1 192 ? -11.219 23.703 12.078 1 98.81 192 VAL B CA 1
ATOM 3107 C C . VAL B 1 192 ? -10.5 23.719 10.727 1 98.81 192 VAL B C 1
ATOM 3109 O O . VAL B 1 192 ? -9.398 23.188 10.594 1 98.81 192 VAL B O 1
ATOM 3112 N N . LYS B 1 193 ? -11.109 24.328 9.734 1 98.81 193 LYS B N 1
ATOM 3113 C CA . LYS B 1 193 ? -10.461 24.578 8.445 1 98.81 193 LYS B CA 1
ATOM 3114 C C . LYS B 1 193 ? -9.977 26.016 8.336 1 98.81 193 LYS B C 1
ATOM 3116 O O . LYS B 1 193 ? -10.719 26.953 8.641 1 98.81 193 LYS B O 1
ATOM 3121 N N . ILE B 1 194 ? -8.75 26.109 7.938 1 98.94 194 ILE B N 1
ATOM 3122 C CA . ILE B 1 194 ? -8.07 27.391 7.871 1 98.94 194 ILE B CA 1
ATOM 3123 C C . ILE B 1 194 ? -7.441 27.578 6.492 1 98.94 194 ILE B C 1
ATOM 3125 O O . ILE B 1 194 ? -6.688 26.719 6.027 1 98.94 194 ILE B O 1
ATOM 3129 N N . ASP B 1 195 ? -7.754 28.656 5.832 1 98.88 195 ASP B N 1
ATOM 3130 C CA . ASP B 1 195 ? -7.043 28.953 4.594 1 98.88 195 ASP B CA 1
ATOM 3131 C C . ASP B 1 195 ? -5.531 28.953 4.812 1 98.88 195 ASP B C 1
ATOM 3133 O O . ASP B 1 195 ? -5.023 29.656 5.684 1 98.88 195 ASP B O 1
ATOM 3137 N N . ALA B 1 196 ? -4.879 28.188 4.055 1 98.81 196 ALA B N 1
ATOM 3138 C CA . ALA B 1 196 ? -3.469 27.938 4.336 1 98.81 196 ALA B CA 1
ATOM 3139 C C . ALA B 1 196 ? -2.625 29.188 4.051 1 98.81 196 ALA B C 1
ATOM 3141 O O . ALA B 1 196 ? -1.514 29.312 4.566 1 98.81 196 ALA B O 1
ATOM 3142 N N . HIS B 1 197 ? -3.07 30.078 3.227 1 98.69 197 HIS B N 1
ATOM 3143 C CA . HIS B 1 197 ? -2.293 31.25 2.848 1 98.69 197 HIS B CA 1
ATOM 3144 C C . HIS B 1 197 ? -2.67 32.469 3.695 1 98.69 197 HIS B C 1
ATOM 3146 O O . HIS B 1 197 ? -1.807 33.062 4.324 1 98.69 197 HIS B O 1
ATOM 3152 N N . SER B 1 198 ? -3.932 32.688 3.914 1 98.44 198 SER B N 1
ATOM 3153 C CA . SER B 1 198 ? -4.371 33.906 4.586 1 98.44 198 SER B CA 1
ATOM 3154 C C . SER B 1 198 ? -4.535 33.688 6.086 1 98.44 198 SER B C 1
ATOM 3156 O O . SER B 1 198 ? -4.586 34.625 6.855 1 98.44 198 SER B O 1
ATOM 3158 N N . GLY B 1 199 ? -4.785 32.5 6.508 1 98.62 199 GLY B N 1
ATOM 3159 C CA . GLY B 1 199 ? -5.059 32.219 7.91 1 98.62 199 GLY B CA 1
ATOM 3160 C C . GLY B 1 199 ? -6.512 32.438 8.289 1 98.62 199 GLY B C 1
ATOM 3161 O O . GLY B 1 199 ? -6.883 32.281 9.453 1 98.62 199 GLY B O 1
ATOM 3162 N N . LYS B 1 200 ? -7.293 32.75 7.258 1 98.69 200 LYS B N 1
ATOM 3163 C CA . LYS B 1 200 ? -8.711 32.938 7.527 1 98.69 200 LYS B CA 1
ATOM 3164 C C . LYS B 1 200 ? -9.383 31.625 7.922 1 98.69 200 LYS B C 1
ATOM 3166 O O . LYS B 1 200 ? -9.141 30.578 7.301 1 98.69 200 LYS B O 1
ATOM 3171 N N . ILE B 1 201 ? -10.234 31.656 8.961 1 98.88 201 ILE B N 1
ATOM 3172 C CA . ILE B 1 201 ? -11.008 30.484 9.359 1 98.88 201 ILE B CA 1
ATOM 3173 C C . ILE B 1 201 ? -12.125 30.234 8.336 1 98.88 201 ILE B C 1
ATOM 3175 O O . ILE B 1 201 ? -12.953 31.109 8.094 1 98.88 201 ILE B O 1
ATOM 3179 N N . LEU B 1 202 ? -12.094 29 7.805 1 98.62 202 LEU B N 1
ATOM 3180 C CA . LEU B 1 202 ? -13.078 28.672 6.785 1 98.62 202 LEU B CA 1
ATOM 3181 C C . LEU B 1 202 ? -14.289 27.984 7.406 1 98.62 202 LEU B C 1
ATOM 3183 O O . LEU B 1 202 ? -15.43 28.25 7.035 1 98.62 202 LEU B O 1
ATOM 3187 N N . THR B 1 203 ? -14.094 26.969 8.242 1 98.25 203 THR B N 1
ATOM 3188 C CA . THR B 1 203 ? -15.156 26.266 8.945 1 98.25 203 THR B CA 1
ATOM 3189 C C . THR B 1 203 ? -14.688 25.828 10.336 1 98.25 203 THR B C 1
ATOM 3191 O O . THR B 1 203 ? -13.492 25.656 10.562 1 98.25 203 THR B O 1
ATOM 3194 N N . THR B 1 204 ? -15.578 25.781 11.297 1 98.25 204 THR B N 1
ATOM 3195 C CA . THR B 1 204 ? -15.422 25.125 12.594 1 98.25 204 THR B CA 1
ATOM 3196 C C . THR B 1 204 ? -16.578 24.172 12.859 1 98.25 204 THR B C 1
ATOM 3198 O O . THR B 1 204 ? -17.734 24.594 12.938 1 98.25 204 THR B O 1
ATOM 3201 N N . GLU B 1 205 ? -16.219 22.922 12.867 1 97.69 205 GLU B N 1
ATOM 3202 C CA . GLU B 1 205 ? -17.25 21.906 13.086 1 97.69 205 GLU B CA 1
ATOM 3203 C C . GLU B 1 205 ? -17.031 21.156 14.398 1 97.69 205 GLU B C 1
ATOM 3205 O O . GLU B 1 205 ? -15.953 20.609 14.625 1 97.69 205 GLU B O 1
ATOM 3210 N N . ARG B 1 206 ? -17.969 21.094 15.305 1 94.12 206 ARG B N 1
ATOM 3211 C CA . ARG B 1 206 ? -17.906 20.406 16.578 1 94.12 206 ARG B CA 1
ATOM 3212 C C . ARG B 1 206 ? -18.703 19.109 16.547 1 94.12 206 ARG B C 1
ATOM 3214 O O . ARG B 1 206 ? -19.859 19.094 16.109 1 94.12 206 ARG B O 1
ATOM 3221 N N . ASP B 1 207 ? -17.891 17.969 16.672 1 85.69 207 ASP B N 1
ATOM 3222 C CA . ASP B 1 207 ? -18.609 16.703 16.781 1 85.69 207 ASP B CA 1
ATOM 3223 C C . ASP B 1 207 ? -19.172 16.484 18.188 1 85.69 207 ASP B C 1
ATOM 3225 O O . ASP B 1 207 ? -18.484 16.766 19.172 1 85.69 207 ASP B O 1
ATOM 3229 N N . ASP B 1 208 ? -20.5 16.438 18.531 1 64.62 208 ASP B N 1
ATOM 3230 C CA . ASP B 1 208 ? -21.156 16.172 19.812 1 64.62 208 ASP B CA 1
ATOM 3231 C C . ASP B 1 208 ? -20.844 14.766 20.312 1 64.62 208 ASP B C 1
ATOM 3233 O O . ASP B 1 208 ? -20.609 13.859 19.5 1 64.62 208 ASP B O 1
#

Nearest PDB structures (foldseek):
  4exr-assembly1_A-2  TM=9.549E-01  e=4.996E-16  Clostridioides difficile 630
  4xuu-assembly1_C  TM=3.521E-01  e=3.476E-01  Homo sapiens
  7yf1-assembly1_A  TM=2.583E-01  e=3.116E-01  Mus musculus
  1g7n-assembly1_A  TM=2.691E-01  e=8.793E-01  Mus musculus
  4azr-assembly1_B  TM=2.898E-01  e=1.437E+00  Homo sapiens

Foldseek 3Di:
DDDDPDDDDDDDDDDDDDDDDDDDDDDDDDDDDDDDDPPPPPPPPPPPPPPPPPVPPLCVQQPAFPVNLVVVVCVVPVQWFWQKWKWADDPSWIKIWTWIDGQFKIKIWIAGRRPRDTPDIDMDTDDPVCHRCNVVVVGGDDPPQFDGPVLLQVLLCVVVVDAGWGMWMWTDDPRFTWIWTWGDDPPKIWIWIAGRHPRHTDDIDIDD/DDDDDDDDDDDDDDDDDDDDDDDDDDDDDDDDDDPPPPPPPPVPPPPPPPPPPPVPPLCVQQPAFPVNLLVVVCVVPVQWFWQKWKWADDPSWIKIWIWIDGQFKIKIWIAGRRPRDTPDIDMDTDDPVCHRCNVVVVGGDDPPQFDGPVLLQVLLCVVVVDAGWGMWMWTDDPRFTWIWTWGDDPPKIWIWIAGRHPRHTDDIDIDD